Protein AF-A0A9P1ABX5-F1 (afdb_monomer_lite)

Radius of gyration: 36.05 Å; chains: 1; bounding box: 77×139×86 Å

pLDDT: mean 70.43, std 24.5, range [24.91, 98.06]

Sequence (533 aa):
MEWKNDILSFSGFDYGVSKRKESTADALNENKRTDDNKESDSHEEVEPNQLCETVLDEDEIMKDFEFNPMSERKIENLYFRNIEQAEKKMKKMVMLKKKCGMKNLPNALLAADVVVNLHECTDFSLLPDVVLLQKHNVEVVRSVLFHSNSPLIHLSTPFLQCSNRWPNVYEPERDPMVFSSQWPFPEYCASKFEAEKLVKASSNDCYVVRCVPTYGEGDNCSILTDLIYFSNDKMITSLGDNDGHMQMAYAGNVSVAIWSAVCRLLSQSTSLDLNESFDDELSDLLASAENSFRIQQELEQTAPKRKSALYVIKEEDENQEGYRARHNTVRTSCDEENEPKKDVEEEIPVEEGEEVFEQDATFERGPVVEAKKGSMNLSLIEDAVLAHEKQRIFEIFLINDETPKNTVYNTYSQLLYNNKRLRSANQLSFIPLYYIYLLFSMLVQFAIKLFGPLQFAAMLPNPSFLYFYFHHWTFFNSTKSLLMLGYKPGFDFNECVTNSMMHYRLMRKKDVRVFSWQNSMFDTSTDQMTITH

Secondary structure (DSSP, 8-state):
---------------PPPP-PPPP---------------------------------GGGTTSS----HHHHHHHHHHHHHHHHHHHHHHHHH-------SGGGHHHHHTT-SSEEE-------BSS--HHHHIIIIIIHHHHHHHH--S-EEEEE-GGGG--SSSPEEEE-S--GGGGGGG-SSHHHHHHHHHHHHHHHHSSS-EEEEEEPPEESTT--SSHHHHHHHHSBTTEEEEES-S--EE--EEHHHHHHHHHHHHHHHHHHHTT---HHHHHHHHHHHHHHHHHHHHHHHHHHHH-------S----THHHHHHHHHHHHSSS--------PPPP-----------------------------------------TT--------EEEEEE-----SS-HHHHTHHHH-BTTBEEEEEEEPHHHHHHHHHHHHHHHHHHHHHH---GGGGGSBPHHHHHHHHT-EEEE--HHHHHHH----SS-HHHHHHHHHHHHHH--GGG--S-TTS-TT--GGGGGS----

Structure (mmCIF, N/CA/C/O backbone):
data_AF-A0A9P1ABX5-F1
#
_entry.id   AF-A0A9P1ABX5-F1
#
loop_
_atom_site.group_PDB
_atom_site.id
_atom_site.type_symbol
_atom_site.label_atom_id
_atom_site.label_alt_id
_atom_site.label_comp_id
_atom_site.label_asym_id
_atom_site.label_entity_id
_atom_site.label_seq_id
_atom_site.pdbx_PDB_ins_code
_atom_site.Cartn_x
_atom_site.Cartn_y
_atom_site.Cartn_z
_atom_site.occupancy
_atom_site.B_iso_or_equiv
_atom_site.auth_seq_id
_atom_site.auth_comp_id
_atom_site.auth_asym_id
_atom_site.auth_atom_id
_atom_site.pdbx_PDB_model_num
ATOM 1 N N . MET A 1 1 ? 1.925 20.517 -47.323 1.00 32.69 1 MET A N 1
ATOM 2 C CA . MET A 1 1 ? 0.483 20.377 -47.043 1.00 32.69 1 MET A CA 1
ATOM 3 C C . MET A 1 1 ? 0.257 20.960 -45.667 1.00 32.69 1 MET A C 1
ATOM 5 O O . MET A 1 1 ? 0.562 20.311 -44.680 1.00 32.69 1 MET A O 1
ATOM 9 N N . GLU A 1 2 ? -0.135 22.228 -45.633 1.00 30.56 2 GLU A N 1
ATOM 10 C CA . GLU A 1 2 ? -0.511 22.953 -44.420 1.00 30.56 2 GLU A CA 1
ATOM 11 C C . GLU A 1 2 ? -1.980 22.658 -44.129 1.00 30.56 2 GLU A C 1
ATOM 13 O O . GLU A 1 2 ? -2.802 22.725 -45.044 1.00 30.56 2 GLU A O 1
ATOM 18 N N . TRP A 1 3 ? -2.312 22.333 -42.882 1.00 29.17 3 TRP A N 1
ATOM 19 C CA . TRP A 1 3 ? -3.699 22.308 -42.430 1.00 29.17 3 TRP A CA 1
ATOM 20 C C . TRP A 1 3 ? -3.929 23.466 -41.468 1.00 29.17 3 TRP A C 1
ATOM 22 O O . TRP A 1 3 ? -3.231 23.630 -40.469 1.00 29.17 3 TRP A O 1
ATOM 32 N N . LYS A 1 4 ? -4.877 24.303 -41.886 1.00 32.47 4 LYS A N 1
ATOM 33 C CA . LYS A 1 4 ? -5.357 25.516 -41.242 1.00 32.47 4 LYS A CA 1
ATOM 34 C C . LYS A 1 4 ? -6.200 25.184 -40.014 1.00 32.47 4 LYS A C 1
ATOM 36 O O . LYS A 1 4 ? -6.940 24.206 -40.002 1.00 32.47 4 LYS A O 1
ATOM 41 N N . ASN A 1 5 ? -6.111 26.087 -39.044 1.00 35.72 5 ASN A N 1
ATOM 42 C CA . ASN A 1 5 ? -7.095 26.300 -37.994 1.00 35.72 5 ASN A CA 1
ATOM 43 C C . ASN A 1 5 ? -8.459 26.621 -38.608 1.00 35.72 5 ASN A C 1
ATOM 45 O O . ASN A 1 5 ? -8.538 27.565 -39.392 1.00 35.72 5 ASN A O 1
ATOM 49 N N . ASP A 1 6 ? -9.504 25.929 -38.159 1.00 29.98 6 ASP A N 1
ATOM 50 C CA . ASP A 1 6 ? -10.866 26.445 -38.221 1.00 29.98 6 ASP A CA 1
ATOM 51 C C . ASP A 1 6 ? -11.507 26.409 -36.833 1.00 29.98 6 ASP A C 1
ATOM 53 O O . ASP A 1 6 ? -11.559 25.399 -36.131 1.00 29.98 6 ASP A O 1
ATOM 57 N N . ILE A 1 7 ? -11.951 27.604 -36.465 1.00 29.20 7 ILE A N 1
ATOM 58 C CA . ILE A 1 7 ? -12.797 27.975 -35.344 1.00 29.20 7 ILE A CA 1
ATOM 59 C C . ILE A 1 7 ? -14.215 27.497 -35.663 1.00 29.20 7 ILE A C 1
ATOM 61 O O . ILE A 1 7 ? -14.760 27.860 -36.703 1.00 29.20 7 ILE A O 1
ATOM 65 N N . LEU A 1 8 ? -14.853 26.778 -34.739 1.00 28.50 8 LEU A N 1
ATOM 66 C CA . LEU A 1 8 ? -16.312 26.710 -34.674 1.00 28.50 8 LEU A CA 1
ATOM 67 C C . LEU A 1 8 ? -16.779 27.123 -33.282 1.00 28.50 8 LEU A C 1
ATOM 69 O O . LEU A 1 8 ? -16.666 26.399 -32.296 1.00 28.50 8 LEU A O 1
ATOM 73 N N . SER A 1 9 ? -17.296 28.345 -33.251 1.00 27.70 9 SER A N 1
ATOM 74 C CA . SER A 1 9 ? -18.178 28.895 -32.238 1.00 27.70 9 SER A CA 1
ATOM 75 C C . SER A 1 9 ? -19.471 28.083 -32.147 1.00 27.70 9 SER A C 1
ATOM 77 O O . SER A 1 9 ? -20.148 27.904 -33.158 1.00 27.70 9 SER A O 1
ATOM 79 N N . PHE A 1 10 ? -19.870 27.707 -30.934 1.00 26.55 10 PHE A N 1
ATOM 80 C CA . PHE A 1 10 ? -21.269 27.437 -30.612 1.00 26.55 10 PHE A CA 1
ATOM 81 C C . PHE A 1 10 ? -21.688 28.339 -29.452 1.00 26.55 10 PHE A C 1
ATOM 83 O O . PHE A 1 10 ? -21.337 28.122 -28.295 1.00 26.55 10 PHE A O 1
ATOM 90 N N . SER A 1 11 ? -22.409 29.398 -29.810 1.00 30.59 11 SER A N 1
ATOM 91 C CA . SER A 1 11 ? -23.210 30.224 -28.917 1.00 30.59 11 SER A CA 1
ATOM 92 C C . SER A 1 11 ? -24.582 29.585 -28.738 1.00 30.59 11 SER A C 1
ATOM 94 O O . SER A 1 11 ? -25.222 29.235 -29.731 1.00 30.59 11 SER A O 1
ATOM 96 N N . GLY A 1 12 ? -25.072 29.531 -27.506 1.00 27.19 12 GLY A N 1
ATOM 97 C CA . GLY A 1 12 ? -26.492 29.324 -27.258 1.00 27.19 12 GLY A CA 1
ATOM 98 C C . GLY A 1 12 ? -26.763 28.767 -25.878 1.00 27.19 12 GLY A C 1
ATOM 99 O O . GLY A 1 12 ? -26.927 27.567 -25.766 1.00 27.19 12 GLY A O 1
ATOM 100 N N . PHE A 1 13 ? -26.814 29.634 -24.866 1.00 24.91 13 PHE A N 1
ATOM 101 C CA . PHE A 1 13 ? -27.776 29.537 -23.765 1.00 24.91 13 PHE A CA 1
ATOM 102 C C . PHE A 1 13 ? -27.919 30.923 -23.120 1.00 24.91 13 PHE A C 1
ATOM 104 O O . PHE A 1 13 ? -27.019 31.408 -22.436 1.00 24.91 13 PHE A O 1
ATOM 111 N N . ASP A 1 14 ? -29.055 31.557 -23.413 1.00 29.97 14 ASP A N 1
ATOM 112 C CA . ASP A 1 14 ? -29.585 32.746 -22.747 1.00 29.97 14 ASP A CA 1
ATOM 113 C C . ASP A 1 14 ? -30.045 32.375 -21.333 1.00 29.97 14 ASP A C 1
ATOM 115 O O . ASP A 1 14 ? -30.852 31.460 -21.167 1.00 29.97 14 ASP A O 1
ATOM 119 N N . TYR A 1 15 ? -29.620 33.144 -20.331 1.00 29.67 15 TYR A N 1
ATOM 120 C CA . TYR A 1 15 ? -30.370 33.272 -19.085 1.00 29.67 15 TYR A CA 1
ATOM 121 C C . TYR A 1 15 ? -30.733 34.737 -18.868 1.00 29.67 15 TYR A C 1
ATOM 123 O O . TYR A 1 15 ? -29.880 35.619 -18.767 1.00 29.67 15 TYR A O 1
ATOM 131 N N . GLY A 1 16 ? -32.046 34.970 -18.851 1.00 28.06 16 GLY A N 1
ATOM 132 C CA . GLY A 1 16 ? -32.678 36.273 -18.751 1.00 28.06 16 GLY A CA 1
ATOM 133 C C . GLY A 1 16 ? -32.314 37.014 -17.470 1.00 28.06 16 GLY A C 1
ATOM 134 O O . GLY A 1 16 ? -32.529 36.536 -16.358 1.00 28.06 16 GLY A O 1
ATOM 135 N N . VAL A 1 17 ? -31.826 38.238 -17.651 1.00 28.34 17 VAL A N 1
ATOM 136 C CA . VAL A 1 17 ? -31.648 39.217 -16.582 1.00 28.34 17 VAL A CA 1
ATOM 137 C C . VAL A 1 17 ? -32.977 39.937 -16.353 1.00 28.34 17 VAL A C 1
ATOM 139 O O . VAL A 1 17 ? -33.502 40.629 -17.228 1.00 28.34 17 VAL A O 1
ATOM 142 N N . SER A 1 18 ? -33.523 39.759 -15.151 1.00 31.17 18 SER A N 1
ATOM 143 C CA . SER A 1 18 ? -34.679 40.495 -14.644 1.00 31.17 18 SER A CA 1
ATOM 144 C C . SER A 1 18 ? -34.312 41.963 -14.404 1.00 31.17 18 SER A C 1
ATOM 146 O O . SER A 1 18 ? -33.359 42.283 -13.696 1.00 31.17 18 SER A O 1
ATOM 148 N N . LYS A 1 19 ? -35.088 42.860 -15.018 1.00 31.72 19 LYS A N 1
ATOM 149 C CA . LYS A 1 19 ? -35.004 44.317 -14.877 1.00 31.72 19 LYS A CA 1
ATOM 150 C C . LYS A 1 19 ? -35.501 44.750 -13.495 1.00 31.72 19 LYS A C 1
ATOM 152 O O . LYS A 1 19 ? -36.645 44.461 -13.144 1.00 31.72 19 LYS A O 1
ATOM 157 N N . ARG A 1 20 ? -34.739 45.593 -12.794 1.00 29.91 20 ARG A N 1
ATOM 158 C CA . ARG A 1 20 ? -35.301 46.530 -11.808 1.00 29.91 20 ARG A CA 1
ATOM 159 C C . ARG A 1 20 ? -34.833 47.951 -12.122 1.00 29.91 20 ARG A C 1
ATOM 161 O O . ARG A 1 20 ? -33.677 48.175 -12.450 1.00 29.91 20 ARG A O 1
ATOM 168 N N . LYS A 1 21 ? -35.815 48.853 -12.135 1.00 30.70 21 LYS A N 1
ATOM 169 C CA . LYS A 1 21 ? -35.781 50.240 -12.610 1.00 30.70 21 LYS A CA 1
ATOM 170 C C . LYS A 1 21 ? -34.923 51.136 -11.713 1.00 30.70 21 LYS A C 1
ATOM 172 O O . LYS A 1 21 ? -35.171 51.179 -10.513 1.00 30.70 21 LYS A O 1
ATOM 177 N N . GLU A 1 22 ? -34.051 51.925 -12.329 1.00 31.67 22 GLU A N 1
ATOM 178 C CA . GLU A 1 22 ? -33.593 53.212 -11.800 1.00 31.67 22 GLU A CA 1
ATOM 179 C C . GLU A 1 22 ? -34.524 54.323 -12.297 1.00 31.67 22 GLU A C 1
ATOM 181 O O . GLU A 1 22 ? -34.906 54.365 -13.470 1.00 31.67 22 GLU A O 1
ATOM 186 N N . SER A 1 23 ? -34.906 55.209 -11.381 1.00 34.38 23 SER A N 1
ATOM 187 C CA . SER A 1 23 ? -35.553 56.486 -11.663 1.00 34.38 23 SER A CA 1
ATOM 188 C C . SER A 1 23 ? -34.517 57.605 -11.596 1.00 34.38 23 SER A C 1
ATOM 190 O O . SER A 1 23 ? -33.816 57.760 -10.600 1.00 34.38 23 SER A O 1
ATOM 192 N N . THR A 1 24 ? -34.479 58.372 -12.675 1.00 33.34 24 THR A N 1
ATOM 193 C CA . THR A 1 24 ? -33.755 59.617 -12.937 1.00 33.34 24 THR A CA 1
ATOM 194 C C . THR A 1 24 ? -34.105 60.760 -11.982 1.00 33.34 24 THR A C 1
ATOM 196 O O . THR A 1 24 ? -35.278 60.947 -11.659 1.00 33.34 24 THR A O 1
ATOM 199 N N . ALA A 1 25 ? -33.116 61.597 -11.658 1.00 33.66 25 ALA A N 1
ATOM 200 C CA . ALA A 1 25 ? -33.314 63.018 -11.376 1.00 33.66 25 ALA A CA 1
ATOM 201 C C . ALA A 1 25 ? -32.061 63.808 -11.788 1.00 33.66 25 ALA A C 1
ATOM 203 O O . ALA A 1 25 ? -30.930 63.379 -11.560 1.00 33.66 25 ALA A O 1
ATOM 204 N N . ASP A 1 26 ? -32.320 64.925 -12.454 1.00 34.31 26 ASP A N 1
ATOM 205 C CA . ASP A 1 26 ? -31.428 65.668 -13.331 1.00 34.31 26 ASP A CA 1
ATOM 206 C C . ASP A 1 26 ? -30.495 66.654 -12.617 1.00 34.31 26 ASP A C 1
ATOM 208 O O . ASP A 1 26 ? -30.766 67.155 -11.526 1.00 34.31 26 ASP A O 1
ATOM 212 N N . ALA A 1 27 ? -29.414 66.996 -13.315 1.00 37.09 27 ALA A N 1
ATOM 213 C CA . ALA A 1 27 ? -28.560 68.143 -13.045 1.00 37.09 27 ALA A CA 1
ATOM 214 C C . ALA A 1 27 ? -29.164 69.432 -13.628 1.00 37.09 27 ALA A C 1
ATOM 216 O O . ALA A 1 27 ? -29.674 69.390 -14.745 1.00 37.09 27 ALA A O 1
ATOM 217 N N . LEU A 1 28 ? -29.002 70.579 -12.945 1.00 35.72 28 LEU A N 1
ATOM 218 C CA . LEU A 1 28 ? -28.593 71.856 -13.562 1.00 35.72 28 LEU A CA 1
ATOM 219 C C . LEU A 1 28 ? -28.454 73.022 -12.559 1.00 35.72 28 LEU A C 1
ATOM 221 O O . LEU A 1 28 ? -29.385 73.380 -11.848 1.00 35.72 28 LEU A O 1
ATOM 225 N N . ASN A 1 29 ? -27.313 73.697 -12.718 1.00 30.69 29 ASN A N 1
ATOM 226 C CA . ASN A 1 29 ? -27.103 75.146 -12.807 1.00 30.69 29 ASN A CA 1
ATOM 227 C C . ASN A 1 29 ? -26.647 76.016 -11.621 1.00 30.69 29 ASN A C 1
ATOM 229 O O . ASN A 1 29 ? -27.210 76.057 -10.533 1.00 30.69 29 ASN A O 1
ATOM 233 N N . GLU A 1 30 ? -25.635 76.808 -11.984 1.00 35.47 30 GLU A N 1
ATOM 234 C CA . GLU A 1 30 ? -24.958 77.912 -11.311 1.00 35.47 30 GLU A CA 1
ATOM 235 C C . GLU A 1 30 ? -25.862 79.140 -11.083 1.00 35.47 30 GLU A C 1
ATOM 237 O O . GLU A 1 30 ? -26.636 79.506 -11.972 1.00 35.47 30 GLU A O 1
ATOM 242 N N . ASN A 1 31 ? -25.655 79.875 -9.977 1.00 32.56 31 ASN A N 1
ATOM 243 C CA . ASN A 1 31 ? -25.276 81.305 -9.995 1.00 32.56 31 ASN A CA 1
ATOM 244 C C . ASN A 1 31 ? -25.213 81.972 -8.602 1.00 32.56 31 ASN A C 1
ATOM 246 O O . ASN A 1 31 ? -26.089 81.761 -7.775 1.00 32.56 31 ASN A O 1
ATOM 250 N N . LYS A 1 32 ? -24.264 82.925 -8.494 1.00 33.91 32 LYS A N 1
ATOM 251 C CA . LYS A 1 32 ? -24.259 84.193 -7.710 1.00 33.91 32 LYS A CA 1
ATOM 252 C C . LYS A 1 32 ? -24.322 84.117 -6.171 1.00 33.91 32 LYS A C 1
ATOM 254 O O . LYS A 1 32 ? -25.280 83.629 -5.605 1.00 33.91 32 LYS A O 1
ATOM 259 N N . ARG A 1 33 ? -23.270 84.537 -5.453 1.00 33.03 33 ARG A N 1
ATOM 260 C CA . ARG A 1 33 ? -22.752 85.906 -5.156 1.00 33.03 33 ARG A CA 1
ATOM 261 C C . ARG A 1 33 ? -23.324 86.503 -3.856 1.00 33.03 33 ARG A C 1
ATOM 263 O O . ARG A 1 33 ? -24.532 86.628 -3.719 1.00 33.03 33 ARG A O 1
ATOM 270 N N . THR A 1 34 ? -22.364 86.997 -3.065 1.00 32.09 34 THR A N 1
ATOM 271 C CA . THR A 1 34 ? -22.351 88.184 -2.182 1.00 32.09 34 THR A CA 1
ATOM 272 C C . THR A 1 34 ? -23.067 88.151 -0.830 1.00 32.09 34 THR A C 1
ATOM 274 O O . THR A 1 34 ? -24.287 88.191 -0.760 1.00 32.09 34 THR A O 1
ATOM 277 N N . ASP A 1 35 ? -22.200 88.204 0.187 1.00 33.50 35 ASP A N 1
ATOM 278 C CA . ASP A 1 35 ? -22.061 89.269 1.190 1.00 33.50 35 ASP A CA 1
ATOM 279 C C . ASP A 1 35 ? -23.003 89.368 2.401 1.00 33.50 35 ASP A C 1
ATOM 281 O O . ASP A 1 35 ? -24.223 89.435 2.305 1.00 33.50 35 ASP A O 1
ATOM 285 N N . ASP A 1 36 ? -22.291 89.550 3.519 1.00 33.81 36 ASP A N 1
ATOM 286 C CA . ASP A 1 36 ? -22.530 90.483 4.617 1.00 33.81 36 ASP A CA 1
ATOM 287 C C . ASP A 1 36 ? -23.345 90.083 5.855 1.00 33.81 36 ASP A C 1
ATOM 289 O O . ASP A 1 36 ? -24.550 89.863 5.819 1.00 33.81 36 ASP A O 1
ATOM 293 N N . ASN A 1 37 ? -22.631 90.276 6.977 1.00 35.72 37 ASN A N 1
ATOM 294 C CA . ASN A 1 37 ? -23.081 90.834 8.255 1.00 35.72 37 ASN A CA 1
ATOM 295 C C . ASN A 1 37 ? -23.967 89.947 9.147 1.00 35.72 37 ASN A C 1
ATOM 297 O O . ASN A 1 37 ? -24.755 89.147 8.678 1.00 35.72 37 ASN A O 1
ATOM 301 N N . LYS A 1 38 ? -24.004 90.078 10.473 1.00 34.66 38 LYS A N 1
ATOM 302 C CA . LYS A 1 38 ? -23.185 90.667 11.548 1.00 34.66 38 LYS A CA 1
ATOM 303 C C . LYS A 1 38 ? -24.094 90.523 12.783 1.00 34.66 38 LYS A C 1
ATOM 305 O O . LYS A 1 38 ? -25.264 90.853 12.670 1.00 34.66 38 LYS A O 1
ATOM 310 N N . GLU A 1 39 ? -23.529 90.096 13.910 1.00 36.28 39 GLU A N 1
ATOM 311 C CA . GLU A 1 39 ? -23.971 90.352 15.299 1.00 36.28 39 GLU A CA 1
ATOM 312 C C . GLU A 1 39 ? -25.384 89.988 15.807 1.00 36.28 39 GLU A C 1
ATOM 314 O O . GLU A 1 39 ? -26.405 90.225 15.173 1.00 36.28 39 GLU A O 1
ATOM 319 N N . SER A 1 40 ? -25.367 89.635 17.104 1.00 33.88 40 SER A N 1
ATOM 320 C CA . SER A 1 40 ? -26.421 89.760 18.129 1.00 33.88 40 SER A CA 1
ATOM 321 C C . SER A 1 40 ? -27.554 88.728 18.099 1.00 33.88 40 SER A C 1
ATOM 323 O O . SER A 1 40 ? -27.976 88.300 17.038 1.00 33.88 40 SER A O 1
ATOM 325 N N . ASP A 1 41 ? -28.169 88.303 19.200 1.00 34.19 41 ASP A N 1
ATOM 326 C CA . ASP A 1 41 ? -27.888 88.229 20.642 1.00 34.19 41 ASP A CA 1
ATOM 327 C C . ASP A 1 41 ? -29.123 87.502 21.235 1.00 34.19 41 ASP A C 1
ATOM 329 O O . ASP A 1 41 ? -30.196 87.539 20.630 1.00 34.19 41 ASP A O 1
ATOM 333 N N . SER A 1 42 ? -29.000 86.951 22.444 1.00 35.31 42 SER A N 1
ATOM 334 C CA . SER A 1 42 ? -30.090 86.701 23.416 1.00 35.31 42 SER A CA 1
ATOM 335 C C . SER A 1 42 ? -31.153 85.588 23.205 1.00 35.31 42 SER A C 1
ATOM 337 O O . SER A 1 42 ? -31.825 85.539 22.184 1.00 35.31 42 SER A O 1
ATOM 339 N N . HIS A 1 43 ? -31.320 84.790 24.286 1.00 34.03 43 HIS A N 1
ATOM 340 C CA . HIS A 1 43 ? -32.574 84.394 24.983 1.00 34.03 43 HIS A CA 1
ATOM 341 C C . HIS A 1 43 ? -33.698 83.688 24.183 1.00 34.03 43 HIS A C 1
ATOM 343 O O . HIS A 1 43 ? -34.002 84.058 23.064 1.00 34.03 43 HIS A O 1
ATOM 349 N N . GLU A 1 44 ? -34.482 82.727 24.672 1.00 34.75 44 GLU A N 1
ATOM 350 C CA . GLU A 1 44 ? -34.649 81.946 25.907 1.00 34.75 44 GLU A CA 1
ATOM 351 C C . GLU A 1 44 ? -35.822 80.977 25.598 1.00 34.75 44 GLU A C 1
ATOM 353 O O . GLU A 1 44 ? -36.624 81.276 24.715 1.00 34.75 44 GLU A O 1
ATOM 358 N N . GLU A 1 45 ? -35.950 79.891 26.370 1.00 35.19 45 GLU A N 1
ATOM 359 C CA . GLU A 1 45 ? -37.184 79.099 26.583 1.00 35.19 45 GLU A CA 1
ATOM 360 C C . GLU A 1 45 ? -37.804 78.306 25.406 1.00 35.19 45 GLU A C 1
ATOM 362 O O . GLU A 1 45 ? -37.743 78.700 24.252 1.00 35.19 45 GLU A O 1
ATOM 367 N N . VAL A 1 46 ? -38.508 77.179 25.555 1.00 33.59 46 VAL A N 1
ATOM 368 C CA . VAL A 1 46 ? -38.810 76.156 26.580 1.00 33.59 46 VAL A CA 1
ATOM 369 C C . VAL A 1 46 ? -39.595 75.089 25.771 1.00 33.59 46 VAL A C 1
ATOM 371 O O . VAL A 1 46 ? -40.463 75.473 24.997 1.00 33.59 46 VAL A O 1
ATOM 374 N N . GLU A 1 47 ? -39.251 73.801 25.943 1.00 39.97 47 GLU A N 1
ATOM 375 C CA . GLU A 1 47 ? -40.050 72.541 25.840 1.00 39.97 47 GLU A CA 1
ATOM 376 C C . GLU A 1 47 ? -41.136 72.330 24.740 1.00 39.97 47 GLU A C 1
ATOM 378 O O . GLU A 1 47 ? -41.899 73.244 24.438 1.00 39.97 47 GLU A O 1
ATOM 383 N N . PRO A 1 48 ? -41.331 71.095 24.187 1.00 46.03 48 PRO A N 1
ATOM 384 C CA . PRO A 1 48 ? -41.748 69.949 25.017 1.00 46.03 48 PRO A CA 1
ATOM 385 C C . PRO A 1 48 ? -41.396 68.505 24.582 1.00 46.03 48 PRO A C 1
ATOM 387 O O . PRO A 1 48 ? -41.208 68.175 23.417 1.00 46.03 48 PRO A O 1
ATOM 390 N N . ASN A 1 49 ? -41.465 67.642 25.602 1.00 37.00 49 ASN A N 1
ATOM 391 C CA . ASN A 1 49 ? -42.019 66.280 25.636 1.00 37.00 49 ASN A CA 1
ATOM 392 C C . ASN A 1 49 ? -41.393 65.127 24.825 1.00 37.00 49 ASN A C 1
ATOM 394 O O . ASN A 1 49 ? -41.713 64.860 23.671 1.00 37.00 49 ASN A O 1
ATOM 398 N N . GLN A 1 50 ? -40.617 64.357 25.594 1.00 40.44 50 GLN A N 1
ATOM 399 C CA . GLN A 1 50 ? -40.536 62.893 25.724 1.00 40.44 50 GLN A CA 1
ATOM 400 C C . GLN A 1 50 ? -41.567 62.002 24.994 1.00 40.44 50 GLN A C 1
ATOM 402 O O . GLN A 1 50 ? -42.766 62.077 25.253 1.00 40.44 50 GLN A O 1
ATOM 407 N N . LEU A 1 51 ? -41.033 61.008 24.271 1.00 37.31 51 LEU A N 1
ATOM 408 C CA . LEU A 1 51 ? -41.427 59.584 24.286 1.00 37.31 51 LEU A CA 1
ATOM 409 C C . LEU A 1 51 ? -40.264 58.796 23.631 1.00 37.31 51 LEU A C 1
ATOM 411 O O . LEU A 1 51 ? -40.035 58.933 22.439 1.00 37.31 51 LEU A O 1
ATOM 415 N N . CYS A 1 52 ? -39.292 58.288 24.394 1.00 35.66 52 CYS A N 1
ATOM 416 C CA . CYS A 1 52 ? -39.236 56.953 25.013 1.00 35.66 52 CYS A CA 1
ATOM 417 C C . CYS A 1 52 ? -39.169 55.795 23.993 1.00 35.66 52 CYS A C 1
ATOM 419 O O . CYS A 1 52 ? -40.170 55.141 23.722 1.00 35.66 52 CYS A O 1
ATOM 421 N N . GLU A 1 53 ? -37.961 55.528 23.487 1.00 37.97 53 GLU A N 1
ATOM 422 C CA . GLU A 1 53 ? -37.542 54.222 22.965 1.00 37.97 53 GLU A CA 1
ATOM 423 C C . GLU A 1 53 ? -36.305 53.781 23.758 1.00 37.97 53 GLU A C 1
ATOM 425 O O . GLU A 1 53 ? -35.265 54.439 23.761 1.00 37.97 53 GLU A O 1
ATOM 430 N N . THR A 1 54 ? -36.462 52.695 24.511 1.00 39.34 54 THR A N 1
ATOM 431 C CA . THR A 1 54 ? -35.407 51.997 25.246 1.00 39.34 54 THR A CA 1
ATOM 432 C C . THR A 1 54 ? -34.495 51.272 24.263 1.00 39.34 54 THR A C 1
ATOM 434 O O . THR A 1 54 ? -34.852 50.209 23.758 1.00 39.34 54 THR A O 1
ATOM 437 N N . VAL A 1 55 ? -33.319 51.842 24.015 1.00 41.69 55 VAL A N 1
ATOM 438 C CA . VAL A 1 55 ? -32.167 51.130 23.458 1.00 41.69 55 VAL A CA 1
ATOM 439 C C . VAL A 1 55 ? -31.525 50.375 24.621 1.00 41.69 55 VAL A C 1
ATOM 441 O O . VAL A 1 55 ? -31.101 50.989 25.596 1.00 41.69 55 VAL A O 1
ATOM 444 N N . LEU A 1 56 ? -31.553 49.043 24.569 1.00 43.56 56 LEU A N 1
ATOM 445 C CA . LEU A 1 56 ? -30.743 48.203 25.447 1.00 43.56 56 LEU A CA 1
ATOM 446 C C . LEU A 1 56 ? -29.309 48.263 24.918 1.00 43.56 56 LEU A C 1
ATOM 448 O O . LEU A 1 56 ? -29.063 47.864 23.782 1.00 43.56 56 LEU A O 1
ATOM 452 N N . ASP A 1 57 ? -28.401 48.801 25.728 1.00 43.47 57 ASP A N 1
ATOM 453 C CA . ASP A 1 57 ? -26.969 48.861 25.444 1.00 43.47 57 ASP A CA 1
ATOM 454 C C . ASP A 1 57 ? -26.398 47.435 25.333 1.00 43.47 57 ASP A C 1
ATOM 456 O O . ASP A 1 57 ? -26.295 46.705 26.320 1.00 43.47 57 ASP A O 1
ATOM 460 N N . GLU A 1 58 ? -25.998 47.036 24.123 1.00 50.00 58 GLU A N 1
ATOM 461 C CA . GLU A 1 58 ? -25.284 45.774 23.852 1.00 50.00 58 GLU A CA 1
ATOM 462 C C . GLU A 1 58 ? -23.850 45.763 24.433 1.00 50.00 58 GLU A C 1
ATOM 464 O O . GLU A 1 58 ? -23.181 44.729 24.435 1.00 50.00 58 GLU A O 1
ATOM 469 N N . ASP A 1 59 ? -23.392 46.878 25.010 1.00 49.94 59 ASP A N 1
ATOM 470 C CA . ASP A 1 59 ? -22.037 47.048 25.547 1.00 49.94 59 ASP A CA 1
ATOM 471 C C . ASP A 1 59 ? -21.839 46.504 26.981 1.00 49.94 59 ASP A C 1
ATOM 473 O O . ASP A 1 59 ? -20.709 46.488 27.482 1.00 49.94 59 ASP A O 1
ATOM 477 N N . GLU A 1 60 ? -22.890 46.014 27.654 1.00 46.38 60 GLU A N 1
ATOM 478 C CA . GLU A 1 60 ? -22.773 45.421 29.002 1.00 46.38 60 GLU A CA 1
ATOM 479 C C . GLU A 1 60 ? -22.652 43.886 29.035 1.00 46.38 60 GLU A C 1
ATOM 481 O O . GLU A 1 60 ? -22.266 43.340 30.066 1.00 46.38 60 GLU A O 1
ATOM 486 N N . ILE A 1 61 ? -22.876 43.168 27.926 1.00 48.25 61 ILE A N 1
ATOM 487 C CA . ILE A 1 61 ? -22.833 41.685 27.918 1.00 48.25 61 ILE A CA 1
ATOM 488 C C . ILE A 1 61 ? -21.423 41.127 27.611 1.00 48.25 61 ILE A C 1
ATOM 490 O O . ILE A 1 61 ? -21.140 39.957 27.858 1.00 48.25 61 ILE A O 1
ATOM 494 N N . MET A 1 62 ? -20.482 41.960 27.158 1.00 42.28 62 MET A N 1
ATOM 495 C CA . MET A 1 62 ? -19.118 41.539 26.785 1.00 42.28 62 MET A CA 1
ATOM 496 C C . MET A 1 62 ? -18.061 41.654 27.901 1.00 42.28 62 MET A C 1
ATOM 498 O O . MET A 1 62 ? -16.882 41.418 27.642 1.00 42.28 62 MET A O 1
ATOM 502 N N . LYS A 1 63 ? -18.429 42.016 29.139 1.00 44.09 63 LYS A N 1
ATOM 503 C CA . LYS A 1 63 ? -17.441 42.298 30.204 1.00 44.09 63 LYS A CA 1
ATOM 504 C C . LYS A 1 63 ? -17.074 41.144 31.141 1.00 44.09 63 LYS A C 1
ATOM 506 O O . LYS A 1 63 ? -16.110 41.304 31.880 1.00 44.09 63 LYS A O 1
ATOM 511 N N . ASP A 1 64 ? -17.723 39.982 31.053 1.00 46.16 64 ASP A N 1
ATOM 512 C CA . ASP A 1 64 ? -17.528 38.908 32.049 1.00 46.16 64 ASP A CA 1
ATOM 513 C C . ASP A 1 64 ? -16.831 37.632 31.541 1.00 46.16 64 ASP A C 1
ATOM 515 O O . ASP A 1 64 ? -16.674 36.674 32.297 1.00 46.16 64 ASP A O 1
ATOM 519 N N . PHE A 1 65 ? -16.306 37.617 30.313 1.00 45.00 65 PHE A N 1
ATOM 520 C CA . PHE A 1 65 ? -15.382 36.562 29.868 1.00 45.00 65 PHE A CA 1
ATOM 521 C C . PHE A 1 65 ? -13.928 37.044 29.936 1.00 45.00 65 PHE A C 1
ATOM 523 O O . PHE A 1 65 ? -13.194 37.034 28.949 1.00 45.00 65 PHE A O 1
ATOM 530 N N . GLU A 1 66 ? -13.490 37.472 31.125 1.00 48.31 66 GLU A N 1
ATOM 531 C CA . GLU A 1 66 ? -12.059 37.599 31.415 1.00 48.31 66 GLU A CA 1
ATOM 532 C C . GLU A 1 66 ? -11.436 36.199 31.400 1.00 48.31 66 GLU A C 1
ATOM 534 O O . GLU A 1 66 ? -11.459 35.429 32.365 1.00 48.31 66 GLU A O 1
ATOM 539 N N . PHE A 1 67 ? -10.913 35.864 30.227 1.00 45.56 67 PHE A N 1
ATOM 540 C CA . PHE A 1 67 ? -10.185 34.650 29.931 1.00 45.56 67 PHE A CA 1
ATOM 541 C C . PHE A 1 67 ? -9.016 34.514 30.913 1.00 45.56 67 PHE A C 1
ATOM 543 O O . PHE A 1 67 ? -8.089 35.324 30.917 1.00 45.56 67 PHE A O 1
ATOM 550 N N . ASN A 1 68 ? -9.091 33.535 31.815 1.00 50.06 68 ASN A N 1
ATOM 551 C CA . ASN A 1 68 ? -8.162 33.429 32.932 1.00 50.06 68 ASN A CA 1
ATOM 552 C C . ASN A 1 68 ? -6.924 32.613 32.511 1.00 50.06 68 ASN A C 1
ATOM 554 O O . ASN A 1 68 ? -6.997 31.388 32.477 1.00 50.06 68 ASN A O 1
ATOM 558 N N . PRO A 1 69 ? -5.747 33.218 32.270 1.00 53.84 69 PRO A N 1
ATOM 559 C CA . PRO A 1 69 ? -4.553 32.503 31.788 1.00 53.84 69 PRO A CA 1
ATOM 560 C C . PRO A 1 69 ? -4.037 31.421 32.762 1.00 53.84 69 PRO A C 1
ATOM 562 O O . PRO A 1 69 ? -3.151 30.626 32.441 1.00 53.84 69 PRO A O 1
ATOM 565 N N . MET A 1 70 ? -4.571 31.372 33.987 1.00 49.19 70 MET A N 1
ATOM 566 C CA . MET A 1 70 ? -4.297 30.310 34.956 1.00 49.19 70 MET A CA 1
ATOM 567 C C . MET A 1 70 ? -5.097 29.021 34.713 1.00 49.19 70 MET A C 1
ATOM 569 O O . MET A 1 70 ? -4.658 27.974 35.196 1.00 49.19 70 MET A O 1
ATOM 573 N N . SER A 1 71 ? -6.243 29.053 34.018 1.00 58.19 71 SER A N 1
ATOM 574 C CA . SER A 1 71 ? -6.990 27.835 33.662 1.00 58.19 71 SER A CA 1
ATOM 575 C C . SER A 1 71 ? -6.326 27.098 32.499 1.00 58.19 71 SER A C 1
ATOM 577 O O . SER A 1 71 ? -6.124 25.892 32.619 1.00 58.19 71 SER A O 1
ATOM 579 N N . GLU A 1 72 ? -5.854 27.807 31.468 1.00 59.94 72 GLU A N 1
ATOM 580 C CA . GLU A 1 72 ? -5.081 27.218 30.358 1.00 59.94 72 GLU A CA 1
ATOM 581 C C . GLU A 1 72 ? -3.835 26.490 30.860 1.00 59.94 72 GLU A C 1
ATOM 583 O O . GLU A 1 72 ? -3.648 25.304 30.598 1.00 59.94 72 GLU A O 1
ATOM 588 N N . ARG A 1 73 ? -3.035 27.146 31.711 1.00 62.66 73 ARG A N 1
ATOM 589 C CA . ARG A 1 73 ? -1.848 26.510 32.302 1.00 62.66 73 ARG A CA 1
ATOM 590 C C . ARG A 1 73 ? -2.186 25.279 33.133 1.00 62.66 73 ARG A C 1
ATOM 592 O O . ARG A 1 73 ? -1.346 24.392 33.268 1.00 62.66 73 ARG A O 1
ATOM 599 N N . LYS A 1 74 ? -3.367 25.211 33.752 1.00 69.31 74 LYS A N 1
ATOM 600 C CA . LYS A 1 74 ? -3.789 24.017 34.501 1.00 69.31 74 LYS A CA 1
ATOM 601 C C . LYS A 1 74 ? -4.191 22.884 33.563 1.00 69.31 74 LYS A C 1
ATOM 603 O O . LYS A 1 74 ? -3.833 21.747 33.859 1.00 69.31 74 LYS A O 1
ATOM 608 N N . ILE A 1 75 ? -4.876 23.191 32.463 1.00 61.84 75 ILE A N 1
ATOM 609 C CA . ILE A 1 75 ? -5.297 22.218 31.448 1.00 61.84 75 ILE A CA 1
ATOM 610 C C . ILE A 1 75 ? -4.075 21.660 30.711 1.00 61.84 75 ILE A C 1
ATOM 612 O O . ILE A 1 75 ? -3.893 20.443 30.685 1.00 61.84 75 ILE A O 1
ATOM 616 N N . GLU A 1 76 ? -3.164 22.521 30.247 1.00 59.56 76 GLU A N 1
ATOM 617 C CA . GLU A 1 76 ? -1.897 22.106 29.629 1.00 59.56 76 GLU A CA 1
ATOM 618 C C . GLU A 1 76 ? -1.084 21.210 30.570 1.00 59.56 76 GLU A C 1
ATOM 620 O O . GLU A 1 76 ? -0.643 20.125 30.191 1.00 59.56 76 GLU A O 1
ATOM 625 N N . ASN A 1 77 ? -0.934 21.607 31.840 1.00 72.88 77 ASN A N 1
ATOM 626 C CA . ASN A 1 77 ? -0.216 20.793 32.821 1.00 72.88 77 ASN A CA 1
ATOM 627 C C . ASN A 1 77 ? -0.899 19.443 33.085 1.00 72.88 77 ASN A C 1
ATOM 629 O O . ASN A 1 77 ? -0.206 18.462 33.357 1.00 72.88 77 ASN A O 1
ATOM 633 N N . LEU A 1 78 ? -2.233 19.364 33.019 1.00 64.50 78 LEU A N 1
ATOM 634 C CA . LEU A 1 78 ? -2.956 18.100 33.160 1.00 64.50 78 LEU A CA 1
ATOM 635 C C . LEU A 1 78 ? -2.701 17.188 31.954 1.00 64.50 78 LEU A C 1
ATOM 637 O O . LEU A 1 78 ? -2.409 16.005 32.131 1.00 64.50 78 LEU A O 1
ATOM 641 N N . TYR A 1 79 ? -2.746 17.753 30.747 1.00 56.62 79 TYR A N 1
ATOM 642 C CA . TYR A 1 79 ? -2.482 17.055 29.494 1.00 56.62 79 TYR A CA 1
ATOM 643 C C . TYR A 1 79 ? -1.053 16.495 29.447 1.00 56.62 79 TYR A C 1
ATOM 645 O O . TYR A 1 79 ? -0.866 15.287 29.284 1.00 56.62 79 TYR A O 1
ATOM 653 N N . PHE A 1 80 ? -0.039 17.326 29.718 1.00 63.75 80 PHE A N 1
ATOM 654 C CA . PHE A 1 80 ? 1.360 16.884 29.758 1.00 63.75 80 PHE A CA 1
ATOM 655 C C . PHE A 1 80 ? 1.609 15.825 30.833 1.00 63.75 80 PHE A C 1
ATOM 657 O O . PHE A 1 80 ? 2.340 14.862 30.600 1.00 63.75 80 PHE A O 1
ATOM 664 N N . ARG A 1 81 ? 0.965 15.948 31.998 1.00 67.69 81 ARG A N 1
ATOM 665 C CA . ARG A 1 81 ? 1.088 14.963 33.077 1.00 67.69 81 ARG A CA 1
ATOM 666 C C . ARG A 1 81 ? 0.437 13.627 32.712 1.00 67.69 81 ARG A C 1
ATOM 668 O O . ARG A 1 81 ? 0.997 12.584 33.046 1.00 67.69 81 ARG A O 1
ATOM 675 N N . ASN A 1 82 ? -0.690 13.644 32.000 1.00 62.62 82 ASN A N 1
ATOM 676 C CA . ASN A 1 82 ? -1.346 12.437 31.494 1.00 62.62 82 ASN A CA 1
ATOM 677 C C . ASN A 1 82 ? -0.500 11.745 30.416 1.00 62.62 82 ASN A C 1
ATOM 679 O O . ASN A 1 82 ? -0.336 10.524 30.474 1.00 62.62 82 ASN A O 1
ATOM 683 N N . ILE A 1 83 ? 0.111 12.510 29.504 1.00 60.38 83 ILE A N 1
ATOM 684 C CA . ILE A 1 83 ? 1.062 11.988 28.510 1.00 60.38 83 ILE A CA 1
ATOM 685 C C . ILE A 1 83 ? 2.277 11.367 29.201 1.00 60.38 83 ILE A C 1
ATOM 687 O O . ILE A 1 83 ? 2.606 10.212 28.940 1.00 60.38 83 ILE A O 1
ATOM 691 N N . GLU A 1 84 ? 2.914 12.070 30.139 1.00 68.00 84 GLU A N 1
ATOM 692 C CA . GLU A 1 84 ? 4.106 11.567 30.832 1.00 68.00 84 GLU A CA 1
ATOM 693 C C . GLU A 1 84 ? 3.795 10.300 31.654 1.00 68.00 84 GLU A C 1
ATOM 695 O O . GLU A 1 84 ? 4.604 9.370 31.754 1.00 68.00 84 GLU A O 1
ATOM 700 N N . GLN A 1 85 ? 2.598 10.227 32.242 1.00 61.50 85 GLN A N 1
ATOM 701 C CA . GLN A 1 85 ? 2.145 9.059 32.990 1.00 61.50 85 GLN A CA 1
ATOM 702 C C . GLN A 1 85 ? 1.810 7.880 32.063 1.00 61.50 85 GLN A C 1
ATOM 704 O O . GLN A 1 85 ? 2.115 6.735 32.418 1.00 61.50 85 GLN A O 1
ATOM 709 N N . ALA A 1 86 ? 1.253 8.142 30.876 1.00 59.84 86 ALA A N 1
ATOM 710 C CA . ALA A 1 86 ? 1.065 7.149 29.823 1.00 59.84 86 ALA A CA 1
ATOM 711 C C . ALA A 1 86 ? 2.417 6.625 29.316 1.00 59.84 86 ALA A C 1
ATOM 713 O O . ALA A 1 86 ? 2.626 5.414 29.314 1.00 59.84 86 ALA A O 1
ATOM 714 N N . GLU A 1 87 ? 3.386 7.501 29.032 1.00 63.88 87 GLU A N 1
ATOM 715 C CA . GLU A 1 87 ? 4.748 7.123 28.637 1.00 63.88 87 GLU A CA 1
ATOM 716 C C . GLU A 1 87 ? 5.470 6.300 29.712 1.00 63.88 87 GLU A C 1
ATOM 718 O O . GLU A 1 87 ? 6.132 5.306 29.406 1.00 63.88 87 GLU A O 1
ATOM 723 N N . LYS A 1 88 ? 5.346 6.669 30.995 1.00 62.81 88 LYS A N 1
ATOM 724 C CA . LYS A 1 88 ? 5.923 5.905 32.117 1.00 62.81 88 LYS A CA 1
ATOM 725 C C . LYS A 1 88 ? 5.273 4.532 32.268 1.00 62.81 88 LYS A C 1
ATOM 727 O O . LYS A 1 88 ? 5.986 3.551 32.495 1.00 62.81 88 LYS A O 1
ATOM 732 N N . LYS A 1 89 ? 3.945 4.433 32.130 1.00 57.06 89 LYS A N 1
ATOM 733 C CA . LYS A 1 89 ? 3.241 3.139 32.095 1.00 57.06 89 LYS A CA 1
ATOM 734 C C . LYS A 1 89 ? 3.684 2.314 30.887 1.00 57.06 89 LYS A C 1
ATOM 736 O O . LYS A 1 89 ? 3.926 1.123 31.042 1.00 57.06 89 LYS A O 1
ATOM 741 N N . MET A 1 90 ? 3.896 2.948 29.738 1.00 51.72 90 MET A N 1
ATOM 742 C CA . MET A 1 90 ? 4.365 2.314 28.508 1.00 51.72 90 MET A CA 1
ATOM 743 C C . MET A 1 90 ? 5.786 1.763 28.670 1.00 51.72 90 MET A C 1
ATOM 745 O O . MET A 1 90 ? 5.992 0.567 28.500 1.00 51.72 90 MET A O 1
ATOM 749 N N . LYS A 1 91 ? 6.746 2.569 29.148 1.00 54.09 91 LYS A N 1
ATOM 750 C CA . LYS A 1 91 ? 8.118 2.119 29.466 1.00 54.09 91 LYS A CA 1
ATOM 751 C C . LYS A 1 91 ? 8.142 0.959 30.465 1.00 54.09 91 LYS A C 1
ATOM 753 O O . LYS A 1 91 ? 9.030 0.115 30.401 1.00 54.09 91 LYS A O 1
ATOM 758 N N . LYS A 1 92 ? 7.156 0.892 31.365 1.00 47.56 92 LYS A N 1
ATOM 759 C CA . LYS A 1 92 ? 6.992 -0.204 32.330 1.00 47.56 92 LYS A CA 1
ATOM 760 C C . LYS A 1 92 ? 6.269 -1.435 31.747 1.00 47.56 92 LYS A C 1
ATOM 762 O O . LYS A 1 92 ? 6.449 -2.526 32.279 1.00 47.56 92 LYS A O 1
ATOM 767 N N . MET A 1 93 ? 5.489 -1.283 30.671 1.00 44.94 93 MET A N 1
ATOM 768 C CA . MET A 1 93 ? 4.722 -2.351 30.004 1.00 44.94 93 MET A CA 1
ATOM 769 C C . MET A 1 93 ? 5.437 -3.017 28.822 1.00 44.94 93 MET A C 1
ATOM 771 O O . MET A 1 93 ? 5.007 -4.090 28.402 1.00 44.94 93 MET A O 1
ATOM 775 N N . VAL A 1 94 ? 6.539 -2.465 28.304 1.00 46.09 94 VAL A N 1
ATOM 776 C CA . VAL A 1 94 ? 7.312 -3.086 27.207 1.00 46.09 94 VAL A CA 1
ATOM 777 C C . VAL A 1 94 ? 8.169 -4.253 27.739 1.00 46.09 94 VAL A C 1
ATOM 779 O O . VAL A 1 94 ? 9.390 -4.274 27.648 1.00 46.09 94 VAL A O 1
ATOM 782 N N . MET A 1 95 ? 7.525 -5.284 28.291 1.00 47.66 95 MET A N 1
ATOM 783 C CA . MET A 1 95 ? 7.975 -6.655 28.064 1.00 47.66 95 MET A CA 1
ATOM 784 C C . MET A 1 95 ? 7.221 -7.153 26.836 1.00 47.66 95 MET A C 1
ATOM 786 O O . MET A 1 95 ? 6.109 -7.670 26.945 1.00 47.66 95 MET A O 1
ATOM 790 N N . LEU A 1 96 ? 7.827 -6.995 25.659 1.00 53.78 96 LEU A N 1
ATOM 791 C CA . LEU A 1 96 ? 7.316 -7.572 24.417 1.00 53.78 96 LEU A CA 1
ATOM 792 C C . LEU A 1 96 ? 7.354 -9.101 24.527 1.00 53.78 96 LEU A C 1
ATOM 794 O O . LEU A 1 96 ? 8.340 -9.753 24.184 1.00 53.78 96 LEU A O 1
ATOM 798 N N . LYS A 1 97 ? 6.272 -9.699 25.030 1.00 60.12 97 LYS A N 1
ATOM 799 C CA . LYS A 1 97 ? 6.084 -11.148 24.983 1.00 60.12 97 LYS A CA 1
ATOM 800 C C . LYS A 1 97 ? 5.703 -11.527 23.559 1.00 60.12 97 LYS A C 1
ATOM 802 O O . LYS A 1 97 ? 4.528 -11.559 23.206 1.00 60.12 97 LYS A O 1
ATOM 807 N N . LYS A 1 98 ? 6.708 -11.832 22.737 1.00 65.56 98 LYS A N 1
ATOM 808 C CA . LYS A 1 98 ? 6.493 -12.375 21.395 1.00 65.56 98 LYS A CA 1
ATOM 809 C C . LYS A 1 98 ? 5.852 -13.760 21.510 1.00 65.56 98 LYS A C 1
ATOM 811 O O . LYS A 1 98 ? 6.509 -14.725 21.896 1.00 65.56 98 LYS A O 1
ATOM 816 N N . LYS A 1 99 ? 4.569 -13.862 21.169 1.00 66.62 99 LYS A N 1
ATOM 817 C CA . LYS A 1 99 ? 3.878 -15.138 20.947 1.00 66.62 99 LYS A CA 1
ATOM 818 C C . LYS A 1 99 ? 3.834 -15.392 19.441 1.00 66.62 99 LYS A C 1
ATOM 820 O O . LYS A 1 99 ? 3.528 -14.483 18.680 1.00 66.62 99 LYS A O 1
ATOM 825 N N . CYS A 1 100 ? 4.174 -16.603 19.010 1.00 70.06 100 CYS A N 1
ATOM 826 C CA . CYS A 1 100 ? 4.193 -16.972 17.593 1.00 70.06 100 CYS A CA 1
ATOM 827 C C . CYS A 1 100 ? 3.085 -17.987 17.280 1.00 70.06 100 CYS A C 1
ATOM 829 O O . CYS A 1 100 ? 2.827 -18.885 18.087 1.00 70.06 100 CYS A O 1
ATOM 831 N N . GLY A 1 101 ? 2.472 -17.859 16.102 1.00 77.88 101 GLY A N 1
ATOM 832 C CA . GLY A 1 101 ? 1.521 -18.818 15.542 1.00 77.88 101 GLY A CA 1
ATOM 833 C C . GLY A 1 101 ? 0.064 -18.635 15.983 1.00 77.88 101 GLY A C 1
ATOM 834 O O . GLY A 1 101 ? -0.230 -18.218 17.103 1.00 77.88 101 GLY A O 1
ATOM 835 N N . MET A 1 102 ? -0.856 -19.037 15.098 1.00 82.75 102 MET A N 1
ATOM 836 C CA . MET A 1 102 ? -2.312 -18.880 15.267 1.00 82.75 102 MET A CA 1
ATOM 837 C C . MET A 1 102 ? -2.871 -19.538 16.534 1.00 82.75 102 MET A C 1
ATOM 839 O O . MET A 1 102 ? -3.811 -19.026 17.129 1.00 82.75 102 MET A O 1
ATOM 843 N N . LYS A 1 103 ? -2.267 -20.636 17.008 1.00 86.25 103 LYS A N 1
ATOM 844 C CA . LYS A 1 103 ? -2.708 -21.337 18.231 1.00 86.25 103 LYS A CA 1
ATOM 845 C C . LYS A 1 103 ? -2.631 -20.464 19.487 1.00 86.25 103 LYS A C 1
ATOM 847 O O . LYS A 1 103 ? -3.364 -20.691 20.441 1.00 86.25 103 LYS A O 1
ATOM 852 N N . ASN A 1 104 ? -1.737 -19.476 19.493 1.00 86.12 104 ASN A N 1
ATOM 853 C CA . ASN A 1 104 ? -1.545 -18.571 20.621 1.00 86.12 104 ASN A CA 1
ATOM 854 C C . ASN A 1 104 ? -2.379 -17.289 20.512 1.00 86.12 104 ASN A C 1
ATOM 856 O O . ASN A 1 104 ? -2.363 -16.497 21.456 1.00 86.12 104 ASN A O 1
ATOM 860 N N . LEU A 1 105 ? -3.088 -17.090 19.394 1.00 87.75 105 LEU A N 1
ATOM 861 C CA . LEU A 1 105 ? -3.878 -15.893 19.125 1.00 87.75 105 LEU A CA 1
ATOM 862 C C . LEU A 1 105 ? -4.940 -15.637 20.209 1.00 87.75 105 LEU A C 1
ATOM 864 O O . LEU A 1 105 ? -4.928 -14.536 20.754 1.00 87.75 105 LEU A O 1
ATOM 868 N N . PRO A 1 106 ? -5.761 -16.617 20.647 1.00 89.44 106 PRO A N 1
ATOM 869 C CA . PRO A 1 106 ? -6.786 -16.357 21.664 1.00 89.44 106 PRO A CA 1
ATOM 870 C C . PRO A 1 106 ? -6.172 -15.849 22.975 1.00 89.44 106 PRO A C 1
ATOM 872 O O . PRO A 1 106 ? -6.587 -14.840 23.533 1.00 89.44 106 PRO A O 1
ATOM 875 N N . ASN A 1 107 ? -5.079 -16.479 23.412 1.00 86.44 107 ASN A N 1
ATOM 876 C CA . ASN A 1 107 ? -4.351 -16.092 24.622 1.00 86.44 107 ASN A CA 1
ATOM 877 C C . ASN A 1 107 ? -3.635 -14.737 24.505 1.00 86.44 107 ASN A C 1
ATOM 879 O O . ASN A 1 107 ? -3.162 -14.215 25.515 1.00 86.44 107 ASN A O 1
ATOM 883 N N . ALA A 1 108 ? -3.403 -14.234 23.293 1.00 86.00 108 ALA A N 1
ATOM 884 C CA . ALA A 1 108 ? -2.848 -12.902 23.076 1.00 86.00 108 ALA A CA 1
ATOM 885 C C . ALA A 1 108 ? -3.954 -11.838 23.117 1.00 86.00 108 ALA A C 1
ATOM 887 O O . ALA A 1 108 ? -3.745 -10.788 23.714 1.00 86.00 108 ALA A O 1
ATOM 888 N N . LEU A 1 109 ? -5.121 -12.145 22.545 1.00 90.25 109 LEU A N 1
ATOM 889 C CA . LEU A 1 109 ? -6.246 -11.217 22.430 1.00 90.25 109 LEU A CA 1
ATOM 890 C C . LEU A 1 109 ? -7.032 -11.060 23.739 1.00 90.25 109 LEU A C 1
ATOM 892 O O . LEU A 1 109 ? -7.468 -9.958 24.041 1.00 90.25 109 LEU A O 1
ATOM 896 N N . LEU A 1 110 ? -7.125 -12.107 24.570 1.00 85.75 110 LEU A N 1
ATOM 897 C CA . LEU A 1 110 ? -7.836 -12.061 25.861 1.00 85.75 110 LEU A CA 1
ATOM 898 C C . LEU A 1 110 ? -7.352 -10.966 26.828 1.00 85.75 110 LEU A C 1
ATOM 900 O O . LEU A 1 110 ? -8.089 -10.588 27.730 1.00 85.75 110 LEU A O 1
ATOM 904 N N . ALA A 1 111 ? -6.109 -10.504 26.685 1.00 80.44 111 ALA A N 1
ATOM 905 C CA . ALA A 1 111 ? -5.504 -9.503 27.564 1.00 80.44 111 ALA A CA 1
ATOM 906 C C . ALA A 1 111 ? -5.275 -8.149 26.871 1.00 80.44 111 ALA A C 1
ATOM 908 O O . ALA A 1 111 ? -4.567 -7.309 27.422 1.00 80.44 111 ALA A O 1
ATOM 909 N N . ALA A 1 112 ? -5.780 -7.964 25.650 1.00 89.62 112 ALA A N 1
ATOM 910 C CA . ALA A 1 112 ? -5.530 -6.764 24.865 1.00 89.62 112 ALA A CA 1
ATOM 911 C C . ALA A 1 112 ? -6.618 -5.712 25.108 1.00 89.62 112 ALA A C 1
ATOM 913 O O . ALA A 1 112 ? -7.798 -6.005 24.941 1.00 89.62 112 ALA A O 1
ATOM 914 N N . ASP A 1 113 ? -6.223 -4.478 25.425 1.00 90.56 113 ASP A N 1
ATOM 915 C CA . ASP A 1 113 ? -7.155 -3.342 25.493 1.00 90.56 113 ASP A CA 1
ATOM 916 C C . ASP A 1 113 ? -7.554 -2.854 24.093 1.00 90.56 113 ASP A C 1
ATOM 918 O O . ASP A 1 113 ? -8.684 -2.441 23.871 1.00 90.56 113 ASP A O 1
ATOM 922 N N . VAL A 1 114 ? -6.627 -2.934 23.133 1.00 93.62 114 VAL A N 1
ATOM 923 C CA . VAL A 1 114 ? -6.842 -2.658 21.705 1.00 93.62 114 VAL A CA 1
ATOM 924 C C . VAL A 1 114 ? -6.060 -3.669 20.893 1.00 93.62 114 VAL A C 1
ATOM 926 O O . VAL A 1 114 ? -4.945 -4.054 21.255 1.00 93.62 114 VAL A O 1
ATOM 929 N N . VAL A 1 115 ? -6.623 -4.062 19.759 1.00 95.50 115 VAL A N 1
ATOM 930 C CA . VAL A 1 115 ? -5.955 -4.908 18.777 1.00 95.50 115 VAL A CA 1
ATOM 931 C C . VAL A 1 115 ? -5.623 -4.070 17.554 1.00 95.50 115 VAL A C 1
ATOM 933 O O . VAL A 1 115 ? -6.506 -3.478 16.946 1.00 95.50 115 VAL A O 1
ATOM 936 N N . VAL A 1 116 ? -4.352 -4.046 17.157 1.00 96.88 116 VAL A N 1
ATOM 937 C CA . VAL A 1 116 ? -3.929 -3.476 15.872 1.00 96.88 116 VAL A CA 1
ATOM 938 C C . VAL A 1 116 ? -3.557 -4.631 14.952 1.00 96.88 116 VAL A C 1
ATOM 940 O O . VAL A 1 116 ? -2.542 -5.299 15.153 1.00 96.88 116 VAL A O 1
ATOM 943 N N . ASN A 1 117 ? -4.402 -4.901 13.962 1.00 96.06 117 ASN A N 1
ATOM 944 C CA . ASN A 1 117 ? -4.168 -5.960 12.995 1.00 96.06 117 ASN A CA 1
ATOM 945 C C . ASN A 1 117 ? -3.339 -5.439 11.813 1.00 96.06 117 ASN A C 1
ATOM 947 O O . ASN A 1 117 ? -3.882 -4.835 10.886 1.00 96.06 117 ASN A O 1
ATOM 951 N N . LEU A 1 118 ? -2.035 -5.722 11.863 1.00 94.06 118 LEU A N 1
ATOM 952 C CA . LEU A 1 118 ? -1.058 -5.414 10.813 1.00 94.06 118 LEU A CA 1
ATOM 953 C C . LEU A 1 118 ? -0.788 -6.602 9.871 1.00 94.06 118 LEU A C 1
ATOM 955 O O . LEU A 1 118 ? 0.120 -6.538 9.047 1.00 94.06 118 LEU A O 1
ATOM 959 N N . HIS A 1 119 ? -1.499 -7.723 10.036 1.00 92.94 119 HIS A N 1
ATOM 960 C CA . HIS A 1 119 ? -1.251 -8.920 9.237 1.00 92.94 119 HIS A CA 1
ATOM 961 C C . HIS A 1 119 ? -1.789 -8.740 7.819 1.00 92.94 119 HIS A C 1
ATOM 963 O O . HIS A 1 119 ? -2.970 -8.452 7.622 1.00 92.94 119 HIS A O 1
ATOM 969 N N . GLU A 1 120 ? -0.921 -8.938 6.832 1.00 91.81 120 GLU A N 1
ATOM 970 C CA . GLU A 1 120 ? -1.228 -8.686 5.431 1.00 91.81 120 GLU A CA 1
ATOM 971 C C . GLU A 1 120 ? -0.452 -9.623 4.505 1.00 91.81 120 GLU A C 1
ATOM 973 O O . GLU A 1 120 ? 0.743 -9.848 4.682 1.00 91.81 120 GLU A O 1
ATOM 978 N N . CYS A 1 121 ? -1.141 -10.129 3.485 1.00 94.44 121 CYS A N 1
ATOM 979 C CA . CYS A 1 121 ? -0.550 -10.759 2.315 1.00 94.44 121 CYS A CA 1
ATOM 980 C C . CYS A 1 121 ? -0.810 -9.878 1.088 1.00 94.44 121 CYS A C 1
ATOM 982 O O . CYS A 1 121 ? -1.965 -9.582 0.771 1.00 94.44 121 CYS A O 1
ATOM 984 N N . THR A 1 122 ? 0.252 -9.484 0.392 1.00 94.25 122 THR A N 1
ATOM 985 C CA . THR A 1 122 ? 0.188 -8.794 -0.904 1.00 94.25 122 THR A CA 1
ATOM 986 C C . THR A 1 122 ? 0.616 -9.757 -1.997 1.00 94.25 122 THR A C 1
ATOM 988 O O . THR A 1 122 ? 1.550 -10.523 -1.788 1.00 94.25 122 THR A O 1
ATOM 991 N N . ASP A 1 123 ? -0.054 -9.722 -3.145 1.00 95.19 123 ASP A N 1
ATOM 992 C CA . ASP A 1 123 ? 0.350 -10.443 -4.354 1.00 95.19 123 ASP A CA 1
ATOM 993 C C . ASP A 1 123 ? -0.207 -9.684 -5.567 1.00 95.19 123 ASP A C 1
ATOM 995 O O . ASP A 1 123 ? -1.414 -9.674 -5.814 1.00 95.19 123 ASP A O 1
ATOM 999 N N . PHE A 1 124 ? 0.677 -8.981 -6.274 1.00 95.31 124 PHE A N 1
ATOM 1000 C CA . PHE A 1 124 ? 0.379 -8.206 -7.484 1.00 95.31 124 PHE A CA 1
ATOM 1001 C C . PHE A 1 124 ? 1.018 -8.849 -8.722 1.00 95.31 124 PHE A C 1
ATOM 1003 O O . PHE A 1 124 ? 1.292 -8.172 -9.721 1.00 95.31 124 PHE A O 1
ATOM 1010 N N . SER A 1 125 ? 1.310 -10.149 -8.651 1.00 94.88 125 SER A N 1
ATOM 1011 C CA . SER A 1 125 ? 1.899 -10.893 -9.754 1.00 94.88 125 SER A CA 1
ATOM 1012 C C . SER A 1 125 ? 0.897 -11.099 -10.894 1.00 94.88 125 SER A C 1
ATOM 1014 O O . SER A 1 125 ? -0.295 -10.796 -10.799 1.00 94.88 125 SER A O 1
ATOM 1016 N N . LEU A 1 126 ? 1.386 -11.608 -12.023 1.00 93.75 126 LEU A N 1
ATOM 1017 C CA . LEU A 1 126 ? 0.553 -11.942 -13.177 1.00 93.75 126 LEU A CA 1
ATOM 1018 C C . LEU A 1 126 ? -0.466 -13.053 -12.865 1.00 93.75 126 LEU A C 1
ATOM 1020 O O . LEU A 1 126 ? -1.504 -13.120 -13.521 1.00 93.75 126 LEU A O 1
ATOM 1024 N N . LEU A 1 127 ? -0.153 -13.920 -11.897 1.00 93.00 127 LEU A N 1
ATOM 1025 C CA . LEU A 1 127 ? -0.986 -15.024 -11.423 1.00 93.00 127 LEU A CA 1
ATOM 1026 C C . LEU A 1 127 ? -1.015 -15.017 -9.884 1.00 93.00 127 LEU A C 1
ATOM 1028 O O . LEU A 1 127 ? -0.296 -15.809 -9.269 1.00 93.00 127 LEU A O 1
ATOM 1032 N N . PRO A 1 128 ? -1.809 -14.131 -9.261 1.00 93.75 128 PRO A N 1
ATOM 1033 C CA . PRO A 1 128 ? -1.831 -14.011 -7.810 1.00 93.75 128 PRO A CA 1
ATOM 1034 C C . PRO A 1 128 ? -2.372 -15.282 -7.142 1.00 93.75 128 PRO A C 1
ATOM 1036 O O . PRO A 1 128 ? -3.329 -15.899 -7.622 1.00 93.75 128 PRO A O 1
ATOM 1039 N N . ASP A 1 129 ? -1.798 -15.658 -5.997 1.00 94.38 129 ASP A N 1
ATOM 1040 C CA . ASP A 1 129 ? -2.294 -16.777 -5.192 1.00 94.38 129 ASP A CA 1
ATOM 1041 C C . ASP A 1 129 ? -3.535 -16.359 -4.388 1.00 94.38 129 ASP A C 1
ATOM 1043 O O . ASP A 1 129 ? -3.465 -15.924 -3.235 1.00 94.38 129 ASP A O 1
ATOM 1047 N N . VAL A 1 130 ? -4.705 -16.507 -5.014 1.00 95.69 130 VAL A N 1
ATOM 1048 C CA . VAL A 1 130 ? -6.009 -16.170 -4.420 1.00 95.69 130 VAL A CA 1
ATOM 1049 C C . VAL A 1 130 ? -6.266 -16.938 -3.123 1.00 95.69 130 VAL A C 1
ATOM 1051 O O . VAL A 1 130 ? -6.861 -16.391 -2.195 1.00 95.69 130 VAL A O 1
ATOM 1054 N N . VAL A 1 131 ? -5.813 -18.192 -3.030 1.00 95.62 131 VAL A N 1
ATOM 1055 C CA . VAL A 1 131 ? -6.022 -19.023 -1.837 1.00 95.62 131 VAL A CA 1
ATOM 1056 C C . VAL A 1 131 ? -5.213 -18.465 -0.674 1.00 95.62 131 VAL A C 1
ATOM 1058 O O . VAL A 1 131 ? -5.726 -18.365 0.444 1.00 95.62 131 VAL A O 1
ATOM 1061 N N . LEU A 1 132 ? -3.966 -18.062 -0.925 1.00 94.44 132 LEU A N 1
ATOM 1062 C CA . LEU A 1 132 ? -3.132 -17.460 0.105 1.00 94.44 132 LEU A CA 1
ATOM 1063 C C . LEU A 1 132 ? -3.628 -16.067 0.504 1.00 94.44 132 LEU A C 1
ATOM 1065 O O . LEU A 1 132 ? -3.700 -15.781 1.701 1.00 94.44 132 LEU A O 1
ATOM 1069 N N . LEU A 1 133 ? -4.043 -15.244 -0.465 1.00 96.62 133 LEU A N 1
ATOM 1070 C CA . LEU A 1 133 ? -4.672 -13.947 -0.206 1.00 96.62 133 LEU A CA 1
ATOM 1071 C C . LEU A 1 133 ? -5.900 -14.103 0.696 1.00 96.62 133 LEU A C 1
ATOM 1073 O O . LEU A 1 133 ? -5.995 -13.430 1.718 1.00 96.62 133 LEU A O 1
ATOM 1077 N N . GLN A 1 134 ? -6.796 -15.041 0.384 1.00 97.25 134 GLN A N 1
ATOM 1078 C CA . GLN A 1 134 ? -7.979 -15.329 1.198 1.00 97.25 134 GLN A CA 1
ATOM 1079 C C . GLN A 1 134 ? -7.612 -15.821 2.603 1.00 97.25 134 GLN A C 1
ATOM 1081 O O . GLN A 1 134 ? -8.065 -15.281 3.615 1.00 97.25 134 GLN A O 1
ATOM 1086 N N . LYS A 1 135 ? -6.703 -16.793 2.695 1.00 95.38 135 LYS A N 1
ATOM 1087 C CA . LYS A 1 135 ? -6.241 -17.330 3.979 1.00 95.38 135 LYS A CA 1
ATOM 1088 C C . LYS A 1 135 ? -5.638 -16.250 4.881 1.00 95.38 135 LYS A C 1
ATOM 1090 O O . LYS A 1 135 ? -5.885 -16.250 6.083 1.00 95.38 135 LYS A O 1
ATOM 1095 N N . HIS A 1 136 ? -4.816 -15.357 4.341 1.00 95.19 136 HIS A N 1
ATOM 1096 C CA . HIS A 1 136 ? -4.091 -14.384 5.156 1.00 95.19 136 HIS A CA 1
ATOM 1097 C C . HIS A 1 136 ? -4.879 -13.091 5.376 1.00 95.19 136 HIS A C 1
ATOM 1099 O O . HIS A 1 136 ? -4.885 -12.596 6.497 1.00 95.19 136 HIS A O 1
ATOM 1105 N N . ASN A 1 137 ? -5.573 -12.564 4.368 1.00 97.12 137 ASN A N 1
ATOM 1106 C CA . ASN A 1 137 ? -6.294 -11.297 4.503 1.00 97.12 137 ASN A CA 1
ATOM 1107 C C . ASN A 1 137 ? -7.697 -11.476 5.097 1.00 97.12 137 ASN A C 1
ATOM 1109 O O . ASN A 1 137 ? -8.163 -10.570 5.779 1.00 97.12 137 ASN A O 1
ATOM 1113 N N . VAL A 1 138 ? -8.350 -12.629 4.904 1.00 97.56 138 VAL A N 1
ATOM 1114 C CA . VAL A 1 138 ? -9.738 -12.852 5.346 1.00 97.56 138 VAL A CA 1
ATOM 1115 C C . VAL A 1 138 ? -9.812 -13.797 6.544 1.00 97.56 138 VAL A C 1
ATOM 1117 O O . VAL A 1 138 ? -10.332 -13.409 7.591 1.00 97.56 138 VAL A O 1
ATOM 1120 N N . GLU A 1 139 ? -9.253 -15.010 6.462 1.00 96.56 139 GLU A N 1
ATOM 1121 C CA . GLU A 1 139 ? -9.394 -15.994 7.557 1.00 96.56 139 GLU A CA 1
ATOM 1122 C C . GLU A 1 139 ? -8.706 -15.556 8.856 1.00 96.56 139 GLU A C 1
ATOM 1124 O O . GLU A 1 139 ? -9.207 -15.813 9.957 1.00 96.56 139 GLU A O 1
ATOM 1129 N N . VAL A 1 140 ? -7.571 -14.855 8.759 1.00 95.06 140 VAL A N 1
ATOM 1130 C CA . VAL A 1 140 ? -6.907 -14.285 9.941 1.00 95.06 140 VAL A CA 1
ATOM 1131 C C . VAL A 1 140 ? -7.773 -13.201 10.574 1.00 95.06 140 VAL A C 1
ATOM 1133 O O . VAL A 1 140 ? -7.928 -13.200 11.791 1.00 95.06 140 VAL A O 1
ATOM 1136 N N . VAL A 1 141 ? -8.399 -12.327 9.779 1.00 96.50 141 VAL A N 1
ATOM 1137 C CA . VAL A 1 141 ? -9.313 -11.290 10.287 1.00 96.50 141 VAL A CA 1
ATOM 1138 C C . VAL A 1 141 ? -10.522 -11.926 10.960 1.00 96.50 141 VAL A C 1
ATOM 1140 O O . VAL A 1 141 ? -10.844 -11.570 12.091 1.00 96.50 141 VAL A O 1
ATOM 1143 N N . ARG A 1 142 ? -11.135 -12.933 10.328 1.00 96.38 142 ARG A N 1
ATOM 1144 C CA . ARG A 1 142 ? -12.229 -13.712 10.923 1.00 96.38 142 ARG A CA 1
ATOM 1145 C C . ARG A 1 142 ? -11.810 -14.327 12.259 1.00 96.38 142 ARG A C 1
ATOM 1147 O O . ARG A 1 142 ? -12.555 -14.252 13.232 1.00 96.38 142 ARG A O 1
ATOM 1154 N N . SER A 1 143 ? -10.595 -14.867 12.332 1.00 95.25 143 SER A N 1
ATOM 1155 C CA . SER A 1 143 ? -10.035 -15.423 13.566 1.00 95.25 143 SER A CA 1
ATOM 1156 C C . SER A 1 143 ? -9.798 -14.355 14.636 1.00 95.25 143 SER A C 1
ATOM 1158 O O . SER A 1 143 ? -10.066 -14.611 15.805 1.00 95.25 143 SER A O 1
ATOM 1160 N N . VAL A 1 144 ? -9.305 -13.169 14.272 1.00 95.25 144 VAL A N 1
ATOM 1161 C CA . VAL A 1 144 ? -9.112 -12.053 15.213 1.00 95.25 144 VAL A CA 1
ATOM 1162 C C . VAL A 1 144 ? -10.456 -11.589 15.767 1.00 95.25 144 VAL A C 1
ATOM 1164 O O . VAL A 1 144 ? -10.597 -11.497 16.982 1.00 95.25 144 VAL A O 1
ATOM 1167 N N . LEU A 1 145 ? -11.448 -11.371 14.902 1.00 94.88 145 LEU A N 1
ATOM 1168 C CA . LEU A 1 145 ? -12.793 -10.939 15.293 1.00 94.88 145 LEU A CA 1
ATOM 1169 C C . LEU A 1 145 ? -13.515 -11.977 16.157 1.00 94.88 145 LEU A C 1
ATOM 1171 O O . LEU A 1 145 ? -14.230 -11.612 17.078 1.00 94.88 145 LEU A O 1
ATOM 1175 N N . PHE A 1 146 ? -13.307 -13.268 15.897 1.00 94.31 146 PHE A N 1
ATOM 1176 C CA . PHE A 1 146 ? -13.910 -14.334 16.697 1.00 94.31 146 PHE A CA 1
ATOM 1177 C C . PHE A 1 146 ? -13.341 -14.409 18.124 1.00 94.31 146 PHE A C 1
ATOM 1179 O O . PHE A 1 146 ? -14.054 -14.759 19.059 1.00 94.31 146 PHE A O 1
ATOM 1186 N N . HIS A 1 147 ? -12.051 -14.111 18.298 1.00 92.50 147 HIS A N 1
ATOM 1187 C CA . HIS A 1 147 ? -11.357 -14.269 19.582 1.00 92.50 147 HIS A CA 1
ATOM 1188 C C . HIS A 1 147 ? -11.142 -12.953 20.347 1.00 92.50 147 HIS A C 1
ATOM 1190 O O . HIS A 1 147 ? -10.643 -12.994 21.472 1.00 92.50 147 HIS A O 1
ATOM 1196 N N . SER A 1 148 ? -11.464 -11.802 19.754 1.00 90.06 148 SER A N 1
ATOM 1197 C CA . SER A 1 148 ? -11.301 -10.482 20.362 1.00 90.06 148 SER A CA 1
ATOM 1198 C C . SER A 1 148 ? -12.644 -9.786 20.492 1.00 90.06 148 SER A C 1
ATOM 1200 O O . SER A 1 148 ? -13.315 -9.565 19.491 1.00 90.06 148 SER A O 1
ATOM 1202 N N . ASN A 1 149 ? -12.962 -9.337 21.704 1.00 88.12 149 ASN A N 1
ATOM 1203 C CA . ASN A 1 149 ? -14.034 -8.366 21.951 1.00 88.12 149 ASN A CA 1
ATOM 1204 C C . ASN A 1 149 ? -13.487 -6.938 22.110 1.00 88.12 149 ASN A C 1
ATOM 1206 O O . ASN A 1 149 ? -14.247 -6.003 22.345 1.00 88.12 149 ASN A O 1
ATOM 1210 N N . SER A 1 150 ? -12.167 -6.770 22.027 1.00 91.50 150 SER A N 1
ATOM 1211 C CA . SER A 1 150 ? -11.505 -5.481 22.191 1.00 91.50 150 SER A CA 1
ATOM 1212 C C . SER A 1 150 ? -11.660 -4.615 20.937 1.00 91.50 150 SER A C 1
ATOM 1214 O O . SER A 1 150 ? -11.758 -5.170 19.830 1.00 91.50 150 SER A O 1
ATOM 1216 N N . PRO A 1 151 ? -11.625 -3.276 21.084 1.00 94.50 151 PRO A N 1
ATOM 1217 C CA . PRO A 1 151 ? -11.560 -2.362 19.957 1.00 94.50 151 PRO A CA 1
ATOM 1218 C C . PRO A 1 151 ? -10.443 -2.729 18.975 1.00 94.50 151 PRO A C 1
ATOM 1220 O O . PRO A 1 151 ? -9.348 -3.143 19.374 1.00 94.50 151 PRO A O 1
ATOM 1223 N N . LEU A 1 152 ? -10.729 -2.594 17.682 1.00 96.38 152 LEU A N 1
ATOM 1224 C CA . LEU A 1 152 ? -9.868 -3.073 16.603 1.00 96.38 152 LEU A CA 1
ATOM 1225 C C . LEU A 1 152 ? -9.443 -1.932 15.677 1.00 96.38 152 LEU A C 1
ATOM 1227 O O . LEU A 1 152 ? -10.268 -1.163 15.197 1.00 96.38 152 LEU A O 1
ATOM 1231 N N . ILE A 1 153 ? -8.165 -1.895 15.322 1.00 97.25 153 ILE A N 1
ATOM 1232 C CA . ILE A 1 153 ? -7.671 -1.143 14.169 1.00 97.25 153 ILE A CA 1
ATOM 1233 C C . ILE A 1 153 ? -7.240 -2.145 13.114 1.00 97.25 153 ILE A C 1
ATOM 1235 O O . ILE A 1 153 ? -6.352 -2.965 13.352 1.00 97.25 153 ILE A O 1
ATOM 1239 N N . HIS A 1 154 ? -7.881 -2.097 11.952 1.00 97.50 154 HIS A N 1
ATOM 1240 C CA . HIS A 1 154 ? -7.593 -2.995 10.844 1.00 97.50 154 HIS A CA 1
ATOM 1241 C C . HIS A 1 154 ? -6.923 -2.247 9.693 1.00 97.50 154 HIS A C 1
ATOM 1243 O O . HIS A 1 154 ? -7.483 -1.284 9.171 1.00 97.50 154 HIS A O 1
ATOM 1249 N N . LEU A 1 155 ? -5.743 -2.717 9.274 1.00 96.12 155 LEU A N 1
ATOM 1250 C CA . LEU A 1 155 ? -5.088 -2.210 8.073 1.00 96.12 155 LEU A CA 1
ATOM 1251 C C . LEU A 1 155 ? -5.731 -2.754 6.794 1.00 96.12 155 LEU A C 1
ATOM 1253 O O . LEU A 1 155 ? -5.678 -3.948 6.483 1.00 96.12 155 LEU A O 1
ATOM 1257 N N . SER A 1 156 ? -6.264 -1.823 6.016 1.00 96.25 156 SER A N 1
ATOM 1258 C CA . SER A 1 156 ? -6.754 -2.019 4.661 1.00 96.25 156 SER A CA 1
ATOM 1259 C C . SER A 1 156 ? -5.889 -1.232 3.667 1.00 96.25 156 SER A C 1
ATOM 1261 O O . SER A 1 156 ? -4.830 -0.708 4.007 1.00 96.25 156 SER A O 1
ATOM 1263 N N . THR A 1 157 ? -6.326 -1.167 2.415 1.00 94.88 157 THR A N 1
ATOM 1264 C CA . THR A 1 157 ? -5.594 -0.569 1.301 1.00 94.88 157 THR A CA 1
ATOM 1265 C C . THR A 1 157 ? -6.411 0.535 0.632 1.00 94.88 157 THR A C 1
ATOM 1267 O O . THR A 1 157 ? -7.626 0.388 0.460 1.00 94.88 157 THR A O 1
ATOM 1270 N N . PRO A 1 158 ? -5.782 1.638 0.200 1.00 93.56 158 PRO A N 1
ATOM 1271 C CA . PRO A 1 158 ? -6.461 2.665 -0.572 1.00 93.56 158 PRO A CA 1
ATOM 1272 C C . PRO A 1 158 ? -6.765 2.209 -2.006 1.00 93.56 158 PRO A C 1
ATOM 1274 O O . PRO A 1 158 ? -7.588 2.830 -2.671 1.00 93.56 158 PRO A O 1
ATOM 1277 N N . PHE A 1 159 ? -6.202 1.083 -2.471 1.00 93.50 159 PHE A N 1
ATOM 1278 C CA . PHE A 1 159 ? -6.510 0.517 -3.792 1.00 93.50 159 PHE A CA 1
ATOM 1279 C C . PHE A 1 159 ? -7.983 0.133 -3.966 1.00 93.50 159 PHE A C 1
ATOM 1281 O O . PHE A 1 159 ? -8.469 0.076 -5.092 1.00 93.50 159 PHE A O 1
ATOM 1288 N N . LEU A 1 160 ? -8.718 -0.039 -2.862 1.00 94.25 160 LEU A N 1
ATOM 1289 C CA . LEU A 1 160 ? -10.170 -0.221 -2.865 1.00 94.25 160 LEU A CA 1
ATOM 1290 C C . LEU A 1 160 ? -10.944 0.970 -3.446 1.00 94.25 160 LEU A C 1
ATOM 1292 O O . LEU A 1 160 ? -12.104 0.811 -3.823 1.00 94.25 160 LEU A O 1
ATOM 1296 N N . GLN A 1 161 ? -10.312 2.142 -3.507 1.00 90.12 161 GLN A N 1
ATOM 1297 C CA . GLN A 1 161 ? -10.855 3.389 -4.054 1.00 90.12 161 GLN A CA 1
ATOM 1298 C C . GLN A 1 161 ? -10.122 3.843 -5.312 1.00 90.12 161 GLN A C 1
ATOM 1300 O O . GLN A 1 161 ? -10.370 4.930 -5.820 1.00 90.12 161 GLN A O 1
ATOM 1305 N N . CYS A 1 162 ? -9.193 3.031 -5.809 1.00 89.88 162 CYS A N 1
ATOM 1306 C CA . CYS A 1 162 ? -8.496 3.333 -7.040 1.00 89.88 162 CYS A CA 1
ATOM 1307 C C . CYS A 1 162 ? -9.253 2.733 -8.218 1.00 89.88 162 CYS A C 1
ATOM 1309 O O . CYS A 1 162 ? -9.593 1.548 -8.222 1.00 89.88 162 CYS A O 1
ATOM 1311 N N . SER A 1 163 ? -9.429 3.542 -9.256 1.00 84.44 163 SER A N 1
ATOM 1312 C CA . SER A 1 163 ? -9.692 3.045 -10.595 1.00 84.44 163 SER A CA 1
ATOM 1313 C C . SER A 1 163 ? -8.376 2.723 -11.308 1.00 84.44 163 SER A C 1
ATOM 1315 O O . SER A 1 163 ? -7.365 3.410 -11.151 1.00 84.44 163 SER A O 1
ATOM 1317 N N . ASN A 1 164 ? -8.386 1.692 -12.145 1.00 79.19 164 ASN A N 1
ATOM 1318 C CA . ASN A 1 164 ? -7.357 1.434 -13.144 1.00 79.19 164 ASN A CA 1
ATOM 1319 C C . ASN A 1 164 ? -7.388 2.468 -14.283 1.00 79.19 164 ASN A C 1
ATOM 1321 O O . ASN A 1 164 ? -6.442 2.549 -15.066 1.00 79.19 164 ASN A O 1
ATOM 1325 N N . ARG A 1 165 ? -8.453 3.276 -14.364 1.00 77.69 165 ARG A N 1
ATOM 1326 C CA . ARG A 1 165 ? -8.570 4.444 -15.234 1.00 77.69 165 ARG A CA 1
ATOM 1327 C C . ARG A 1 165 ? -8.009 5.671 -14.530 1.00 77.69 165 ARG A C 1
ATOM 1329 O O . ARG A 1 165 ? -8.043 5.791 -13.310 1.00 77.69 165 ARG A O 1
ATOM 1336 N N . TRP A 1 166 ? -7.441 6.560 -15.326 1.00 72.81 166 TRP A N 1
ATOM 1337 C CA . TRP A 1 166 ? -6.739 7.747 -14.862 1.00 72.81 166 TRP A CA 1
ATOM 1338 C C . TRP A 1 166 ? -7.638 8.991 -14.968 1.00 72.81 166 TRP A C 1
ATOM 1340 O O . TRP A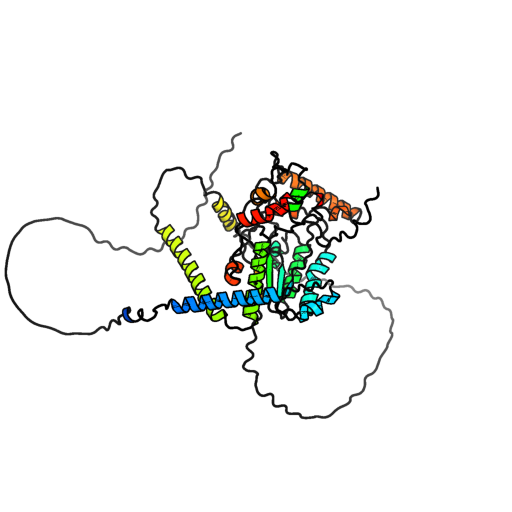 1 166 ? -8.360 9.087 -15.967 1.00 72.81 166 TRP A O 1
ATOM 1350 N N . PRO A 1 167 ? -7.586 9.956 -14.023 1.00 80.19 167 PRO A N 1
ATOM 1351 C CA . PRO A 1 167 ? -6.757 10.012 -12.807 1.00 80.19 167 PRO A CA 1
ATOM 1352 C C . PRO A 1 167 ? -7.526 9.671 -11.503 1.00 80.19 167 PRO A C 1
ATOM 1354 O O . PRO A 1 167 ? -8.736 9.859 -11.436 1.00 80.19 167 PRO A O 1
ATOM 1357 N N . ASN A 1 168 ? -6.825 9.240 -10.440 1.00 81.69 168 ASN A N 1
ATOM 1358 C CA . ASN A 1 168 ? -7.386 9.048 -9.086 1.00 81.69 168 ASN A CA 1
ATOM 1359 C C . ASN A 1 168 ? -6.879 10.174 -8.169 1.00 81.69 168 ASN A C 1
ATOM 1361 O O . ASN A 1 168 ? -5.795 10.067 -7.594 1.00 81.69 168 ASN A O 1
ATOM 1365 N N . VAL A 1 169 ? -7.604 11.290 -8.068 1.00 81.88 169 VAL A N 1
ATOM 1366 C CA . VAL A 1 169 ? -7.063 12.522 -7.464 1.00 81.88 169 VAL A CA 1
ATOM 1367 C C . VAL A 1 169 ? -7.992 13.064 -6.384 1.00 81.88 169 VAL A C 1
ATOM 1369 O O . VAL A 1 169 ? -9.068 13.575 -6.683 1.00 81.88 169 VAL A O 1
ATOM 1372 N N . TYR A 1 170 ? -7.533 13.001 -5.130 1.00 79.56 170 TYR A N 1
ATOM 1373 C CA . TYR A 1 170 ? -8.210 13.535 -3.937 1.00 79.56 170 TYR A CA 1
ATOM 1374 C C . TYR A 1 170 ? -9.649 13.055 -3.762 1.00 79.56 170 TYR A C 1
ATOM 1376 O O . TYR A 1 170 ? -10.487 13.779 -3.213 1.00 79.56 170 TYR A O 1
ATOM 1384 N N . GLU A 1 171 ? -9.950 11.844 -4.221 1.00 76.88 171 GLU A N 1
ATOM 1385 C CA . GLU A 1 171 ? -11.263 11.287 -3.957 1.00 76.88 171 GLU A CA 1
ATOM 1386 C C . GLU A 1 171 ? -11.429 11.096 -2.439 1.00 76.88 171 GLU A C 1
ATOM 1388 O O . GLU A 1 171 ? -10.526 10.560 -1.786 1.00 76.88 171 GLU A O 1
ATOM 1393 N N . PRO A 1 172 ? -12.536 11.589 -1.852 1.00 78.19 172 PRO A N 1
ATOM 1394 C CA . PRO A 1 172 ? -12.840 11.347 -0.449 1.00 78.19 172 PRO A CA 1
ATOM 1395 C C . PRO A 1 172 ? -13.182 9.873 -0.239 1.00 78.19 172 PRO A C 1
ATOM 1397 O O . PRO A 1 172 ? -13.435 9.136 -1.199 1.00 78.19 172 PRO A O 1
ATOM 1400 N N . GLU A 1 173 ? -13.254 9.436 1.018 1.00 84.81 173 GLU A N 1
ATOM 1401 C CA . GLU A 1 173 ? -13.552 8.044 1.285 1.00 84.81 173 GLU A CA 1
ATOM 1402 C C . GLU A 1 173 ? -14.955 7.637 0.777 1.00 84.81 173 GLU A C 1
ATOM 1404 O O . GLU A 1 173 ? -15.983 8.017 1.329 1.00 84.81 173 GLU A O 1
ATOM 1409 N N . ARG A 1 174 ? -14.995 6.828 -0.286 1.00 83.94 174 ARG A N 1
ATOM 1410 C CA . ARG A 1 174 ? -16.187 6.204 -0.880 1.00 83.94 174 ARG A CA 1
ATOM 1411 C C . ARG A 1 174 ? -16.281 4.701 -0.619 1.00 83.94 174 ARG A C 1
ATOM 1413 O O . ARG A 1 174 ? -15.289 4.055 -0.257 1.00 83.94 174 ARG A O 1
ATOM 1420 N N . ASP A 1 175 ? -17.477 4.160 -0.854 1.00 87.50 175 ASP A N 1
ATOM 1421 C CA . ASP A 1 175 ? -17.740 2.720 -0.865 1.00 87.50 175 ASP A CA 1
ATOM 1422 C C . ASP A 1 175 ? -16.877 2.025 -1.941 1.00 87.50 175 ASP A C 1
ATOM 1424 O O . ASP A 1 175 ? -16.974 2.382 -3.121 1.00 87.50 175 ASP A O 1
ATOM 1428 N N . PRO A 1 176 ? -16.051 1.027 -1.568 1.00 90.69 176 PRO A N 1
ATOM 1429 C CA . PRO A 1 176 ? -15.237 0.263 -2.511 1.00 90.69 176 PRO A CA 1
ATOM 1430 C C . PRO A 1 176 ? -16.009 -0.390 -3.657 1.00 90.69 176 PRO A C 1
ATOM 1432 O O . PRO A 1 176 ? -15.436 -0.609 -4.724 1.00 90.69 176 PRO A O 1
ATOM 1435 N N . MET A 1 177 ? -17.295 -0.711 -3.467 1.00 90.81 177 MET A N 1
ATOM 1436 C CA . MET A 1 177 ? -18.099 -1.389 -4.491 1.00 90.81 177 MET A CA 1
ATOM 1437 C C . MET A 1 177 ? -18.148 -0.627 -5.812 1.00 90.81 177 MET A C 1
ATOM 1439 O O . MET A 1 177 ? -18.165 -1.255 -6.872 1.00 90.81 177 MET A O 1
ATOM 1443 N N . VAL A 1 178 ? -18.118 0.707 -5.752 1.00 90.81 178 VAL A N 1
ATOM 1444 C CA . VAL A 1 178 ? -18.148 1.588 -6.929 1.00 90.81 178 VAL A CA 1
ATOM 1445 C C . VAL A 1 178 ? -16.953 1.325 -7.855 1.00 90.81 178 VAL A C 1
ATOM 1447 O O . VAL A 1 178 ? -17.082 1.410 -9.074 1.00 90.81 178 VAL A O 1
ATOM 1450 N N . PHE A 1 179 ? -15.810 0.931 -7.290 1.00 90.94 179 PHE A N 1
ATOM 1451 C CA . PHE A 1 179 ? -14.555 0.720 -8.016 1.00 90.94 179 PHE A CA 1
ATOM 1452 C C . PHE A 1 179 ? -14.260 -0.752 -8.304 1.00 90.94 179 PHE A C 1
ATOM 1454 O O . PHE A 1 179 ? -13.276 -1.044 -8.972 1.00 90.94 179 PHE A O 1
ATOM 1461 N N . SER A 1 180 ? -15.106 -1.682 -7.853 1.00 93.19 180 SER A N 1
ATOM 1462 C CA . SER A 1 180 ? -14.854 -3.131 -7.932 1.00 93.19 180 SER A CA 1
ATOM 1463 C C . SER A 1 180 ? -14.513 -3.646 -9.335 1.00 93.19 180 SER A C 1
ATOM 1465 O O . SER A 1 180 ? -13.632 -4.488 -9.492 1.00 93.19 180 SER A O 1
ATOM 1467 N N 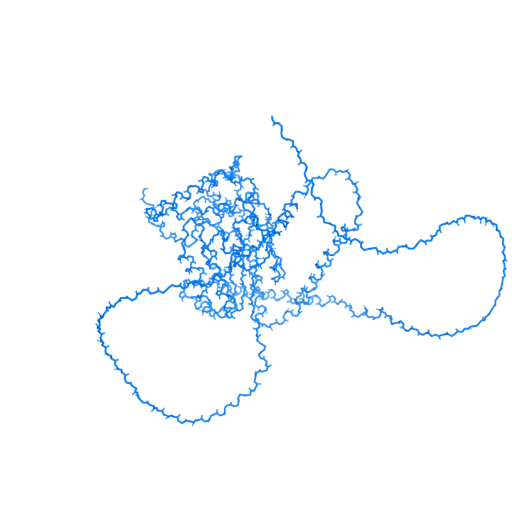. SER A 1 181 ? -15.154 -3.097 -10.370 1.00 92.69 181 SER A N 1
ATOM 1468 C CA . SER A 1 181 ? -14.885 -3.433 -11.779 1.00 92.69 181 SER A CA 1
ATOM 1469 C C . SER A 1 181 ? -13.581 -2.842 -12.328 1.00 92.69 181 SER A C 1
ATOM 1471 O O . SER A 1 181 ? -13.120 -3.233 -13.399 1.00 92.69 181 SER A O 1
ATOM 1473 N N . GLN A 1 182 ? -13.005 -1.879 -11.615 1.00 92.31 182 GLN A N 1
ATOM 1474 C CA . GLN A 1 182 ? -11.864 -1.073 -12.033 1.00 92.31 182 GLN A CA 1
ATOM 1475 C C . GLN A 1 182 ? -10.683 -1.208 -11.071 1.00 92.31 182 GLN A C 1
ATOM 1477 O O . GLN A 1 182 ? -9.704 -0.492 -11.240 1.00 92.31 182 GLN A O 1
ATOM 1482 N N . TRP A 1 183 ? -10.731 -2.100 -10.080 1.00 93.56 183 TRP A N 1
ATOM 1483 C CA . TRP A 1 183 ? -9.617 -2.248 -9.151 1.00 93.56 183 TRP A CA 1
ATOM 1484 C C . TRP A 1 183 ? -8.320 -2.596 -9.893 1.00 93.56 183 TRP A C 1
ATOM 1486 O O . TRP A 1 183 ? -8.321 -3.485 -10.750 1.00 93.56 183 TRP A O 1
ATOM 1496 N N . PRO A 1 184 ? -7.194 -1.934 -9.564 1.00 92.25 184 PRO A N 1
ATOM 1497 C CA . PRO A 1 184 ? -5.920 -2.186 -10.236 1.00 92.25 184 PRO A CA 1
ATOM 1498 C C . PRO A 1 184 ? -5.414 -3.617 -9.998 1.00 92.25 184 PRO A C 1
ATOM 1500 O O . PRO A 1 184 ? -4.763 -4.190 -10.871 1.00 92.25 184 PRO A O 1
ATOM 1503 N N . PHE A 1 185 ? -5.764 -4.201 -8.845 1.00 94.50 185 PHE A N 1
ATOM 1504 C CA . PHE A 1 185 ? -5.396 -5.558 -8.430 1.00 94.50 185 PHE A CA 1
ATOM 1505 C C . PHE A 1 185 ? -6.643 -6.296 -7.915 1.00 94.50 185 PHE A C 1
ATOM 1507 O O . PHE A 1 185 ? -6.872 -6.312 -6.701 1.00 94.50 185 PHE A O 1
ATOM 1514 N N . PRO A 1 186 ? -7.489 -6.849 -8.803 1.00 95.19 186 PRO A N 1
ATOM 1515 C CA . PRO A 1 186 ? -8.821 -7.336 -8.447 1.00 95.19 186 PRO A CA 1
ATOM 1516 C C . PRO A 1 186 ? -8.833 -8.363 -7.312 1.00 95.19 186 PRO A C 1
ATOM 1518 O O . PRO A 1 186 ? -9.623 -8.227 -6.383 1.00 95.19 186 PRO A O 1
ATOM 1521 N N . GLU A 1 187 ? -7.938 -9.350 -7.335 1.00 96.69 187 GLU A N 1
ATOM 1522 C CA . GLU A 1 187 ? -7.898 -10.450 -6.367 1.00 96.69 187 GLU A CA 1
ATOM 1523 C C . GLU A 1 187 ? -7.462 -9.973 -4.975 1.00 96.69 187 GLU A C 1
ATOM 1525 O O . GLU A 1 187 ? -8.101 -10.289 -3.966 1.00 96.69 187 GLU A O 1
ATOM 1530 N N . TYR A 1 188 ? -6.406 -9.157 -4.909 1.00 97.19 188 TYR A N 1
ATOM 1531 C CA . TYR A 1 188 ? -5.956 -8.552 -3.655 1.00 97.19 188 TYR A CA 1
ATOM 1532 C C . TYR A 1 188 ? -7.013 -7.592 -3.094 1.00 97.19 188 TYR A C 1
ATOM 1534 O O . TYR A 1 188 ? -7.369 -7.694 -1.916 1.00 97.19 188 TYR A O 1
ATOM 1542 N N . CYS A 1 189 ? -7.571 -6.716 -3.934 1.00 97.12 189 CYS A N 1
ATOM 1543 C CA . CYS A 1 189 ? -8.612 -5.773 -3.530 1.00 97.12 189 CYS A CA 1
ATOM 1544 C C . CYS A 1 189 ? -9.869 -6.505 -3.046 1.00 97.12 189 CYS A C 1
ATOM 1546 O O . CYS A 1 189 ? -10.396 -6.165 -1.992 1.00 97.12 189 CYS A O 1
ATOM 1548 N N . ALA A 1 190 ? -10.299 -7.571 -3.724 1.00 97.62 190 ALA A N 1
ATOM 1549 C CA . ALA A 1 190 ? -11.418 -8.393 -3.275 1.00 97.62 190 ALA A CA 1
ATOM 1550 C C . ALA A 1 190 ? -11.181 -8.966 -1.868 1.00 97.62 190 ALA A C 1
ATOM 1552 O O . ALA A 1 190 ? -12.067 -8.870 -1.020 1.00 97.62 190 ALA A O 1
ATOM 1553 N N . SER A 1 191 ? -9.975 -9.477 -1.586 1.00 98.06 191 SER A N 1
ATOM 1554 C CA . SER A 1 191 ? -9.634 -10.006 -0.256 1.00 98.06 191 SER A CA 1
ATOM 1555 C C . SER A 1 191 ? -9.670 -8.930 0.841 1.00 98.06 191 SER A C 1
ATOM 1557 O O . SER A 1 191 ? -10.182 -9.169 1.934 1.00 98.06 191 SER A O 1
ATOM 1559 N N . LYS A 1 192 ? -9.189 -7.713 0.553 1.00 97.75 192 LYS A N 1
ATOM 1560 C CA . LYS A 1 192 ? -9.230 -6.585 1.498 1.00 97.75 192 LYS A CA 1
ATOM 1561 C C . LYS A 1 192 ? -10.645 -6.057 1.696 1.00 97.75 192 LYS A C 1
ATOM 1563 O O . LYS A 1 192 ? -11.036 -5.757 2.818 1.00 97.75 192 LYS A O 1
ATOM 1568 N N . PHE A 1 193 ? -11.435 -5.996 0.633 1.00 97.44 193 PHE A N 1
ATOM 1569 C CA . PHE A 1 193 ? -12.831 -5.591 0.708 1.00 97.44 193 PHE A CA 1
ATOM 1570 C C . PHE A 1 193 ? -13.675 -6.572 1.529 1.00 97.44 193 PHE A C 1
ATOM 1572 O O . PHE A 1 193 ? -14.509 -6.161 2.336 1.00 97.44 193 PHE A O 1
ATOM 1579 N N . GLU A 1 194 ? -13.449 -7.875 1.362 1.00 98.00 194 GLU A N 1
ATOM 1580 C CA . GLU A 1 194 ? -14.099 -8.897 2.180 1.00 98.00 194 GLU A CA 1
ATOM 1581 C C . GLU A 1 194 ? -13.708 -8.767 3.659 1.00 98.00 194 GLU A C 1
ATOM 1583 O O . GLU A 1 194 ? -14.579 -8.805 4.531 1.00 98.00 194 GLU A O 1
ATOM 1588 N N . ALA A 1 195 ? -12.428 -8.518 3.950 1.00 97.69 195 ALA A N 1
ATOM 1589 C CA . ALA A 1 195 ? -11.969 -8.234 5.306 1.00 97.69 195 ALA A CA 1
ATOM 1590 C C . ALA A 1 195 ? -12.658 -6.994 5.908 1.00 97.69 195 ALA A C 1
ATOM 1592 O O . ALA A 1 195 ? -13.160 -7.058 7.032 1.00 97.69 195 ALA A O 1
ATOM 1593 N N . GLU A 1 196 ? -12.776 -5.895 5.153 1.00 97.31 196 GLU A N 1
ATOM 1594 C CA . GLU A 1 196 ? -13.516 -4.706 5.592 1.00 97.31 196 GLU A CA 1
ATOM 1595 C C . GLU A 1 196 ? -14.994 -5.001 5.864 1.00 97.31 196 GLU A C 1
ATOM 1597 O O . GLU A 1 196 ? -15.543 -4.485 6.837 1.00 97.31 196 GLU A O 1
ATOM 1602 N N . LYS A 1 197 ? -15.645 -5.855 5.062 1.00 97.25 197 LYS A N 1
ATOM 1603 C CA . LYS A 1 197 ? -17.026 -6.291 5.324 1.00 97.25 197 LYS A CA 1
ATOM 1604 C C . LYS A 1 197 ? -17.147 -7.058 6.632 1.00 97.25 197 LYS A C 1
ATOM 1606 O O . LYS A 1 197 ? -18.075 -6.792 7.391 1.00 97.25 197 LYS A O 1
ATOM 1611 N N . LEU A 1 198 ? -16.231 -7.990 6.903 1.00 97.25 198 LEU A N 1
ATOM 1612 C CA . LEU A 1 198 ? -16.226 -8.749 8.157 1.00 97.25 198 LEU A CA 1
ATOM 1613 C C . LEU A 1 198 ? -16.065 -7.817 9.357 1.00 97.25 198 LEU A C 1
ATOM 1615 O O . LEU A 1 198 ? -16.812 -7.910 10.328 1.00 97.25 198 LEU A O 1
ATOM 1619 N N . VAL A 1 199 ? -15.128 -6.876 9.259 1.00 96.00 199 VAL A N 1
ATOM 1620 C CA . VAL A 1 199 ? -14.898 -5.868 10.291 1.00 96.00 199 VAL A CA 1
ATOM 1621 C C . VAL A 1 199 ? -16.129 -4.978 10.464 1.00 96.00 199 VAL A C 1
ATOM 1623 O O . VAL A 1 199 ? -16.600 -4.794 11.586 1.00 96.00 199 VAL A O 1
ATOM 1626 N N . LYS A 1 200 ? -16.725 -4.491 9.372 1.00 95.00 200 LYS A N 1
ATOM 1627 C CA . LYS A 1 200 ? -17.955 -3.689 9.391 1.00 95.00 200 LYS A CA 1
ATOM 1628 C C . LYS A 1 200 ? -19.153 -4.457 9.953 1.00 95.00 200 LYS A C 1
ATOM 1630 O O . LYS A 1 200 ? -20.007 -3.835 10.567 1.00 95.00 200 LYS A O 1
ATOM 1635 N N . ALA A 1 201 ? -19.220 -5.775 9.800 1.00 94.69 201 ALA A N 1
ATOM 1636 C CA . ALA A 1 201 ? -20.294 -6.600 10.357 1.00 94.69 201 ALA A CA 1
ATOM 1637 C C . ALA A 1 201 ? -20.078 -6.997 11.830 1.00 94.69 201 ALA A C 1
ATOM 1639 O O . ALA A 1 201 ? -21.004 -7.491 12.468 1.00 94.69 201 ALA A O 1
ATOM 1640 N N . SER A 1 202 ? -18.871 -6.810 12.373 1.00 93.25 202 SER A N 1
ATOM 1641 C CA . SER A 1 202 ? -18.557 -7.169 13.762 1.00 93.25 202 SER A CA 1
ATOM 1642 C C . SER A 1 202 ? -19.243 -6.253 14.783 1.00 93.25 202 SER A C 1
ATOM 1644 O O . SER A 1 202 ? -19.647 -5.142 14.462 1.00 93.25 202 SER A O 1
ATOM 1646 N N . SER A 1 203 ? -19.359 -6.695 16.035 1.00 91.44 203 SER A N 1
ATOM 1647 C CA . SER A 1 203 ? -19.889 -5.876 17.137 1.00 91.44 203 SER A CA 1
ATOM 1648 C C . SER A 1 203 ? -18.859 -4.919 17.745 1.00 91.44 203 SER A C 1
ATOM 1650 O O . SER A 1 203 ? -19.220 -4.095 18.578 1.00 91.44 203 SER A O 1
ATOM 1652 N N . ASN A 1 204 ? -17.584 -5.029 17.369 1.00 90.94 204 ASN A N 1
ATOM 1653 C CA . ASN A 1 204 ? -16.498 -4.314 18.034 1.00 90.94 204 ASN A CA 1
ATOM 1654 C C . ASN A 1 204 ? -16.368 -2.884 17.503 1.00 90.94 204 ASN A C 1
ATOM 1656 O O . ASN A 1 204 ? -16.460 -2.660 16.289 1.00 90.94 204 ASN A O 1
ATOM 1660 N N . ASP A 1 205 ? -16.067 -1.944 18.399 1.00 94.31 205 ASP A N 1
ATOM 1661 C CA . ASP A 1 205 ? -15.617 -0.600 18.029 1.00 94.31 205 ASP A CA 1
ATOM 1662 C C . ASP A 1 205 ? -14.363 -0.720 17.153 1.00 94.31 205 ASP A C 1
ATOM 1664 O O . ASP A 1 205 ? -13.410 -1.429 17.496 1.00 94.31 205 ASP A O 1
ATOM 1668 N N . CYS A 1 206 ? -14.378 -0.105 15.972 1.00 95.44 206 CYS A N 1
ATOM 1669 C CA . CYS A 1 206 ? -13.340 -0.353 14.988 1.00 95.44 206 CYS A CA 1
ATOM 1670 C C . CYS A 1 206 ? -13.033 0.830 14.078 1.00 95.44 206 CYS A C 1
ATOM 1672 O O . CYS A 1 206 ? -13.930 1.482 13.548 1.00 95.44 206 CYS A O 1
ATOM 1674 N N . TYR A 1 207 ? -11.743 1.011 13.803 1.00 96.75 207 TYR A N 1
ATOM 1675 C CA . TYR A 1 207 ? -11.272 1.817 12.688 1.00 96.75 207 TYR A CA 1
ATOM 1676 C C . TYR A 1 207 ? -10.630 0.954 11.606 1.00 96.75 207 TYR A C 1
ATOM 1678 O O . TYR A 1 207 ? -9.770 0.111 11.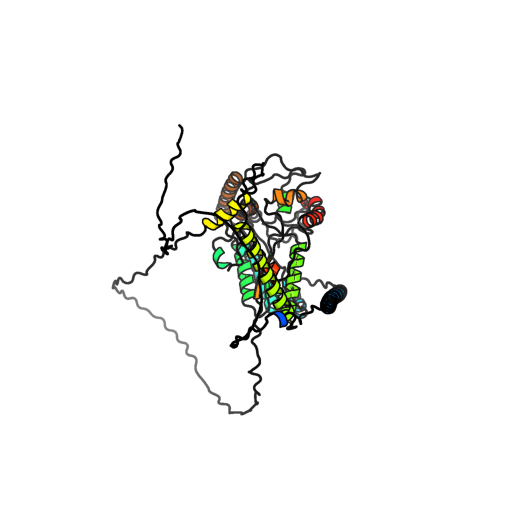874 1.00 96.75 207 TYR A O 1
ATOM 1686 N N . VAL A 1 208 ? -11.013 1.208 10.360 1.00 96.88 208 VAL A N 1
ATOM 1687 C CA . VAL A 1 208 ? -10.314 0.698 9.182 1.00 96.88 208 VAL A CA 1
ATOM 1688 C C . VAL A 1 208 ? -9.376 1.784 8.686 1.00 96.88 208 VAL A C 1
ATOM 1690 O O . VAL A 1 208 ? -9.789 2.908 8.417 1.00 96.88 208 VAL A O 1
ATOM 1693 N N . VAL A 1 209 ? -8.108 1.439 8.540 1.00 96.06 209 VAL A N 1
ATOM 1694 C CA . VAL A 1 209 ? -7.058 2.366 8.142 1.00 96.06 209 VAL A CA 1
ATOM 1695 C C . VAL A 1 209 ? -6.525 1.949 6.776 1.00 96.06 209 VAL A C 1
ATOM 1697 O O . VAL A 1 209 ? -5.925 0.887 6.641 1.00 96.06 209 VAL A O 1
ATOM 1700 N N . ARG A 1 210 ? -6.750 2.777 5.756 1.00 95.50 210 ARG A N 1
ATOM 1701 C CA . ARG A 1 210 ? -6.241 2.590 4.393 1.00 95.50 210 ARG A CA 1
ATOM 1702 C C . ARG A 1 210 ? -4.937 3.358 4.236 1.00 95.50 210 ARG A C 1
ATOM 1704 O O . ARG A 1 210 ? -4.944 4.565 3.998 1.00 95.50 210 ARG A O 1
ATOM 1711 N N . CYS A 1 211 ? -3.821 2.655 4.393 1.00 93.12 211 CYS A N 1
ATOM 1712 C CA . CYS A 1 211 ? -2.491 3.242 4.255 1.00 93.12 211 CYS A CA 1
ATOM 1713 C C . CYS A 1 211 ? -2.033 3.216 2.802 1.00 93.12 211 CYS A C 1
ATOM 1715 O O . CYS A 1 211 ? -2.042 2.162 2.164 1.00 93.12 211 CYS A O 1
ATOM 1717 N N . VAL A 1 212 ? -1.571 4.359 2.299 1.00 93.00 212 VAL A N 1
ATOM 1718 C CA . VAL A 1 212 ? -0.815 4.403 1.039 1.00 93.00 212 VAL A CA 1
ATOM 1719 C C . VAL A 1 212 ? 0.428 3.509 1.116 1.00 93.00 212 VAL A C 1
ATOM 1721 O O . VAL A 1 212 ? 0.874 3.197 2.226 1.00 93.00 212 VAL A O 1
ATOM 1724 N N . PRO A 1 213 ? 1.001 3.087 -0.031 1.00 92.88 213 PRO A N 1
ATOM 1725 C CA . PRO A 1 213 ? 2.251 2.338 -0.030 1.00 92.88 213 PRO A CA 1
ATOM 1726 C C . PRO A 1 213 ? 3.286 3.008 0.872 1.00 92.88 213 PRO A C 1
ATOM 1728 O O . PRO A 1 213 ? 3.417 4.233 0.869 1.00 92.88 213 PRO A O 1
ATOM 1731 N N . THR A 1 214 ? 3.992 2.217 1.671 1.00 94.00 214 THR A N 1
ATOM 1732 C CA . THR A 1 214 ? 4.899 2.743 2.689 1.00 94.00 214 THR A CA 1
ATOM 1733 C C . THR A 1 214 ? 6.355 2.610 2.268 1.00 94.00 214 THR A C 1
ATOM 1735 O O . THR A 1 214 ? 6.731 1.697 1.534 1.00 94.00 214 THR A O 1
ATOM 1738 N N . TYR A 1 215 ? 7.183 3.547 2.721 1.00 94.75 215 TYR A N 1
ATOM 1739 C CA . TYR A 1 215 ? 8.636 3.498 2.573 1.00 94.75 215 TYR A CA 1
ATOM 1740 C C . TYR A 1 215 ? 9.301 3.862 3.903 1.00 94.75 215 TYR A C 1
ATOM 1742 O O . TYR A 1 215 ? 8.743 4.621 4.693 1.00 94.75 215 TYR A O 1
ATOM 1750 N N . GLY A 1 216 ? 10.502 3.352 4.168 1.00 93.94 216 GLY A N 1
ATOM 1751 C CA . GLY A 1 216 ? 11.262 3.755 5.351 1.00 93.94 216 GLY A CA 1
ATOM 1752 C C . GLY A 1 216 ? 12.240 2.696 5.825 1.00 93.94 216 GLY A C 1
ATOM 1753 O O . GLY A 1 216 ? 12.632 1.800 5.078 1.00 93.94 216 GLY A O 1
ATOM 1754 N N . GLU A 1 217 ? 12.642 2.801 7.083 1.00 89.25 217 GLU A N 1
ATOM 1755 C CA . GLU A 1 217 ? 13.501 1.826 7.739 1.00 89.25 217 GLU A CA 1
ATOM 1756 C C . GLU A 1 217 ? 12.816 0.462 7.796 1.00 89.25 217 GLU A C 1
ATOM 1758 O O . GLU A 1 217 ? 11.645 0.337 8.153 1.00 89.25 217 GLU A O 1
ATOM 1763 N N . GLY A 1 218 ? 13.571 -0.588 7.476 1.00 85.94 218 GLY A N 1
ATOM 1764 C CA . GLY A 1 218 ? 13.050 -1.953 7.489 1.00 85.94 218 GLY A CA 1
ATOM 1765 C C . GLY A 1 218 ? 12.255 -2.338 6.242 1.00 85.94 218 GLY A C 1
ATOM 1766 O O . GLY A 1 218 ? 11.907 -3.510 6.122 1.00 85.94 218 GLY A O 1
ATOM 1767 N N . ASP A 1 219 ? 12.044 -1.418 5.295 1.00 91.19 219 ASP A N 1
ATOM 1768 C CA . ASP A 1 219 ? 11.459 -1.748 3.997 1.00 91.19 219 ASP A CA 1
ATOM 1769 C C . ASP A 1 219 ? 12.338 -2.754 3.240 1.00 91.19 219 ASP A C 1
ATOM 1771 O O . ASP A 1 219 ? 13.519 -2.523 2.982 1.00 91.19 219 ASP A O 1
ATOM 1775 N N . ASN A 1 220 ? 11.771 -3.890 2.876 1.00 87.56 220 ASN A N 1
ATOM 1776 C CA . ASN A 1 220 ? 12.448 -4.943 2.134 1.00 87.56 220 ASN A CA 1
ATOM 1777 C C . ASN A 1 220 ? 11.662 -5.399 0.899 1.00 87.56 220 ASN A C 1
ATOM 1779 O O . ASN A 1 220 ? 12.078 -6.375 0.272 1.00 87.56 220 ASN A O 1
ATOM 1783 N N . CYS A 1 221 ? 10.548 -4.731 0.588 1.00 89.25 221 CYS A N 1
ATOM 1784 C CA . CYS A 1 221 ? 9.599 -5.173 -0.428 1.00 89.25 221 CYS A CA 1
ATOM 1785 C C . CYS A 1 221 ? 8.775 -4.030 -1.051 1.00 89.25 221 CYS A C 1
ATOM 1787 O O . CYS A 1 221 ? 7.671 -4.276 -1.526 1.00 89.25 221 CYS A O 1
ATOM 1789 N N . SER A 1 222 ? 9.262 -2.785 -1.076 1.00 92.06 222 SER A N 1
ATOM 1790 C CA . SER A 1 222 ? 8.616 -1.697 -1.830 1.00 92.06 222 SER A CA 1
ATOM 1791 C C . SER A 1 222 ? 9.167 -1.534 -3.249 1.00 92.06 222 SER A C 1
ATOM 1793 O O . SER A 1 222 ? 10.240 -2.040 -3.595 1.00 92.06 222 SER A O 1
ATOM 1795 N N . ILE A 1 223 ? 8.482 -0.716 -4.054 1.00 91.69 223 ILE A N 1
ATOM 1796 C CA . ILE A 1 223 ? 8.949 -0.297 -5.381 1.00 91.69 223 ILE A CA 1
ATOM 1797 C C . ILE A 1 223 ? 10.364 0.308 -5.348 1.00 91.69 223 ILE A C 1
ATOM 1799 O O . ILE A 1 223 ? 11.126 0.151 -6.299 1.00 91.69 223 ILE A O 1
ATOM 1803 N N . LEU A 1 224 ? 10.769 0.959 -4.250 1.00 92.25 224 LEU A N 1
ATOM 1804 C CA . LEU A 1 224 ? 12.124 1.504 -4.119 1.00 92.25 224 LEU A CA 1
ATOM 1805 C C . LEU A 1 224 ? 13.166 0.386 -4.050 1.00 92.25 224 LEU A C 1
ATOM 1807 O O . LEU A 1 224 ? 14.241 0.505 -4.644 1.00 92.25 224 LEU A O 1
ATOM 1811 N N . THR A 1 225 ? 12.841 -0.716 -3.373 1.00 92.25 225 THR A N 1
ATOM 1812 C CA . THR A 1 225 ? 13.711 -1.896 -3.301 1.00 92.25 225 THR A CA 1
ATOM 1813 C C . THR A 1 225 ? 13.831 -2.584 -4.660 1.00 92.25 225 THR A C 1
ATOM 1815 O O . THR A 1 225 ? 14.942 -2.930 -5.069 1.00 92.25 225 THR A O 1
ATOM 1818 N N . ASP A 1 226 ? 12.740 -2.651 -5.428 1.00 92.25 226 ASP A N 1
ATOM 1819 C CA . ASP A 1 226 ? 12.746 -3.182 -6.795 1.00 92.25 226 ASP A CA 1
ATOM 1820 C C . ASP A 1 226 ? 13.634 -2.336 -7.716 1.00 92.25 226 ASP A C 1
ATOM 1822 O O . ASP A 1 226 ? 14.478 -2.859 -8.447 1.00 92.25 226 ASP A O 1
ATOM 1826 N N . LEU A 1 227 ? 13.509 -1.007 -7.647 1.00 90.00 227 LEU A N 1
ATOM 1827 C CA . LEU A 1 227 ? 14.344 -0.081 -8.418 1.00 90.00 227 LEU A CA 1
ATOM 1828 C C . LEU A 1 227 ? 15.830 -0.220 -8.067 1.00 90.00 227 LEU A C 1
ATOM 1830 O O . LEU A 1 227 ? 16.694 -0.160 -8.947 1.00 90.00 227 LEU A O 1
ATOM 1834 N N . ILE A 1 228 ? 16.143 -0.446 -6.790 1.00 88.31 228 ILE A N 1
ATOM 1835 C CA . ILE A 1 228 ? 17.504 -0.738 -6.334 1.00 88.31 228 ILE A CA 1
ATOM 1836 C C . ILE A 1 228 ? 17.990 -2.083 -6.887 1.00 88.31 228 ILE A C 1
ATOM 1838 O O . ILE A 1 228 ? 19.142 -2.174 -7.320 1.00 88.31 228 ILE A O 1
ATOM 1842 N N . TYR A 1 229 ? 17.145 -3.112 -6.922 1.00 89.06 229 TYR A N 1
ATOM 1843 C CA . TYR A 1 229 ? 17.494 -4.411 -7.497 1.00 89.06 229 TYR A CA 1
ATOM 1844 C C . TYR A 1 229 ? 17.812 -4.309 -8.996 1.00 89.06 229 TYR A C 1
ATOM 1846 O O . TYR A 1 229 ? 18.838 -4.822 -9.466 1.00 89.06 229 TYR A O 1
ATOM 1854 N N . PHE A 1 230 ? 16.956 -3.608 -9.744 1.00 86.12 230 PHE A N 1
ATOM 1855 C CA . PHE A 1 230 ? 17.103 -3.413 -11.186 1.00 86.12 230 PHE A CA 1
ATOM 1856 C C . PHE A 1 230 ? 18.216 -2.443 -11.565 1.00 86.12 230 PHE A C 1
ATOM 1858 O O . PHE A 1 230 ? 18.672 -2.450 -12.709 1.00 86.12 230 PHE A O 1
ATOM 1865 N N . SER A 1 231 ? 18.713 -1.649 -10.618 1.00 80.94 231 SER A N 1
ATOM 1866 C CA . SER A 1 231 ? 19.911 -0.858 -10.851 1.00 80.94 231 SER A CA 1
ATOM 1867 C C . SER A 1 231 ? 21.086 -1.773 -11.180 1.00 80.94 231 SER A C 1
ATOM 1869 O O . SER A 1 231 ? 21.378 -2.712 -10.446 1.00 80.94 231 SER A O 1
ATOM 1871 N N . ASN A 1 232 ? 21.797 -1.544 -12.282 1.00 65.50 232 ASN A N 1
ATOM 1872 C CA . ASN A 1 232 ? 23.140 -2.113 -12.410 1.00 65.50 232 ASN A CA 1
ATOM 1873 C C . ASN A 1 232 ? 23.982 -1.563 -11.252 1.00 65.50 232 ASN A C 1
ATOM 1875 O O . ASN A 1 232 ? 23.668 -0.477 -10.774 1.00 65.50 232 ASN A O 1
ATOM 1879 N N . ASP A 1 233 ? 25.045 -2.251 -10.810 1.00 67.12 233 ASP A N 1
ATOM 1880 C CA . ASP A 1 233 ? 25.814 -1.917 -9.584 1.00 67.12 233 ASP A CA 1
ATOM 1881 C C . ASP A 1 233 ? 26.269 -0.444 -9.457 1.00 67.12 233 ASP A C 1
ATOM 1883 O O . ASP A 1 233 ? 26.754 -0.031 -8.404 1.00 67.12 233 ASP A O 1
ATOM 1887 N N . LYS A 1 234 ? 26.114 0.354 -10.521 1.00 76.12 234 LYS A N 1
ATOM 1888 C CA . LYS A 1 234 ? 26.369 1.792 -10.565 1.00 76.12 234 LYS A CA 1
ATOM 1889 C C . LYS A 1 234 ? 25.242 2.662 -11.135 1.00 76.12 234 LYS A C 1
ATOM 1891 O O . LYS A 1 234 ? 25.338 3.874 -10.995 1.00 76.12 234 LYS A O 1
ATOM 1896 N N . MET A 1 235 ? 24.221 2.111 -11.799 1.00 80.06 235 MET A N 1
ATOM 1897 C CA . MET A 1 235 ? 23.269 2.895 -12.603 1.00 80.06 235 MET A CA 1
ATOM 1898 C C . MET A 1 235 ? 21.826 2.451 -12.383 1.00 80.06 235 MET A C 1
ATOM 1900 O O . MET A 1 235 ? 21.486 1.300 -12.650 1.00 80.06 235 MET A O 1
ATOM 1904 N N . ILE A 1 236 ? 20.971 3.384 -11.968 1.00 81.56 236 ILE A N 1
ATOM 1905 C CA . ILE A 1 236 ? 19.516 3.196 -11.930 1.00 81.56 236 ILE A CA 1
ATOM 1906 C C . ILE A 1 236 ? 18.931 3.741 -13.232 1.00 81.56 236 ILE A C 1
ATOM 1908 O O . ILE A 1 236 ? 19.031 4.940 -13.516 1.00 81.56 236 ILE A O 1
ATOM 1912 N N . THR A 1 237 ? 18.317 2.859 -14.019 1.00 80.62 237 THR A N 1
ATOM 1913 C CA . THR A 1 237 ? 17.567 3.249 -15.214 1.00 80.62 237 THR A CA 1
ATOM 1914 C C . THR A 1 237 ? 16.248 3.882 -14.792 1.00 80.62 237 THR A C 1
ATOM 1916 O O . THR A 1 237 ? 15.502 3.300 -14.005 1.00 80.62 237 THR A O 1
ATOM 1919 N N . SER A 1 238 ? 15.977 5.086 -15.294 1.00 82.19 238 SER A N 1
ATOM 1920 C CA . SER A 1 238 ? 14.686 5.741 -15.109 1.00 82.19 238 SER A CA 1
ATOM 1921 C C . SER A 1 238 ? 13.712 5.202 -16.154 1.00 82.19 238 SER A C 1
ATOM 1923 O O . SER A 1 238 ? 13.968 5.322 -17.354 1.00 82.19 238 SER A O 1
ATOM 1925 N N . LEU A 1 239 ? 12.646 4.561 -15.684 1.00 82.69 239 LEU A N 1
ATOM 1926 C CA . LEU A 1 239 ? 11.497 4.150 -16.482 1.00 82.69 239 LEU A CA 1
ATOM 1927 C C . LEU A 1 239 ? 10.398 5.201 -16.319 1.00 82.69 239 LEU A C 1
ATOM 1929 O O . LEU A 1 239 ? 10.076 5.571 -15.194 1.00 82.69 239 LEU A O 1
ATOM 1933 N N . GLY A 1 240 ? 9.808 5.675 -17.408 1.00 77.94 240 GLY A N 1
ATOM 1934 C CA . GLY A 1 240 ? 8.741 6.668 -17.302 1.00 77.94 240 GLY A CA 1
ATOM 1935 C C . GLY A 1 240 ? 8.851 7.733 -18.367 1.00 77.94 240 GLY A C 1
ATOM 1936 O O . GLY A 1 240 ? 9.944 8.012 -18.846 1.00 77.94 240 GLY A O 1
ATOM 1937 N N . ASP A 1 241 ? 7.736 8.392 -18.644 1.00 82.12 241 ASP A N 1
ATOM 1938 C CA . ASP A 1 241 ? 7.675 9.611 -19.460 1.00 82.12 241 ASP A CA 1
ATOM 1939 C C . ASP A 1 241 ? 7.530 10.871 -18.573 1.00 82.12 241 ASP A C 1
ATOM 1941 O O . ASP A 1 241 ? 7.220 11.952 -19.044 1.00 82.12 241 ASP A O 1
ATOM 1945 N N . ASN A 1 242 ? 7.836 10.730 -17.274 1.00 81.81 242 ASN A N 1
ATOM 1946 C CA . ASN A 1 242 ? 7.563 11.676 -16.183 1.00 81.81 242 ASN A CA 1
ATOM 1947 C C . ASN A 1 242 ? 6.076 11.869 -15.819 1.00 81.81 242 ASN A C 1
ATOM 1949 O O . ASN A 1 242 ? 5.777 12.718 -14.991 1.00 81.81 242 ASN A O 1
ATOM 1953 N N . ASP A 1 243 ? 5.186 11.024 -16.341 1.00 82.44 243 ASP A N 1
ATOM 1954 C CA . ASP A 1 243 ? 3.738 11.150 -16.126 1.00 82.44 243 ASP A CA 1
ATOM 1955 C C . ASP A 1 243 ? 3.189 10.339 -14.941 1.00 82.44 243 ASP A C 1
ATOM 1957 O O . ASP A 1 243 ? 2.031 10.489 -14.595 1.00 82.44 243 ASP A O 1
ATOM 1961 N N . GLY A 1 244 ? 3.942 9.434 -14.315 1.00 84.06 244 GLY A N 1
ATOM 1962 C CA . GLY A 1 244 ? 3.424 8.630 -13.197 1.00 84.06 244 GLY A CA 1
ATOM 1963 C C . GLY A 1 244 ? 3.616 9.313 -11.854 1.00 84.06 244 GLY A C 1
ATOM 1964 O O . GLY A 1 244 ? 4.762 9.480 -11.449 1.00 84.06 244 GLY A O 1
ATOM 1965 N N . HIS A 1 245 ? 2.539 9.636 -11.136 1.00 89.38 245 HIS A N 1
ATOM 1966 C CA . HIS A 1 245 ? 2.587 10.220 -9.795 1.00 89.38 245 HIS A CA 1
ATOM 1967 C C . HIS A 1 245 ? 1.925 9.288 -8.777 1.00 89.38 245 HIS A C 1
ATOM 1969 O O . HIS A 1 245 ? 0.721 9.038 -8.823 1.00 89.38 245 HIS A O 1
ATOM 1975 N N . MET A 1 246 ? 2.712 8.808 -7.818 1.00 87.81 246 MET A N 1
ATOM 1976 C CA . MET A 1 246 ? 2.242 7.908 -6.767 1.00 87.81 246 MET A CA 1
ATOM 1977 C C . MET A 1 246 ? 2.510 8.528 -5.405 1.00 87.81 246 MET A C 1
ATOM 1979 O O . MET A 1 246 ? 3.665 8.784 -5.061 1.00 87.81 246 MET A O 1
ATOM 1983 N N . GLN A 1 247 ? 1.459 8.729 -4.614 1.00 89.62 247 GLN A N 1
ATOM 1984 C CA . GLN A 1 247 ? 1.626 9.092 -3.213 1.00 89.62 247 GLN A CA 1
ATOM 1985 C C . GLN A 1 247 ? 2.024 7.853 -2.401 1.00 89.62 247 GLN A C 1
ATOM 1987 O O . GLN A 1 247 ? 1.303 6.856 -2.379 1.00 89.62 247 GLN A O 1
ATOM 1992 N N . MET A 1 248 ? 3.160 7.928 -1.715 1.00 93.31 248 MET A N 1
ATOM 1993 C CA . MET A 1 248 ? 3.564 6.972 -0.680 1.00 93.31 248 MET A CA 1
ATOM 1994 C C . MET A 1 248 ? 3.706 7.723 0.648 1.00 93.31 248 MET A C 1
ATOM 1996 O O . MET A 1 248 ? 3.708 8.952 0.647 1.00 93.31 248 MET A O 1
ATOM 2000 N N . ALA A 1 249 ? 3.825 7.003 1.762 1.00 94.50 249 ALA A N 1
ATOM 2001 C CA . ALA A 1 249 ? 4.017 7.603 3.080 1.00 94.50 249 ALA A CA 1
ATOM 2002 C C . ALA A 1 249 ? 5.185 6.971 3.834 1.00 94.50 249 ALA A C 1
ATOM 2004 O O . ALA A 1 249 ? 5.445 5.768 3.740 1.00 94.50 249 ALA A O 1
ATOM 2005 N N . TYR A 1 250 ? 5.877 7.786 4.620 1.00 95.69 250 TYR A N 1
ATOM 2006 C CA . TYR A 1 250 ? 6.947 7.323 5.482 1.00 95.69 250 TYR A CA 1
ATOM 2007 C C . TYR A 1 250 ? 6.397 6.445 6.615 1.00 95.69 250 TYR A C 1
ATOM 2009 O O . TYR A 1 250 ? 5.432 6.800 7.296 1.00 95.69 250 TYR A O 1
ATOM 2017 N N . ALA A 1 251 ? 7.038 5.300 6.859 1.00 94.62 251 ALA A N 1
ATOM 2018 C CA . ALA A 1 251 ? 6.605 4.318 7.852 1.00 94.62 251 ALA A CA 1
ATOM 2019 C C . ALA A 1 251 ? 6.481 4.909 9.270 1.00 94.62 251 ALA A C 1
ATOM 2021 O O . ALA A 1 251 ? 5.568 4.546 10.016 1.00 94.62 251 ALA A O 1
ATOM 2022 N N . GLY A 1 252 ? 7.353 5.857 9.634 1.00 94.25 252 GLY A N 1
ATOM 2023 C CA . GLY A 1 252 ? 7.264 6.572 10.909 1.00 94.25 252 GLY A CA 1
ATOM 2024 C C . GLY A 1 252 ? 6.001 7.431 11.017 1.00 94.25 252 GLY A C 1
ATOM 2025 O O . GLY A 1 252 ? 5.309 7.367 12.029 1.00 94.25 252 GLY A O 1
ATOM 2026 N N . ASN A 1 253 ? 5.645 8.158 9.955 1.00 94.75 253 ASN A N 1
ATOM 2027 C CA . ASN A 1 253 ? 4.426 8.972 9.905 1.00 94.75 253 ASN A CA 1
ATOM 2028 C C . ASN A 1 253 ? 3.165 8.102 9.973 1.00 94.75 253 ASN A C 1
ATOM 2030 O O . ASN A 1 253 ? 2.268 8.368 10.772 1.00 94.75 253 ASN A O 1
ATOM 2034 N N . VAL A 1 254 ? 3.138 6.994 9.227 1.00 94.75 254 VAL A N 1
ATOM 2035 C CA . VAL A 1 254 ? 2.048 6.008 9.304 1.00 94.75 254 VAL A CA 1
ATOM 2036 C C . VAL A 1 254 ? 1.916 5.428 10.715 1.00 94.75 254 VAL A C 1
ATOM 2038 O O . VAL A 1 254 ? 0.806 5.276 11.220 1.00 94.75 254 VAL A O 1
ATOM 2041 N N . SER A 1 255 ? 3.036 5.151 11.387 1.00 93.50 255 SER A N 1
ATOM 2042 C CA . SER A 1 255 ? 3.031 4.642 12.764 1.00 93.50 255 SER A CA 1
ATOM 2043 C C . SER A 1 255 ? 2.434 5.648 13.752 1.00 93.50 255 SER A C 1
ATOM 2045 O O . SER A 1 255 ? 1.645 5.256 14.611 1.00 93.50 255 SER A O 1
ATOM 2047 N N . VAL A 1 256 ? 2.761 6.939 13.610 1.00 93.19 256 VAL A N 1
ATOM 2048 C CA . VAL A 1 256 ? 2.156 8.021 14.407 1.00 93.19 256 VAL A CA 1
ATOM 2049 C C . VAL A 1 256 ? 0.648 8.076 14.169 1.00 93.19 256 VAL A C 1
ATOM 2051 O O . VAL A 1 256 ? -0.118 8.124 15.125 1.00 93.19 256 VAL A O 1
ATOM 2054 N N . ALA A 1 257 ? 0.212 7.986 12.914 1.00 94.06 257 ALA A N 1
ATOM 2055 C CA . ALA A 1 257 ? -1.201 8.031 12.558 1.00 94.06 257 ALA A CA 1
ATOM 2056 C C . ALA A 1 257 ? -2.001 6.849 13.140 1.00 94.06 257 ALA A C 1
ATOM 2058 O O . ALA A 1 257 ? -3.076 7.037 13.713 1.00 94.06 257 ALA A O 1
ATOM 2059 N N . ILE A 1 258 ? -1.452 5.631 13.060 1.00 95.31 258 ILE A N 1
ATOM 2060 C CA . ILE A 1 258 ? -2.041 4.434 13.680 1.00 95.31 258 ILE A CA 1
ATOM 2061 C C . ILE A 1 258 ? -2.101 4.596 15.202 1.00 95.31 258 ILE A C 1
ATOM 2063 O O . ILE A 1 258 ? -3.093 4.221 15.822 1.00 95.31 258 ILE A O 1
ATOM 2067 N N . TRP A 1 259 ? -1.068 5.172 15.818 1.00 94.12 259 TRP A N 1
ATOM 2068 C CA . TRP A 1 259 ? -1.066 5.422 17.256 1.00 94.12 259 TRP A CA 1
ATOM 2069 C C . TRP A 1 259 ? -2.128 6.447 17.675 1.00 94.12 259 TRP A C 1
ATOM 2071 O O . TRP A 1 259 ? -2.860 6.207 18.633 1.00 94.12 259 TRP A O 1
ATOM 2081 N N . SER A 1 260 ? -2.290 7.541 16.927 1.00 93.12 260 SER A N 1
ATOM 2082 C CA . SER A 1 260 ? -3.385 8.496 17.141 1.00 93.12 260 SER A CA 1
ATOM 2083 C C . SER A 1 260 ? -4.754 7.818 17.038 1.00 93.12 260 SER A C 1
ATOM 2085 O O . SER A 1 260 ? -5.620 8.045 17.884 1.00 93.12 260 SER A O 1
ATOM 2087 N N . ALA A 1 261 ? -4.928 6.907 16.074 1.00 94.56 261 ALA A N 1
ATOM 2088 C CA . ALA A 1 261 ? -6.134 6.093 15.952 1.00 94.56 261 ALA A CA 1
ATOM 2089 C C . ALA A 1 261 ? -6.373 5.195 17.180 1.00 94.56 261 ALA A C 1
ATOM 2091 O O . ALA A 1 261 ? -7.506 5.111 17.649 1.00 94.56 261 ALA A O 1
ATOM 2092 N N . VAL A 1 262 ? -5.327 4.578 17.748 1.00 94.06 262 VAL A N 1
ATOM 2093 C CA . VAL A 1 262 ? -5.423 3.797 19.003 1.00 94.06 262 VAL A CA 1
ATOM 2094 C C . VAL A 1 262 ? -5.915 4.681 20.144 1.00 94.06 262 VAL A C 1
ATOM 2096 O O . VAL A 1 262 ? -6.872 4.324 20.831 1.00 94.06 262 VAL A O 1
ATOM 2099 N N . CYS A 1 263 ? -5.278 5.836 20.338 1.00 91.50 263 CYS A N 1
ATOM 2100 C CA . CYS A 1 263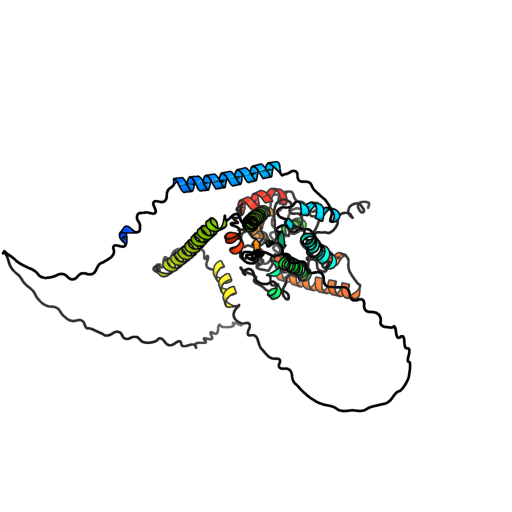 ? -5.622 6.771 21.405 1.00 91.50 263 CYS A CA 1
ATOM 2101 C C . CYS A 1 263 ? -7.072 7.258 21.287 1.00 91.50 263 CYS A C 1
ATOM 2103 O O . CYS A 1 263 ? -7.793 7.265 22.286 1.00 91.50 263 CYS A O 1
ATOM 2105 N N . ARG A 1 264 ? -7.514 7.612 20.072 1.00 90.25 264 ARG A N 1
ATOM 2106 C CA . ARG A 1 264 ? -8.881 8.086 19.817 1.00 90.25 264 ARG A CA 1
ATOM 2107 C C . ARG A 1 264 ? -9.918 6.986 20.028 1.00 90.25 264 ARG A C 1
ATOM 2109 O O . ARG A 1 264 ? -10.939 7.223 20.666 1.00 90.25 264 ARG A O 1
ATOM 2116 N N . LEU A 1 265 ? -9.639 5.774 19.552 1.00 90.62 265 LEU A N 1
ATOM 2117 C CA . LEU A 1 265 ? -10.550 4.646 19.721 1.00 90.62 265 LEU A CA 1
ATOM 2118 C C . LEU A 1 265 ? -10.711 4.284 21.204 1.00 90.62 265 LEU A C 1
ATOM 2120 O O . LEU A 1 265 ? -11.827 4.043 21.660 1.00 90.62 265 LEU A O 1
ATOM 2124 N N . LEU A 1 266 ? -9.620 4.303 21.979 1.00 89.62 266 LEU A N 1
ATOM 2125 C CA . LEU A 1 266 ? -9.656 4.069 23.426 1.00 89.62 266 LEU A CA 1
ATOM 2126 C C . LEU A 1 266 ? -10.440 5.137 24.185 1.00 89.62 266 LEU A C 1
ATOM 2128 O O . LEU A 1 266 ? -11.219 4.785 25.074 1.00 89.62 266 LEU A O 1
ATOM 2132 N N . SER A 1 267 ? -10.251 6.419 23.857 1.00 84.44 267 SER A N 1
ATOM 2133 C CA . SER A 1 267 ? -10.960 7.504 24.545 1.00 84.44 267 SER A CA 1
ATOM 2134 C C . SER A 1 267 ? -12.466 7.424 24.312 1.00 84.44 267 SER A C 1
ATOM 2136 O O . SER A 1 267 ? -13.233 7.487 25.268 1.00 84.44 267 SER A O 1
ATOM 2138 N N . GLN A 1 268 ? -12.893 7.156 23.077 1.00 80.62 268 GLN A N 1
ATOM 2139 C CA . GLN A 1 268 ? -14.311 6.989 22.751 1.00 80.62 268 GLN A CA 1
ATOM 2140 C C . GLN A 1 268 ? -14.906 5.696 23.338 1.00 80.62 268 GLN A C 1
ATOM 2142 O O . GLN A 1 268 ? -16.054 5.673 23.780 1.00 80.62 268 GLN A O 1
ATOM 2147 N N . SER A 1 269 ? -14.126 4.611 23.394 1.00 71.00 269 SER A N 1
ATOM 2148 C CA . SER A 1 269 ? -14.609 3.320 23.904 1.00 71.00 269 SER A CA 1
ATOM 2149 C C . SER A 1 269 ? -14.837 3.318 25.419 1.00 71.00 269 SER A C 1
ATOM 2151 O O . SER A 1 269 ? -15.703 2.579 25.892 1.00 71.00 269 SER A O 1
ATOM 2153 N N . THR A 1 270 ? -14.077 4.116 26.179 1.00 63.69 270 THR A N 1
ATOM 2154 C CA . THR A 1 270 ? -14.038 4.074 27.654 1.00 63.69 270 THR A CA 1
ATOM 2155 C C . THR A 1 270 ? -15.006 5.029 28.356 1.00 63.69 270 THR A C 1
ATOM 2157 O O . THR A 1 270 ? -14.997 5.063 29.583 1.00 63.69 270 THR A O 1
ATOM 2160 N N . SER A 1 271 ? -15.840 5.773 27.612 1.00 52.25 271 SER A N 1
ATOM 2161 C CA . SER A 1 271 ? -16.811 6.753 28.145 1.00 52.25 271 SER A CA 1
ATOM 2162 C C . SER A 1 271 ? -16.234 7.697 29.211 1.00 52.25 271 SER A C 1
ATOM 2164 O O . SER A 1 271 ? -16.943 8.148 30.108 1.00 52.25 271 SER A O 1
ATOM 2166 N N . LEU A 1 272 ? -14.930 7.970 29.160 1.00 46.66 272 LEU A N 1
ATOM 2167 C CA . LEU A 1 272 ? -14.397 9.172 29.774 1.00 46.66 272 LEU A CA 1
ATOM 2168 C C . LEU A 1 272 ? -14.822 10.284 28.824 1.00 46.66 272 LEU A C 1
ATOM 2170 O O . LEU A 1 272 ? -14.284 10.343 27.720 1.00 46.66 272 LEU A O 1
ATOM 2174 N N . ASP A 1 273 ? -15.807 11.090 29.228 1.00 43.09 273 ASP A N 1
ATOM 2175 C CA . ASP A 1 273 ? -16.237 12.329 28.562 1.00 43.09 27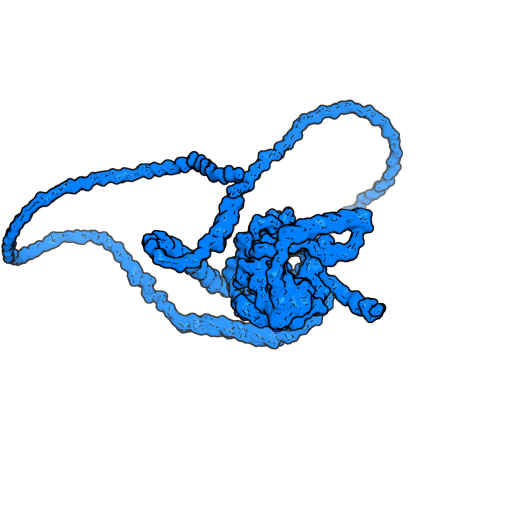3 ASP A CA 1
ATOM 2176 C C . ASP A 1 273 ? -15.068 13.325 28.480 1.00 43.09 273 ASP A C 1
ATOM 2178 O O . ASP A 1 273 ? -14.991 14.339 29.161 1.00 43.09 273 ASP A O 1
ATOM 2182 N N . LEU A 1 274 ? -14.088 12.986 27.652 1.00 49.69 274 LEU A N 1
ATOM 2183 C CA . LEU A 1 274 ? -13.093 13.886 27.092 1.00 49.69 274 LEU A CA 1
ATOM 2184 C C . LEU A 1 274 ? -13.613 14.485 25.778 1.00 49.69 274 LEU A C 1
ATOM 2186 O O . LEU A 1 274 ? -12.977 15.378 25.232 1.00 49.69 274 LEU A O 1
ATOM 2190 N N . ASN A 1 275 ? -14.747 13.986 25.268 1.00 46.94 275 ASN A N 1
ATOM 2191 C CA . ASN A 1 275 ? -15.364 14.466 24.039 1.00 46.94 275 ASN A CA 1
ATOM 2192 C C . ASN A 1 275 ? -16.073 15.812 24.223 1.00 46.94 275 ASN A C 1
ATOM 2194 O O . ASN A 1 275 ? -16.018 16.588 23.287 1.00 46.94 275 ASN A O 1
ATOM 2198 N N . GLU A 1 276 ? -16.622 16.157 25.399 1.00 52.03 276 GLU A N 1
ATOM 2199 C CA . GLU A 1 276 ? -17.194 17.507 25.595 1.00 52.03 276 GLU A CA 1
ATOM 2200 C C . GLU A 1 276 ? -16.145 18.605 25.353 1.00 52.03 276 GLU A C 1
ATOM 2202 O O . GLU A 1 276 ? -16.418 19.584 24.676 1.00 52.03 276 GLU A O 1
ATOM 2207 N N . SER A 1 277 ? -14.900 18.401 25.799 1.00 52.28 277 SER A N 1
ATOM 2208 C CA . SER A 1 277 ? -13.813 19.360 25.544 1.00 52.28 277 SER A CA 1
ATOM 2209 C C . SER A 1 277 ? -13.300 19.327 24.100 1.00 52.28 277 SER A C 1
ATOM 2211 O O . SER A 1 277 ? -12.842 20.351 23.605 1.00 52.28 277 SER A O 1
ATOM 2213 N N . PHE A 1 278 ? -13.348 18.176 23.424 1.00 53.88 278 PHE A N 1
ATOM 2214 C CA . PHE A 1 278 ? -12.825 18.037 22.061 1.00 53.88 278 PHE A CA 1
ATOM 2215 C C . PHE A 1 278 ? -13.834 18.415 20.980 1.00 53.88 278 PHE A C 1
ATOM 2217 O O . PHE A 1 278 ? -13.417 18.846 19.911 1.00 53.88 278 PHE A O 1
ATOM 2224 N N . ASP A 1 279 ? -15.129 18.225 21.217 1.00 59.75 279 ASP A N 1
ATOM 2225 C CA . ASP A 1 279 ? -16.176 18.578 20.260 1.00 59.75 279 ASP A CA 1
ATOM 2226 C C . ASP A 1 279 ? -16.344 20.103 20.197 1.00 59.75 279 ASP A C 1
ATOM 2228 O O . ASP A 1 279 ? -16.484 20.645 19.100 1.00 59.75 279 ASP A O 1
ATOM 2232 N N . ASP A 1 280 ? -16.193 20.796 21.332 1.00 64.31 280 ASP A N 1
ATOM 2233 C CA . ASP A 1 280 ? -16.115 22.260 21.387 1.00 64.31 280 ASP A CA 1
ATOM 2234 C C . ASP A 1 280 ? -14.856 22.775 20.661 1.00 64.31 280 ASP A C 1
ATOM 2236 O O . ASP A 1 280 ? -14.955 23.611 19.763 1.00 64.31 280 ASP A O 1
ATOM 2240 N N . GLU A 1 281 ? -13.675 22.201 20.940 1.00 65.81 281 GLU A N 1
ATOM 2241 C CA . GLU A 1 281 ? -12.427 22.579 20.255 1.00 65.81 281 GLU A CA 1
ATOM 2242 C C . GLU A 1 281 ? -12.454 22.265 18.749 1.00 65.81 281 GLU A C 1
ATOM 2244 O O . GLU A 1 281 ? -11.967 23.055 17.940 1.00 65.81 281 GLU A O 1
ATOM 2249 N N . LEU A 1 282 ? -13.023 21.128 18.339 1.00 62.25 282 LEU A N 1
ATOM 2250 C CA . LEU A 1 282 ? -13.145 20.752 16.931 1.00 62.25 282 LEU A CA 1
ATOM 2251 C C . LEU A 1 282 ? -14.149 21.652 16.207 1.00 62.25 282 LEU A C 1
ATOM 2253 O O . LEU A 1 282 ? -13.895 22.035 15.065 1.00 62.25 282 LEU A O 1
ATOM 2257 N N . SER A 1 283 ? -15.259 22.010 16.855 1.00 69.44 283 SER A N 1
ATOM 2258 C CA . SER A 1 283 ? -16.230 22.967 16.321 1.00 69.44 283 SER A CA 1
ATOM 2259 C C . SER A 1 283 ? -15.594 24.346 16.128 1.00 69.44 283 SER A C 1
ATOM 2261 O O . SER A 1 283 ? -15.729 24.936 15.055 1.00 69.44 283 SER A O 1
ATOM 2263 N N . ASP A 1 284 ? -14.808 24.815 17.099 1.00 71.69 284 ASP A N 1
ATOM 2264 C CA . ASP A 1 284 ? -14.064 26.075 17.003 1.00 71.69 284 ASP A CA 1
ATOM 2265 C C . ASP A 1 284 ? -13.011 26.042 15.887 1.00 71.69 284 ASP A C 1
ATOM 2267 O O . ASP A 1 284 ? -12.841 27.010 15.137 1.00 71.69 284 ASP A O 1
ATOM 2271 N N . LEU A 1 285 ? -12.325 24.910 15.713 1.00 66.44 285 LEU A N 1
ATOM 2272 C CA . LEU A 1 285 ? -11.308 24.734 14.677 1.00 66.44 285 LEU A CA 1
ATOM 2273 C C . LEU A 1 285 ? -11.935 24.663 13.276 1.00 66.44 285 LEU A C 1
ATOM 2275 O O . LEU A 1 285 ? -11.407 25.259 12.334 1.00 66.44 285 LEU A O 1
ATOM 2279 N N . LEU A 1 286 ? -13.090 24.004 13.138 1.00 67.25 286 LEU A N 1
ATOM 2280 C CA . LEU A 1 286 ? -13.872 23.977 11.900 1.00 67.25 286 LEU A CA 1
ATOM 2281 C C . LEU A 1 286 ? -14.426 25.365 11.553 1.00 67.25 286 LEU A C 1
ATOM 2283 O O . LEU A 1 286 ? -14.277 25.801 10.411 1.00 67.25 286 LEU A O 1
ATOM 2287 N N . ALA A 1 287 ? -14.970 26.096 12.529 1.00 74.69 287 ALA A N 1
ATOM 2288 C CA . ALA A 1 287 ? -15.450 27.465 12.341 1.00 74.69 287 ALA A CA 1
ATOM 2289 C C . ALA A 1 287 ? -14.309 28.432 11.971 1.00 74.69 287 ALA A C 1
ATOM 2291 O O . ALA A 1 287 ? -14.463 29.300 11.108 1.00 74.69 287 ALA A O 1
ATOM 2292 N N . SER A 1 288 ? -13.130 28.262 12.574 1.00 76.06 288 SER A N 1
ATOM 2293 C CA . SER A 1 288 ? -11.924 29.030 12.248 1.00 76.06 288 SER A CA 1
ATOM 2294 C C . SER A 1 288 ? -11.411 28.740 10.831 1.00 76.06 288 SER A C 1
ATOM 2296 O O . SER A 1 288 ? -11.047 29.662 10.089 1.00 76.06 288 SER A O 1
ATOM 2298 N N . ALA A 1 289 ? -11.433 27.472 10.412 1.00 62.31 289 ALA A N 1
ATOM 2299 C CA . ALA A 1 289 ? -11.065 27.069 9.058 1.00 62.31 289 ALA A CA 1
ATOM 2300 C C . ALA A 1 289 ? -12.051 27.617 8.010 1.00 62.31 289 ALA A C 1
ATOM 2302 O O . ALA A 1 289 ? -11.622 28.141 6.980 1.00 62.31 289 ALA A O 1
ATOM 2303 N N . GLU A 1 290 ? -13.355 27.561 8.288 1.00 71.62 290 GLU A N 1
ATOM 2304 C CA . GLU A 1 290 ? -14.398 28.114 7.419 1.00 71.62 290 GLU A CA 1
ATOM 2305 C C . GLU A 1 290 ? -14.269 29.641 7.277 1.00 71.62 290 GLU A C 1
ATOM 2307 O O . GLU A 1 290 ? -14.294 30.171 6.162 1.00 71.62 290 GLU A O 1
ATOM 2312 N N . ASN A 1 291 ? -14.012 30.349 8.382 1.00 74.12 291 ASN A N 1
ATOM 2313 C CA . ASN A 1 291 ? -13.754 31.790 8.368 1.00 74.12 291 ASN A CA 1
ATOM 2314 C C . ASN A 1 291 ? -12.474 32.152 7.604 1.00 74.12 291 ASN A C 1
ATOM 2316 O O . ASN A 1 291 ? -12.471 33.116 6.838 1.00 74.12 291 ASN A O 1
ATOM 2320 N N . SER A 1 292 ? -11.402 31.370 7.748 1.00 68.75 292 SER A N 1
ATOM 2321 C CA . SER A 1 292 ? -10.156 31.581 6.999 1.00 68.75 292 SER A CA 1
ATOM 2322 C C . SER A 1 292 ? -10.366 31.425 5.487 1.00 68.75 292 SER A C 1
ATOM 2324 O O . SER A 1 292 ? -9.860 32.237 4.709 1.00 68.75 292 SER A O 1
ATOM 2326 N N . PHE A 1 293 ? -11.174 30.443 5.066 1.00 63.91 293 PHE A N 1
ATOM 2327 C CA . PHE A 1 293 ? -11.572 30.278 3.665 1.00 63.91 293 PHE A CA 1
ATOM 2328 C C . PHE A 1 293 ? -12.402 31.459 3.155 1.00 63.91 293 PHE A C 1
ATOM 2330 O O . PHE A 1 293 ? -12.135 31.970 2.065 1.00 63.91 293 PHE A O 1
ATOM 2337 N N . ARG A 1 294 ? -13.369 31.941 3.947 1.00 74.88 294 ARG A N 1
ATOM 2338 C CA . ARG A 1 294 ? -14.170 33.124 3.595 1.00 74.88 294 ARG A CA 1
ATOM 2339 C C . ARG A 1 294 ? -13.311 34.371 3.425 1.00 74.88 294 ARG A C 1
ATOM 2341 O O . ARG A 1 294 ? -13.471 35.083 2.439 1.00 74.88 294 ARG A O 1
ATOM 2348 N N . ILE A 1 295 ? -12.367 34.603 4.336 1.00 77.50 295 ILE A N 1
ATOM 2349 C CA . ILE A 1 295 ? -11.462 35.757 4.283 1.00 77.50 295 ILE A CA 1
ATOM 2350 C C . ILE A 1 295 ? -10.573 35.699 3.035 1.00 77.50 295 ILE A C 1
ATOM 2352 O O . ILE A 1 295 ? -10.400 36.718 2.367 1.00 77.50 295 ILE A O 1
ATOM 2356 N N . GLN A 1 296 ? -10.045 34.525 2.669 1.00 64.38 296 GLN A N 1
ATOM 2357 C CA . GLN A 1 296 ? -9.300 34.361 1.414 1.00 64.38 296 GLN A CA 1
ATOM 2358 C C . GLN A 1 296 ? -10.168 34.665 0.189 1.00 64.38 296 GLN A C 1
ATOM 2360 O O . GLN A 1 296 ? -9.735 35.392 -0.704 1.00 64.38 296 GLN A O 1
ATOM 2365 N N . GLN A 1 297 ? -11.408 34.178 0.172 1.00 72.44 297 GLN A N 1
ATOM 2366 C CA . GLN A 1 297 ? -12.333 34.408 -0.933 1.00 72.44 297 GLN A CA 1
ATOM 2367 C C . GLN A 1 297 ? -12.737 35.890 -1.061 1.00 72.44 297 GLN A C 1
ATOM 2369 O O . GLN A 1 297 ? -12.836 36.418 -2.169 1.00 72.44 297 GLN A O 1
ATOM 2374 N N . GLU A 1 298 ? -12.923 36.588 0.062 1.00 77.12 298 GLU A N 1
ATOM 2375 C CA . GLU A 1 298 ? -13.219 38.025 0.110 1.00 77.12 298 GLU A CA 1
ATOM 2376 C C . GLU A 1 298 ? -11.989 38.879 -0.277 1.00 77.12 298 GLU A C 1
ATOM 2378 O O . GLU A 1 298 ? -12.126 39.879 -0.990 1.00 77.12 298 GLU A O 1
ATOM 2383 N N . LEU A 1 299 ? -10.772 38.467 0.098 1.00 77.00 299 LEU A N 1
ATOM 2384 C CA . LEU A 1 299 ? -9.514 39.105 -0.326 1.00 77.00 299 LEU A CA 1
ATOM 2385 C C . LEU A 1 299 ? -9.266 38.958 -1.834 1.00 77.00 299 LEU A C 1
ATOM 2387 O O . LEU A 1 299 ? -8.834 39.912 -2.484 1.00 77.00 299 LEU A O 1
ATOM 2391 N N . GLU A 1 300 ? -9.586 37.801 -2.414 1.00 71.62 300 GLU A N 1
ATOM 2392 C CA . GLU A 1 300 ? -9.502 37.583 -3.862 1.00 71.62 300 GLU A CA 1
ATOM 2393 C C . GLU A 1 300 ? -10.533 38.413 -4.642 1.00 71.62 300 GLU A C 1
ATOM 2395 O O . GLU A 1 300 ? -10.247 38.878 -5.747 1.00 71.62 300 GLU A O 1
ATOM 2400 N N . GLN A 1 301 ? -11.712 38.662 -4.062 1.00 70.81 301 GLN A N 1
ATOM 2401 C CA . GLN A 1 301 ? -12.748 39.499 -4.676 1.00 70.81 301 GLN A CA 1
ATOM 2402 C C . GLN A 1 301 ? -12.472 41.004 -4.550 1.00 70.81 301 GLN A C 1
ATOM 2404 O O . GLN A 1 301 ? -12.891 41.778 -5.413 1.00 70.81 301 GLN A O 1
ATOM 2409 N N . THR A 1 302 ? -11.762 41.433 -3.503 1.00 62.59 302 THR A N 1
ATOM 2410 C CA . THR A 1 302 ? -11.483 42.854 -3.230 1.00 62.59 302 THR A CA 1
ATOM 2411 C C . THR A 1 302 ? -10.131 43.335 -3.754 1.00 62.59 302 THR A C 1
ATOM 2413 O O . THR A 1 302 ? -9.902 44.545 -3.812 1.00 62.59 302 THR A O 1
ATOM 2416 N N . ALA A 1 303 ? -9.248 42.437 -4.202 1.00 51.62 303 ALA A N 1
ATOM 2417 C CA . ALA A 1 303 ? -7.964 42.819 -4.778 1.00 51.62 303 ALA A CA 1
ATOM 2418 C C . ALA A 1 303 ? -8.145 43.594 -6.107 1.00 51.62 303 ALA A C 1
ATOM 2420 O O . ALA A 1 303 ? -8.597 43.034 -7.114 1.00 51.62 303 ALA A O 1
ATOM 2421 N N . PRO A 1 304 ? -7.760 44.885 -6.183 1.00 51.56 304 PRO A N 1
ATOM 2422 C CA . PRO A 1 304 ? -7.811 45.626 -7.434 1.00 51.56 304 PRO A CA 1
ATOM 2423 C C . PRO A 1 304 ? -6.783 45.045 -8.410 1.00 51.56 304 PRO A C 1
ATOM 2425 O O . PRO A 1 304 ? -5.600 44.944 -8.084 1.00 51.56 304 PRO A O 1
ATOM 2428 N N . LYS A 1 305 ? -7.226 44.710 -9.631 1.00 50.19 305 LYS A N 1
ATOM 2429 C CA . LYS A 1 305 ? -6.385 44.223 -10.741 1.00 50.19 305 LYS A CA 1
ATOM 2430 C C . LYS A 1 305 ? -5.277 45.228 -11.087 1.00 50.19 305 LYS A C 1
ATOM 2432 O O . LYS A 1 305 ? -5.400 46.019 -12.023 1.00 50.19 305 LYS A O 1
ATOM 2437 N N . ARG A 1 306 ? -4.163 45.198 -10.355 1.00 43.16 306 ARG A N 1
ATOM 2438 C CA . ARG A 1 306 ? -2.932 45.904 -10.714 1.00 43.16 306 ARG A CA 1
ATOM 2439 C C . ARG A 1 306 ? -2.178 45.070 -11.741 1.00 43.16 306 ARG A C 1
ATOM 2441 O O . ARG A 1 306 ? -1.629 44.021 -11.435 1.00 43.16 306 ARG A O 1
ATOM 2448 N N . LYS A 1 307 ? -2.137 45.571 -12.976 1.00 47.53 307 LYS A N 1
ATOM 2449 C CA . LYS A 1 307 ? -1.220 45.092 -14.013 1.00 47.53 307 LYS A CA 1
ATOM 2450 C C . LYS A 1 307 ? 0.204 45.506 -13.631 1.00 47.53 307 LYS A C 1
ATOM 2452 O O . LYS A 1 307 ? 0.600 46.636 -13.903 1.00 47.53 307 LYS A O 1
ATOM 2457 N N . SER A 1 308 ? 0.968 44.615 -13.010 1.00 36.47 308 SER A N 1
ATOM 2458 C CA . SER A 1 308 ? 2.419 44.767 -12.874 1.00 36.47 308 SER A CA 1
ATOM 2459 C C . SER A 1 308 ? 3.122 43.876 -13.892 1.00 36.47 308 SER A C 1
ATOM 2461 O O . SER A 1 308 ? 3.065 42.653 -13.816 1.00 36.47 308 SER A O 1
ATOM 2463 N N . ALA A 1 309 ? 3.776 44.514 -14.859 1.00 43.81 309 ALA A N 1
ATOM 2464 C CA . ALA A 1 309 ? 4.701 43.879 -15.780 1.00 43.81 309 ALA A CA 1
ATOM 2465 C C . ALA A 1 309 ? 6.044 43.663 -15.070 1.00 43.81 309 ALA A C 1
ATOM 2467 O O . ALA A 1 309 ? 6.819 44.604 -14.941 1.00 43.81 309 ALA A O 1
ATOM 2468 N N . LEU A 1 310 ? 6.315 42.446 -14.601 1.00 33.78 310 LEU A N 1
ATOM 2469 C CA . LEU A 1 310 ? 7.667 41.939 -14.356 1.00 33.78 310 LEU A CA 1
ATOM 2470 C C . LEU A 1 310 ? 7.604 40.413 -14.212 1.00 33.78 310 LEU A C 1
ATOM 2472 O O . LEU A 1 310 ? 6.651 39.880 -13.659 1.00 33.78 310 LEU A O 1
ATOM 2476 N N . TYR A 1 311 ? 8.587 39.745 -14.812 1.00 44.00 311 TYR A N 1
ATOM 2477 C CA . TYR A 1 311 ? 8.635 38.314 -15.117 1.00 44.00 311 TYR A CA 1
ATOM 2478 C C . TYR A 1 311 ? 8.281 37.410 -13.926 1.00 44.00 311 TYR A C 1
ATOM 2480 O O . TYR A 1 311 ? 9.021 37.342 -12.948 1.00 44.00 311 TYR A O 1
ATOM 2488 N N . VAL A 1 312 ? 7.177 36.677 -14.073 1.00 33.75 312 VAL A N 1
ATOM 2489 C CA . VAL A 1 312 ? 6.730 35.604 -13.182 1.00 33.75 312 VAL A CA 1
ATOM 2490 C C . VAL A 1 312 ? 6.923 34.283 -13.924 1.00 33.75 312 VAL A C 1
ATOM 2492 O O . VAL A 1 312 ? 6.441 34.109 -15.045 1.00 33.75 312 VAL A O 1
ATOM 2495 N N . ILE A 1 313 ? 7.678 33.376 -13.308 1.00 37.97 313 ILE A N 1
ATOM 2496 C CA . ILE A 1 313 ? 7.718 31.958 -13.667 1.00 37.97 313 ILE A CA 1
ATOM 2497 C C . ILE A 1 313 ? 6.304 31.426 -13.415 1.00 37.97 313 ILE A C 1
ATOM 2499 O O . ILE A 1 313 ? 5.788 31.558 -12.310 1.00 37.97 313 ILE A O 1
ATOM 2503 N N . LYS A 1 314 ? 5.650 30.924 -14.463 1.00 37.41 314 LYS A N 1
ATOM 2504 C CA . LYS A 1 314 ? 4.248 30.503 -14.426 1.00 37.41 314 LYS A CA 1
ATOM 2505 C C . LYS A 1 314 ? 4.061 29.284 -13.516 1.00 37.41 314 LYS A C 1
ATOM 2507 O O . LYS A 1 314 ? 4.360 28.172 -13.924 1.00 37.41 314 LYS A O 1
ATOM 2512 N N . GLU A 1 315 ? 3.471 29.501 -12.345 1.00 41.69 315 GLU A N 1
ATOM 2513 C CA . GLU A 1 315 ? 2.757 28.483 -11.547 1.00 41.69 315 GLU A CA 1
ATOM 2514 C C . GLU A 1 315 ? 1.364 28.147 -12.137 1.00 41.69 315 GLU A C 1
ATOM 2516 O O . GLU A 1 315 ? 0.568 27.434 -11.532 1.00 41.69 315 GLU A O 1
ATOM 2521 N N . GLU A 1 316 ? 1.036 28.654 -13.332 1.00 39.78 316 GLU A N 1
ATOM 2522 C CA . GLU A 1 316 ? -0.274 28.451 -13.971 1.00 39.78 316 GLU A CA 1
ATOM 2523 C C . GLU A 1 316 ? -0.474 27.046 -14.567 1.00 39.78 316 GLU A C 1
ATOM 2525 O O . GLU A 1 316 ? -1.609 26.709 -14.904 1.00 39.78 316 GLU A O 1
ATOM 2530 N N . ASP A 1 317 ? 0.569 26.216 -14.661 1.00 40.16 317 ASP A N 1
ATOM 2531 C CA . ASP A 1 317 ? 0.452 24.887 -15.278 1.00 40.16 317 ASP A CA 1
ATOM 2532 C C . ASP A 1 317 ? 0.069 23.780 -14.268 1.00 40.16 317 ASP A C 1
ATOM 2534 O O . ASP A 1 317 ? -0.695 22.886 -14.624 1.00 40.16 317 ASP A O 1
ATOM 2538 N N . GLU A 1 318 ? 0.452 23.868 -12.985 1.00 47.69 318 GLU A N 1
ATOM 2539 C CA . GLU A 1 318 ? 0.138 22.807 -11.999 1.00 47.69 318 GLU A CA 1
ATOM 2540 C C . GLU A 1 318 ? -1.331 22.814 -11.533 1.00 47.69 318 GLU A C 1
ATOM 2542 O O . GLU A 1 318 ? -1.915 21.763 -11.263 1.00 47.69 318 GLU A O 1
ATOM 2547 N N . ASN A 1 319 ? -1.980 23.983 -11.493 1.00 47.22 319 ASN A N 1
ATOM 2548 C CA . ASN A 1 319 ? -3.369 24.094 -11.028 1.00 47.22 319 ASN A CA 1
ATOM 2549 C C . ASN A 1 319 ? -4.422 23.972 -12.143 1.00 47.22 319 ASN A C 1
ATOM 2551 O O . ASN A 1 319 ? -5.591 23.699 -11.849 1.00 47.22 319 ASN A O 1
ATOM 2555 N N . GLN A 1 320 ? -4.052 24.122 -13.419 1.00 42.28 320 GLN A N 1
ATOM 2556 C CA . GLN A 1 320 ? -5.003 23.944 -14.525 1.00 42.28 320 GLN A CA 1
ATOM 2557 C C . GLN A 1 320 ? -5.286 22.470 -14.833 1.00 42.28 320 GLN A C 1
ATOM 2559 O O . GLN A 1 320 ? -6.393 22.137 -15.267 1.00 42.28 320 GLN A O 1
ATOM 2564 N N . GLU A 1 321 ? -4.339 21.573 -14.564 1.00 49.22 321 GLU A N 1
ATOM 2565 C CA . GLU A 1 321 ? -4.496 20.145 -14.847 1.00 49.22 321 GLU A CA 1
ATOM 2566 C C . GLU A 1 321 ? -5.451 19.468 -13.847 1.00 49.22 321 GLU A C 1
ATOM 2568 O O . GLU A 1 321 ? -6.359 18.730 -14.243 1.00 49.22 321 GLU A O 1
ATOM 2573 N N . GLY A 1 322 ? -5.375 19.852 -12.566 1.00 43.69 322 GLY A N 1
ATOM 2574 C CA . GLY A 1 322 ? -6.350 19.458 -11.542 1.00 43.69 322 GLY A CA 1
ATOM 2575 C C . GLY A 1 322 ? -7.762 20.014 -11.785 1.00 43.69 322 GLY A C 1
ATOM 2576 O O . GLY A 1 322 ? -8.754 19.326 -11.533 1.00 43.69 322 GLY A O 1
ATOM 2577 N N . TYR A 1 323 ? -7.882 21.229 -12.336 1.00 40.72 323 TYR A N 1
ATOM 2578 C CA . TYR A 1 323 ? -9.178 21.821 -12.698 1.00 40.72 323 TYR A CA 1
ATOM 2579 C C . TYR A 1 323 ? -9.802 21.180 -13.950 1.00 40.72 323 TYR A C 1
ATOM 2581 O O . TYR A 1 323 ? -11.021 20.998 -14.003 1.00 40.72 323 TYR A O 1
ATOM 2589 N N . ARG A 1 324 ? -8.993 20.766 -14.938 1.00 44.41 324 ARG A N 1
ATOM 2590 C CA . ARG A 1 324 ? -9.476 20.017 -16.115 1.00 44.41 324 ARG A CA 1
ATOM 2591 C C . ARG A 1 324 ? -9.999 18.625 -15.749 1.00 44.41 324 ARG A C 1
ATOM 2593 O O . ARG A 1 324 ? -11.004 18.198 -16.316 1.00 44.41 324 ARG A O 1
ATOM 2600 N N . ALA A 1 325 ? -9.399 17.955 -14.762 1.00 47.34 325 ALA A N 1
ATOM 2601 C CA . ALA A 1 325 ? -9.879 16.660 -14.269 1.00 47.34 325 ALA A CA 1
ATOM 2602 C C . ALA A 1 325 ? -11.271 16.741 -13.601 1.00 47.34 325 ALA A C 1
ATOM 2604 O O . ALA A 1 325 ? -12.076 15.815 -13.726 1.00 47.34 325 ALA A O 1
ATOM 2605 N N . ARG A 1 326 ? -11.601 17.870 -12.953 1.00 43.56 326 ARG A N 1
ATOM 2606 C CA . ARG A 1 326 ? -12.914 18.092 -12.313 1.00 43.56 326 ARG A CA 1
ATOM 2607 C C . ARG A 1 326 ? -14.044 18.402 -13.297 1.00 43.56 326 ARG A C 1
ATOM 2609 O O . ARG A 1 326 ? -15.197 18.114 -12.999 1.00 43.56 326 ARG A O 1
ATOM 2616 N N . HIS A 1 327 ? -13.741 18.970 -14.464 1.00 40.47 327 HIS A N 1
ATOM 2617 C CA . HIS A 1 327 ? -14.772 19.352 -15.438 1.00 40.47 327 HIS A CA 1
ATOM 2618 C C . HIS A 1 327 ? -15.094 18.277 -16.487 1.00 40.47 327 HIS A C 1
ATOM 2620 O O . HIS A 1 327 ? -16.153 18.351 -17.106 1.00 40.47 327 HIS A O 1
ATOM 2626 N N . ASN A 1 328 ? -14.258 17.244 -16.639 1.00 38.00 328 ASN A N 1
ATOM 2627 C CA . ASN A 1 328 ? -14.537 16.112 -17.537 1.00 38.00 328 ASN A CA 1
ATOM 2628 C C . ASN A 1 328 ? -15.285 14.940 -16.872 1.00 38.00 328 ASN A C 1
ATOM 2630 O O . ASN A 1 328 ? -15.642 13.983 -17.553 1.00 38.00 328 ASN A O 1
ATOM 2634 N N . THR A 1 329 ? -15.566 15.005 -15.568 1.00 42.81 329 THR A N 1
ATOM 2635 C CA . THR A 1 329 ? -16.256 13.944 -14.806 1.00 42.81 329 THR A CA 1
ATOM 2636 C C . THR A 1 329 ? -17.780 14.110 -14.727 1.00 42.81 329 THR A C 1
ATOM 2638 O O . THR A 1 329 ? -18.460 13.246 -14.183 1.00 42.81 329 THR A O 1
ATOM 2641 N N . VAL A 1 330 ? -18.356 15.156 -15.334 1.00 39.47 330 VAL A N 1
ATOM 2642 C CA . VAL A 1 330 ? -19.817 15.362 -15.408 1.00 39.47 330 VAL A CA 1
ATOM 2643 C C . VAL A 1 330 ? -20.307 15.163 -16.843 1.00 39.47 330 VAL A C 1
ATOM 2645 O O . VAL A 1 330 ? -20.692 16.114 -17.514 1.00 39.47 330 VAL A O 1
ATOM 2648 N N . ARG A 1 331 ? -20.242 13.922 -17.340 1.00 34.78 331 ARG A N 1
ATOM 2649 C CA . ARG A 1 331 ? -21.071 13.395 -18.447 1.00 34.78 331 ARG A CA 1
ATOM 2650 C C . ARG A 1 331 ? -20.790 11.904 -18.654 1.00 34.78 331 ARG A C 1
ATOM 2652 O O . ARG A 1 331 ? -20.163 11.490 -19.620 1.00 34.78 331 ARG A O 1
ATOM 2659 N N . THR A 1 332 ? -21.298 11.082 -17.748 1.00 33.62 332 THR A N 1
ATOM 2660 C CA . THR A 1 332 ? -21.737 9.730 -18.108 1.00 33.62 332 THR A CA 1
ATOM 2661 C C . THR A 1 332 ? -23.246 9.725 -17.938 1.00 33.62 332 THR A C 1
ATOM 2663 O O . THR A 1 332 ? -23.750 9.566 -16.829 1.00 33.62 332 THR A O 1
ATOM 2666 N N . SER A 1 333 ? -23.958 10.033 -19.021 1.00 34.75 333 SER A N 1
ATOM 2667 C CA . SER A 1 333 ? -25.389 9.787 -19.133 1.00 34.75 333 SER A CA 1
ATOM 2668 C C . SER A 1 333 ? -25.623 8.289 -18.968 1.00 34.75 333 SER A C 1
ATOM 2670 O O . SER A 1 333 ? -25.032 7.477 -19.679 1.00 34.75 333 SER A O 1
ATOM 2672 N N . CYS A 1 334 ? -26.440 7.938 -17.982 1.00 33.75 334 CYS A N 1
ATOM 2673 C CA . CYS A 1 334 ? -27.061 6.630 -17.898 1.00 33.75 334 CYS A CA 1
ATOM 2674 C C . CYS A 1 334 ? -28.054 6.525 -19.058 1.00 33.75 334 CYS A C 1
ATOM 2676 O O . CYS A 1 334 ? -29.075 7.207 -19.034 1.00 33.75 334 CYS A O 1
ATOM 2678 N N . ASP A 1 335 ? -27.751 5.698 -20.054 1.00 33.69 335 ASP A N 1
ATOM 2679 C CA . ASP A 1 335 ? -28.775 5.209 -20.971 1.00 33.69 335 ASP A CA 1
ATOM 2680 C C . ASP A 1 335 ? -29.509 4.062 -20.261 1.00 33.69 335 ASP A C 1
ATOM 2682 O O . ASP A 1 335 ? -28.985 2.961 -20.076 1.00 33.69 335 ASP A O 1
ATOM 2686 N N . GLU A 1 336 ? -30.709 4.383 -19.780 1.00 43.81 336 GLU A N 1
ATOM 2687 C CA . GLU A 1 336 ? -31.747 3.442 -19.377 1.00 43.81 336 GLU A CA 1
ATOM 2688 C C . GLU A 1 336 ? -32.372 2.825 -20.632 1.00 43.81 336 GLU A C 1
ATOM 2690 O O . GLU A 1 336 ? -33.171 3.494 -21.266 1.00 43.81 336 GLU A O 1
ATOM 2695 N N . GLU A 1 337 ? -32.100 1.559 -20.958 1.00 37.78 337 GLU A N 1
ATOM 2696 C CA . GLU A 1 337 ? -33.052 0.725 -21.712 1.00 37.78 337 GLU A CA 1
ATOM 2697 C C . GLU A 1 337 ? -32.859 -0.755 -21.348 1.00 37.78 337 GLU A C 1
ATOM 2699 O O . GLU A 1 337 ? -31.854 -1.369 -21.702 1.00 37.78 337 GLU A O 1
ATOM 2704 N N . ASN A 1 338 ? -33.824 -1.333 -20.625 1.00 35.28 338 ASN A N 1
ATOM 2705 C CA . ASN A 1 338 ? -34.260 -2.724 -20.803 1.00 35.28 338 ASN A CA 1
ATOM 2706 C C . ASN A 1 338 ? -35.568 -2.962 -20.029 1.00 35.28 338 ASN A C 1
ATOM 2708 O O . ASN A 1 338 ? -35.569 -3.319 -18.851 1.00 35.28 338 ASN A O 1
ATOM 2712 N N . GLU A 1 339 ? -36.693 -2.770 -20.720 1.00 37.47 339 GLU A N 1
ATOM 2713 C CA . GLU A 1 339 ? -37.988 -3.329 -20.323 1.00 37.47 339 GLU A CA 1
ATOM 2714 C C . GLU A 1 339 ? -38.041 -4.848 -20.597 1.00 37.47 339 GLU A C 1
ATOM 2716 O O . GLU A 1 339 ? -37.479 -5.316 -21.593 1.00 37.47 339 GLU A O 1
ATOM 2721 N N . PRO A 1 340 ? -38.767 -5.641 -19.786 1.00 41.31 340 PRO A N 1
ATOM 2722 C CA . PRO A 1 340 ? -39.007 -7.048 -20.070 1.00 41.31 340 PRO A CA 1
ATOM 2723 C C . PRO A 1 340 ? -40.227 -7.218 -20.990 1.00 41.31 340 PRO A C 1
ATOM 2725 O O . PRO A 1 340 ? -41.348 -6.846 -20.639 1.00 41.31 340 PRO A O 1
ATOM 2728 N N . LYS A 1 341 ? -40.034 -7.842 -22.159 1.00 37.19 341 LYS A N 1
ATOM 2729 C CA . LYS A 1 341 ? -41.148 -8.279 -23.015 1.00 37.19 341 LYS A CA 1
ATOM 2730 C C . LYS A 1 341 ? -41.789 -9.558 -22.480 1.00 37.19 341 LYS A C 1
ATOM 2732 O O . LYS A 1 341 ? -41.118 -10.560 -22.249 1.00 37.19 341 LYS A O 1
ATOM 2737 N N . LYS A 1 342 ? -43.109 -9.475 -22.336 1.00 34.41 342 LYS A N 1
ATOM 2738 C CA . LYS A 1 342 ? -44.067 -10.551 -22.085 1.00 34.41 342 LYS A CA 1
ATOM 2739 C C . LYS A 1 342 ? -44.507 -11.230 -23.391 1.00 34.41 342 LYS A C 1
ATOM 2741 O O . LYS A 1 342 ? -44.595 -10.569 -24.421 1.00 34.41 342 LYS A O 1
ATOM 2746 N N . ASP A 1 343 ? -44.845 -12.508 -23.228 1.00 37.72 343 ASP A N 1
ATOM 2747 C CA . ASP A 1 343 ? -45.789 -13.356 -23.971 1.00 37.72 343 ASP A CA 1
ATOM 2748 C C . ASP A 1 343 ? -45.515 -13.679 -25.451 1.00 37.72 343 ASP A C 1
ATOM 2750 O O . ASP A 1 343 ? -45.689 -12.828 -26.316 1.00 37.72 343 ASP A O 1
ATOM 2754 N N . VAL A 1 344 ? -45.234 -14.962 -25.734 1.00 39.94 344 VAL A N 1
ATOM 2755 C CA . VAL A 1 344 ? -45.874 -15.729 -26.824 1.00 39.94 344 VAL A CA 1
ATOM 2756 C C . VAL A 1 344 ? -46.027 -17.192 -26.376 1.00 39.94 344 VAL A C 1
ATOM 2758 O O . VAL A 1 344 ? -45.062 -17.833 -25.962 1.00 39.94 344 VAL A O 1
ATOM 2761 N N . GLU A 1 345 ? -47.269 -17.666 -26.437 1.00 41.78 345 GLU A N 1
ATOM 2762 C CA . GLU A 1 345 ? -47.732 -19.044 -26.263 1.00 41.78 345 GLU A CA 1
ATOM 2763 C C . GLU A 1 345 ? -47.295 -19.927 -27.443 1.00 41.78 345 GLU A C 1
ATOM 2765 O O . GLU A 1 345 ? -47.379 -19.490 -28.587 1.00 41.78 345 GLU A O 1
ATOM 2770 N N . GLU A 1 346 ? -46.931 -21.188 -27.193 1.00 40.62 346 GLU A N 1
ATOM 2771 C CA . GLU A 1 346 ? -47.059 -22.247 -28.202 1.00 40.62 346 GLU A CA 1
ATOM 2772 C C . GLU A 1 346 ? -47.334 -23.602 -27.525 1.00 40.62 346 GLU A C 1
ATOM 2774 O O . GLU A 1 346 ? -46.622 -24.043 -26.620 1.00 40.62 346 GLU A O 1
ATOM 2779 N N . GLU A 1 347 ? -48.437 -24.219 -27.945 1.00 35.34 347 GLU A N 1
ATOM 2780 C CA . GLU A 1 347 ? -48.988 -25.496 -27.494 1.00 35.34 347 GLU A CA 1
ATOM 2781 C C . GLU A 1 347 ? -48.348 -26.704 -28.228 1.00 35.34 347 GLU A C 1
ATOM 2783 O O . GLU A 1 347 ? -48.238 -26.666 -29.447 1.00 35.34 347 GLU A O 1
ATOM 2788 N N . ILE A 1 348 ? -48.042 -27.782 -27.468 1.00 36.44 348 ILE A N 1
ATOM 2789 C CA . ILE A 1 348 ? -48.379 -29.229 -27.684 1.00 36.44 348 ILE A CA 1
ATOM 2790 C C . ILE A 1 348 ? -47.795 -29.936 -28.958 1.00 36.44 348 ILE A C 1
ATOM 2792 O O . ILE A 1 348 ? -47.903 -29.380 -30.045 1.00 36.44 348 ILE A O 1
ATOM 2796 N N . PRO A 1 349 ? -47.245 -31.192 -28.909 1.00 44.78 349 PRO A N 1
ATOM 2797 C CA . PRO A 1 349 ? -47.864 -32.353 -28.251 1.00 44.78 349 PRO A CA 1
ATOM 2798 C C . PRO A 1 349 ? -47.012 -33.360 -27.454 1.00 44.78 349 PRO A C 1
ATOM 2800 O O . PRO A 1 349 ? -45.842 -33.623 -27.704 1.00 44.78 349 PRO A O 1
ATOM 2803 N N . VAL A 1 350 ? -47.766 -33.958 -26.527 1.00 37.78 350 VAL A N 1
ATOM 2804 C CA . VAL A 1 350 ? -47.781 -35.316 -25.959 1.00 37.78 350 VAL A CA 1
ATOM 2805 C C . VAL A 1 350 ? -47.081 -36.401 -26.790 1.00 37.78 350 VAL A C 1
ATOM 2807 O O . VAL A 1 350 ? -47.451 -36.626 -27.937 1.00 37.78 350 VAL A O 1
ATOM 2810 N N . GLU A 1 351 ? -46.215 -37.181 -26.136 1.00 39.28 351 GLU A N 1
ATOM 2811 C CA . GLU A 1 351 ? -46.095 -38.621 -26.388 1.00 39.28 351 GLU A CA 1
ATOM 2812 C C . GLU A 1 351 ? -45.798 -39.376 -25.081 1.00 39.28 351 GLU A C 1
ATOM 2814 O O . GLU A 1 351 ? -45.079 -38.903 -24.200 1.00 39.28 351 GLU A O 1
ATOM 2819 N N . GLU A 1 352 ? -46.472 -40.515 -24.956 1.00 37.00 352 GLU A N 1
ATOM 2820 C CA . GLU A 1 352 ? -46.605 -41.394 -23.798 1.00 37.00 352 GLU A CA 1
ATOM 2821 C C . GLU A 1 352 ? -45.348 -42.248 -23.556 1.00 37.00 352 GLU A C 1
ATOM 2823 O O . GLU A 1 352 ? -44.592 -42.549 -24.479 1.00 37.00 352 GLU A O 1
ATOM 2828 N N . GLY A 1 353 ? -45.154 -42.707 -22.317 1.00 34.19 353 GLY A N 1
ATOM 2829 C CA . GLY A 1 353 ? -44.131 -43.700 -21.992 1.00 34.19 353 GLY A CA 1
ATOM 2830 C C . GLY A 1 353 ? -44.093 -44.040 -20.508 1.00 34.19 353 GLY A C 1
ATOM 2831 O O . GLY A 1 353 ? -43.384 -43.400 -19.737 1.00 34.19 353 GLY A O 1
ATOM 2832 N N . GLU A 1 354 ? -44.893 -45.033 -20.129 1.00 33.00 354 GLU A N 1
ATOM 2833 C CA . GLU A 1 354 ? -44.921 -45.718 -18.834 1.00 33.00 354 GLU A CA 1
ATOM 2834 C C . GLU A 1 354 ? -43.546 -46.302 -18.437 1.00 33.00 354 GLU A C 1
ATOM 2836 O O . GLU A 1 354 ? -42.808 -46.784 -19.289 1.00 33.00 354 GLU A O 1
ATOM 2841 N N . GLU A 1 355 ? -43.210 -46.299 -17.140 1.00 34.38 355 GLU A N 1
ATOM 2842 C CA . GLU A 1 355 ? -43.131 -47.513 -16.297 1.00 34.38 355 GLU A CA 1
ATOM 2843 C C . GLU A 1 355 ? -42.372 -47.260 -14.968 1.00 34.38 355 GLU A C 1
ATOM 2845 O O . GLU A 1 355 ? -41.197 -46.910 -14.935 1.00 34.38 355 GLU A O 1
ATOM 2850 N N . VAL A 1 356 ? -43.106 -47.461 -13.864 1.00 34.31 356 VAL A N 1
ATOM 2851 C CA . VAL A 1 356 ? -42.779 -48.321 -12.704 1.00 34.31 356 VAL A CA 1
ATOM 2852 C C . VAL A 1 356 ? -41.388 -48.191 -12.053 1.00 34.31 356 VAL A C 1
ATOM 2854 O O . VAL A 1 356 ? -40.401 -48.683 -12.578 1.00 34.31 356 VAL A O 1
ATOM 2857 N N . PHE A 1 357 ? -41.340 -47.694 -10.808 1.00 35.72 357 PHE A N 1
ATOM 2858 C CA . PHE A 1 357 ? -40.950 -48.502 -9.634 1.00 35.72 357 PHE A CA 1
ATOM 2859 C C . PHE A 1 357 ? -41.259 -47.761 -8.320 1.00 35.72 357 PHE A C 1
ATOM 2861 O O . PHE A 1 357 ? -40.701 -46.706 -8.020 1.00 35.72 357 PHE A O 1
ATOM 2868 N N . GLU A 1 358 ? -42.158 -48.356 -7.539 1.00 36.19 358 GLU A N 1
ATOM 2869 C CA . GLU A 1 358 ? -42.404 -48.076 -6.125 1.00 36.19 358 GLU A CA 1
ATOM 2870 C C . GLU A 1 358 ? -41.237 -48.587 -5.265 1.00 36.19 358 GLU A C 1
ATOM 2872 O O . GLU A 1 358 ? -40.704 -49.667 -5.530 1.00 36.19 358 GLU A O 1
ATOM 2877 N N . GLN A 1 359 ? -40.921 -47.883 -4.173 1.00 37.19 359 GLN A N 1
ATOM 2878 C CA . GLN A 1 359 ? -40.655 -48.553 -2.898 1.00 37.19 359 GLN A CA 1
ATOM 2879 C C . GLN A 1 359 ? -40.844 -47.613 -1.702 1.00 37.19 359 GLN A C 1
ATOM 2881 O O . GLN A 1 359 ? -40.167 -46.596 -1.550 1.00 37.19 359 GLN A O 1
ATOM 2886 N N . ASP A 1 360 ? -41.795 -48.019 -0.865 1.00 32.09 360 ASP A N 1
ATOM 2887 C CA . ASP A 1 360 ? -42.151 -47.491 0.444 1.00 32.09 360 ASP A CA 1
ATOM 2888 C C . ASP A 1 360 ? -41.021 -47.588 1.479 1.00 32.09 360 ASP A C 1
ATOM 2890 O O . ASP A 1 360 ? -40.303 -48.586 1.545 1.00 32.09 360 ASP A O 1
ATOM 2894 N N . ALA A 1 361 ? -40.985 -46.617 2.397 1.00 36.66 361 ALA A N 1
ATOM 2895 C CA . ALA A 1 361 ? -40.670 -46.870 3.804 1.00 36.66 361 ALA A CA 1
ATOM 2896 C C . ALA A 1 361 ? -41.250 -45.762 4.701 1.00 36.66 361 ALA A C 1
ATOM 2898 O O . ALA A 1 361 ? -40.663 -44.704 4.927 1.00 36.66 361 ALA A O 1
ATOM 2899 N N . THR A 1 362 ? -42.435 -46.055 5.219 1.00 34.78 362 THR A N 1
ATOM 2900 C CA . THR A 1 362 ? -43.125 -45.456 6.363 1.00 34.78 362 THR A CA 1
ATOM 2901 C C . THR A 1 362 ? -42.277 -45.564 7.638 1.00 34.78 362 THR A C 1
ATOM 2903 O O . THR A 1 362 ? -41.770 -46.642 7.937 1.00 34.78 362 THR A O 1
ATOM 2906 N N . PHE A 1 363 ? -42.185 -44.502 8.449 1.00 33.19 363 PHE A N 1
ATOM 2907 C CA . PHE A 1 363 ? -41.860 -44.637 9.877 1.00 33.19 363 PHE A CA 1
ATOM 2908 C C . PHE A 1 363 ? -42.656 -43.652 10.741 1.00 33.19 363 PHE A C 1
ATOM 2910 O O . PHE A 1 363 ? -42.909 -42.506 10.370 1.00 33.19 363 PHE A O 1
ATOM 2917 N N . GLU A 1 364 ? -43.116 -44.181 11.870 1.00 31.83 364 GLU A N 1
ATOM 2918 C CA . GLU A 1 364 ? -44.315 -43.800 12.609 1.00 31.83 364 GLU A CA 1
ATOM 2919 C C . GLU A 1 364 ? -44.143 -42.648 13.615 1.00 31.83 364 GLU A C 1
ATOM 2921 O O . GLU A 1 364 ? -43.062 -42.353 14.121 1.00 31.83 364 GLU A O 1
ATOM 2926 N N . ARG A 1 365 ? -45.288 -42.036 13.947 1.00 32.62 365 ARG A N 1
ATOM 2927 C CA . ARG A 1 365 ? -45.510 -41.087 15.048 1.00 32.62 365 ARG A CA 1
ATOM 2928 C C . ARG A 1 365 ? -45.660 -41.790 16.402 1.00 32.62 365 ARG A C 1
ATOM 2930 O O . ARG A 1 365 ? -46.471 -42.701 16.527 1.00 32.62 365 ARG A O 1
ATOM 2937 N N . GLY A 1 366 ? -45.106 -41.153 17.438 1.00 30.05 366 GLY A N 1
ATOM 2938 C CA . GLY A 1 366 ? -45.703 -41.029 18.782 1.00 30.05 366 GLY A CA 1
ATOM 2939 C C . GLY A 1 366 ? -44.717 -41.239 19.950 1.00 30.05 366 GLY A C 1
ATOM 2940 O O . GLY A 1 366 ? -43.673 -41.845 19.729 1.00 30.05 366 GLY A O 1
ATOM 2941 N N . PRO A 1 367 ? -45.024 -40.818 21.202 1.00 43.00 367 PRO A N 1
ATOM 2942 C CA . PRO A 1 367 ? -46.142 -39.996 21.666 1.00 43.00 367 PRO A CA 1
ATOM 2943 C C . PRO A 1 367 ? -45.740 -38.764 22.518 1.00 43.00 367 PRO A C 1
ATOM 2945 O O . PRO A 1 367 ? -44.600 -38.549 22.920 1.00 43.00 367 PRO A O 1
ATOM 2948 N N . VAL A 1 368 ? -46.777 -37.972 22.784 1.00 37.81 368 VAL A N 1
ATOM 2949 C CA . VAL A 1 368 ? -46.898 -36.773 23.621 1.00 37.81 368 VAL A CA 1
ATOM 2950 C C . VAL A 1 368 ? -46.605 -37.056 25.102 1.00 37.81 368 VAL A C 1
ATOM 2952 O O . VAL A 1 368 ? -47.119 -38.028 25.652 1.00 37.81 368 VAL A O 1
ATOM 2955 N N . VAL A 1 369 ? -45.872 -36.155 25.769 1.00 37.50 369 VAL A N 1
ATOM 2956 C CA . VAL A 1 369 ? -45.823 -36.050 27.239 1.00 37.50 369 VAL A CA 1
ATOM 2957 C C . VAL A 1 369 ? -46.056 -34.594 27.648 1.00 37.50 369 VAL A C 1
ATOM 2959 O O . VAL A 1 369 ? -45.247 -33.712 27.368 1.00 37.50 369 VAL A O 1
ATOM 2962 N N . GLU A 1 370 ? -47.185 -34.360 28.315 1.00 36.28 370 GLU A N 1
ATOM 2963 C CA . GLU A 1 370 ? -47.519 -33.129 29.031 1.00 36.28 370 GLU A CA 1
ATOM 2964 C C . GLU A 1 370 ? -46.714 -33.025 30.336 1.00 36.28 370 GLU A C 1
ATOM 2966 O O . GLU A 1 370 ? -46.687 -33.966 31.132 1.00 36.28 370 GLU A O 1
ATOM 2971 N N . ALA A 1 371 ? -46.138 -31.852 30.622 1.00 34.00 371 ALA A N 1
ATOM 2972 C CA . ALA A 1 371 ? -45.640 -31.521 31.955 1.00 34.00 371 ALA A CA 1
ATOM 2973 C C . ALA A 1 371 ? -45.971 -30.071 32.357 1.00 34.00 371 ALA A C 1
ATOM 2975 O O . ALA A 1 371 ? -45.510 -29.089 31.787 1.00 34.00 371 ALA A O 1
ATOM 2976 N N . LYS A 1 372 ? -46.822 -30.018 33.381 1.00 33.00 372 LYS A N 1
ATOM 2977 C CA . LYS A 1 372 ? -47.291 -28.938 34.259 1.00 33.00 372 LYS A CA 1
ATOM 2978 C C . LYS A 1 372 ? -46.427 -27.670 34.421 1.00 33.00 372 LYS A C 1
ATOM 2980 O O . LYS A 1 372 ? -45.307 -27.700 34.913 1.00 33.00 372 LYS A O 1
ATOM 2985 N N . LYS A 1 373 ? -47.121 -26.548 34.197 1.00 35.78 373 LYS A N 1
ATOM 2986 C CA . LYS A 1 373 ? -47.204 -25.291 34.976 1.00 35.78 373 LYS A CA 1
ATOM 2987 C C . LYS A 1 373 ? -46.374 -25.232 36.279 1.00 35.78 373 LYS A C 1
ATOM 2989 O O . LYS A 1 373 ? -46.742 -25.840 37.283 1.00 35.78 373 LYS A O 1
ATOM 2994 N N . GLY A 1 374 ? -45.350 -24.378 36.281 1.00 31.53 374 GLY A N 1
ATOM 2995 C CA . GLY A 1 374 ? -44.653 -23.876 37.466 1.00 31.53 374 GLY A CA 1
ATOM 2996 C C . GLY A 1 374 ? -44.439 -22.369 37.333 1.00 31.53 374 GLY A C 1
ATOM 2997 O O . GLY A 1 374 ? -43.598 -21.922 36.565 1.00 31.53 374 GLY A O 1
ATOM 2998 N N . SER A 1 375 ? -45.260 -21.598 38.042 1.00 34.84 375 SER A N 1
ATOM 2999 C CA . SER A 1 375 ? -45.159 -20.145 38.183 1.00 34.84 375 SER A CA 1
ATOM 3000 C C . SER A 1 375 ? -43.935 -19.802 39.035 1.00 34.84 375 SER A C 1
ATOM 3002 O O . SER A 1 375 ? -43.877 -20.174 40.205 1.00 34.84 375 SER A O 1
ATOM 3004 N N . MET A 1 376 ? -42.975 -19.078 38.460 1.00 34.66 376 MET A N 1
ATOM 3005 C CA . MET A 1 376 ? -42.037 -18.254 39.219 1.00 34.66 376 MET A CA 1
ATOM 3006 C C . MET A 1 376 ? -42.115 -16.832 38.675 1.00 34.66 376 MET A C 1
ATOM 3008 O O . MET A 1 376 ? -41.589 -16.521 37.611 1.00 34.66 376 MET A O 1
ATOM 3012 N N . ASN A 1 377 ? -42.822 -15.985 39.420 1.00 34.94 377 ASN A N 1
ATOM 3013 C CA . ASN A 1 377 ? -42.739 -14.540 39.290 1.00 34.94 377 ASN A CA 1
ATOM 3014 C C . ASN A 1 377 ? -41.352 -14.107 39.779 1.00 34.94 377 ASN A C 1
ATOM 3016 O O . ASN A 1 377 ? -41.119 -14.030 40.984 1.00 34.94 377 ASN A O 1
ATOM 3020 N N . LEU A 1 378 ? -40.441 -13.835 38.850 1.00 36.25 378 LEU A N 1
ATOM 3021 C CA . LEU A 1 378 ? -39.283 -12.984 39.095 1.00 36.25 378 LEU A CA 1
ATOM 3022 C C . LEU A 1 378 ? -39.660 -11.603 38.573 1.00 36.25 378 LEU A C 1
ATOM 3024 O O . LEU A 1 378 ? -39.792 -11.392 37.370 1.00 36.25 378 LEU A O 1
ATOM 3028 N N . SER A 1 379 ? -39.915 -10.694 39.508 1.00 36.19 379 SER A N 1
ATOM 3029 C CA . SER A 1 379 ? -40.098 -9.272 39.259 1.00 36.19 379 SER A CA 1
ATOM 3030 C C . SER A 1 379 ? -38.822 -8.710 38.630 1.00 36.19 379 SER A C 1
ATOM 3032 O O . SER A 1 379 ? -37.887 -8.334 39.336 1.00 36.19 379 SER A O 1
ATOM 3034 N N . LEU A 1 380 ? -38.791 -8.698 37.297 1.00 38.22 380 LEU A N 1
ATOM 3035 C CA . LEU A 1 380 ? -37.954 -7.819 36.491 1.00 38.22 380 LEU A CA 1
ATOM 3036 C C . LEU A 1 380 ? -38.401 -6.391 36.798 1.00 38.22 380 LEU A C 1
ATOM 3038 O O . LEU A 1 380 ? -39.372 -5.889 36.238 1.00 38.22 380 LEU A O 1
ATOM 3042 N N . ILE A 1 381 ? -37.729 -5.798 37.780 1.00 41.28 381 ILE A N 1
ATOM 3043 C CA . ILE A 1 381 ? -37.711 -4.356 37.967 1.00 41.28 381 ILE A CA 1
ATOM 3044 C C . ILE A 1 381 ? -37.146 -3.763 36.675 1.00 41.28 381 ILE A C 1
ATOM 3046 O O . ILE A 1 381 ? -36.161 -4.249 36.121 1.00 41.28 381 ILE A O 1
ATOM 3050 N N . GLU A 1 382 ? -37.868 -2.770 36.180 1.00 40.44 382 GLU A N 1
ATOM 3051 C CA . GLU A 1 382 ? -37.641 -2.006 34.966 1.00 40.44 382 GLU A CA 1
ATOM 3052 C C . GLU A 1 382 ? -36.275 -1.293 34.980 1.00 40.44 382 GLU A C 1
ATOM 3054 O O . GLU A 1 382 ? -36.197 -0.099 35.235 1.00 40.44 382 GLU A O 1
ATOM 3059 N N . ASP A 1 383 ? -35.200 -1.997 34.625 1.00 36.00 383 ASP A N 1
ATOM 3060 C CA . ASP A 1 383 ? -33.933 -1.384 34.175 1.00 36.00 383 ASP A CA 1
ATOM 3061 C C . ASP A 1 383 ? -33.927 -1.163 32.644 1.00 36.00 383 ASP A C 1
ATOM 3063 O O . ASP A 1 383 ? -32.890 -0.976 32.010 1.00 36.00 383 ASP A O 1
ATOM 3067 N N . ALA A 1 384 ? -35.104 -1.182 32.013 1.00 37.28 384 ALA A N 1
ATOM 3068 C CA . ALA A 1 384 ? -35.271 -1.099 30.561 1.00 37.28 384 ALA A CA 1
ATOM 3069 C C . ALA A 1 384 ? -35.257 0.339 29.997 1.00 37.28 384 ALA A C 1
ATOM 3071 O O . ALA A 1 384 ? -35.533 0.523 28.815 1.00 37.28 384 ALA A O 1
ATOM 3072 N N . VAL A 1 385 ? -34.954 1.362 30.807 1.00 39.00 385 VAL A N 1
ATOM 3073 C CA . VAL A 1 385 ? -35.102 2.780 30.404 1.00 39.00 385 VAL A CA 1
ATOM 3074 C C . VAL A 1 385 ? -33.764 3.535 30.278 1.00 39.00 385 VAL A C 1
ATOM 3076 O O . VAL A 1 385 ? -33.756 4.694 29.886 1.00 39.00 385 VAL A O 1
ATOM 3079 N N . LEU A 1 386 ? -32.611 2.895 30.512 1.00 41.88 386 LEU A N 1
ATOM 3080 C CA . LEU A 1 386 ? -31.293 3.560 30.413 1.00 41.88 386 LEU A CA 1
ATOM 3081 C C . LEU A 1 386 ? -30.218 2.766 29.655 1.00 41.88 386 LEU A C 1
ATOM 3083 O O . LEU A 1 386 ? -29.032 3.073 29.754 1.00 41.88 386 LEU A O 1
ATOM 3087 N N . ALA A 1 387 ? -30.608 1.789 28.836 1.00 41.53 387 ALA A N 1
ATOM 3088 C CA . ALA A 1 387 ? -29.725 1.303 27.782 1.00 41.53 387 ALA A CA 1
ATOM 3089 C C . ALA A 1 387 ? -29.794 2.295 26.613 1.00 41.53 387 ALA A C 1
ATOM 3091 O O . ALA A 1 387 ? -30.496 2.062 25.633 1.00 41.53 387 ALA A O 1
ATOM 3092 N N . HIS A 1 388 ? -29.081 3.422 26.717 1.00 46.53 388 HIS A N 1
ATOM 3093 C CA . HIS A 1 388 ? -28.600 4.071 25.501 1.00 46.53 388 HIS A CA 1
ATOM 3094 C C . HIS A 1 388 ? -27.855 2.979 24.731 1.00 46.53 388 HIS A C 1
ATOM 3096 O O . HIS A 1 388 ? -26.825 2.497 25.205 1.00 46.53 388 HIS A O 1
ATOM 3102 N N . GLU A 1 389 ? -28.419 2.511 23.612 1.00 54.00 389 GLU A N 1
ATOM 3103 C CA . GLU A 1 389 ? -27.705 1.647 22.678 1.00 54.00 389 GLU A CA 1
ATOM 3104 C C . GLU A 1 389 ? -26.403 2.370 22.357 1.00 54.00 389 GLU A C 1
ATOM 3106 O O . GLU A 1 389 ? -26.407 3.388 21.666 1.00 54.00 389 GLU A O 1
ATOM 3111 N N . LYS A 1 390 ? -25.299 1.912 22.958 1.00 65.12 390 LYS A N 1
ATOM 3112 C CA . LYS A 1 390 ? -23.985 2.500 22.739 1.00 65.12 390 LYS A CA 1
ATOM 3113 C C . LYS A 1 390 ? -23.731 2.385 21.244 1.00 65.12 390 LYS A C 1
ATOM 3115 O O . LYS A 1 390 ? -23.518 1.281 20.740 1.00 65.12 390 LYS A O 1
ATOM 3120 N N . GLN A 1 391 ? -23.841 3.508 20.539 1.00 79.69 391 GLN A N 1
ATOM 3121 C CA . GLN A 1 391 ? -23.652 3.544 19.103 1.00 79.69 391 GLN A CA 1
ATOM 3122 C C . GLN A 1 391 ? -22.229 3.074 18.833 1.00 79.69 391 GLN A C 1
ATOM 3124 O O . GLN A 1 391 ? -21.260 3.692 19.271 1.00 79.69 391 GLN A O 1
ATOM 3129 N N . ARG A 1 392 ? -22.119 1.924 18.172 1.00 88.19 392 ARG A N 1
ATOM 3130 C CA . ARG A 1 392 ? -20.834 1.336 17.825 1.00 88.19 392 ARG A CA 1
ATOM 3131 C C . ARG A 1 392 ? -20.036 2.323 16.983 1.00 88.19 392 ARG A C 1
ATOM 3133 O O . ARG A 1 392 ? -20.549 2.874 16.008 1.00 88.19 392 ARG A O 1
ATOM 3140 N N . ILE A 1 393 ? -18.760 2.460 17.309 1.00 90.62 393 ILE A N 1
ATOM 3141 C CA . ILE A 1 393 ? -17.832 3.288 16.552 1.00 90.62 393 ILE A CA 1
ATOM 3142 C C . ILE A 1 393 ? -17.339 2.475 15.355 1.00 90.62 393 ILE A C 1
ATOM 3144 O O . ILE A 1 393 ? -16.712 1.427 15.514 1.00 90.62 393 ILE A O 1
ATOM 3148 N N . PHE A 1 394 ? -17.619 2.951 14.146 1.00 93.94 394 PHE A N 1
ATOM 3149 C CA . PHE A 1 394 ? -17.059 2.391 12.923 1.00 93.94 394 PHE A CA 1
ATOM 3150 C C . PHE A 1 394 ? -16.689 3.512 11.964 1.00 93.94 394 PHE A C 1
ATOM 3152 O O . PHE A 1 394 ? -17.568 4.200 11.454 1.00 93.94 394 PHE A O 1
ATOM 3159 N N . GLU A 1 395 ? -15.398 3.659 11.685 1.00 94.88 395 GLU A N 1
ATOM 3160 C CA . GLU A 1 395 ? -14.908 4.670 10.752 1.00 94.88 395 GLU A CA 1
ATOM 3161 C C . GLU A 1 395 ? -13.806 4.126 9.847 1.00 94.88 395 GLU A C 1
ATOM 3163 O O . GLU A 1 395 ? -13.031 3.243 10.221 1.00 94.88 395 GLU A O 1
ATOM 3168 N N . ILE A 1 396 ? -13.740 4.675 8.637 1.00 95.06 396 ILE A N 1
ATOM 3169 C CA . ILE A 1 396 ? -12.669 4.415 7.673 1.00 95.06 396 ILE A CA 1
ATOM 3170 C C . ILE A 1 396 ? -11.837 5.687 7.547 1.00 95.06 396 ILE A C 1
ATOM 3172 O O . ILE A 1 396 ? -12.401 6.764 7.334 1.00 95.06 396 ILE A O 1
ATOM 3176 N N . PHE A 1 397 ? -10.519 5.543 7.648 1.00 95.06 397 PHE A N 1
ATOM 3177 C CA . PHE A 1 397 ? -9.549 6.621 7.509 1.00 95.06 397 PHE A CA 1
ATOM 3178 C C . PHE A 1 397 ? -8.544 6.302 6.422 1.00 95.06 397 PHE A C 1
ATOM 3180 O O . PHE A 1 397 ? -7.976 5.208 6.395 1.00 95.06 397 PHE A O 1
ATOM 3187 N N . LEU A 1 398 ? -8.265 7.284 5.575 1.00 93.81 398 LEU A N 1
ATOM 3188 C CA . LEU A 1 398 ? -7.122 7.235 4.687 1.00 93.81 398 LEU A CA 1
ATOM 3189 C C . LEU A 1 398 ? -5.909 7.913 5.327 1.00 93.81 398 LEU A C 1
ATOM 3191 O O . LEU A 1 398 ? -5.983 9.053 5.791 1.00 93.81 398 LEU A O 1
ATOM 3195 N N . ILE A 1 399 ? -4.778 7.206 5.345 1.00 93.25 399 ILE A N 1
ATOM 3196 C CA . ILE A 1 399 ? -3.523 7.710 5.908 1.00 93.25 399 ILE A CA 1
ATOM 3197 C C . ILE A 1 399 ? -2.500 7.885 4.792 1.00 93.25 399 ILE A C 1
ATOM 3199 O O . ILE A 1 399 ? -2.117 6.930 4.113 1.00 93.25 399 ILE A O 1
ATOM 3203 N N . ASN A 1 400 ? -2.047 9.124 4.642 1.00 91.62 400 ASN A N 1
ATOM 3204 C CA . ASN A 1 400 ? -0.913 9.525 3.825 1.00 91.62 400 ASN A CA 1
ATOM 3205 C C . ASN A 1 400 ? -0.074 10.563 4.599 1.00 91.62 400 ASN A C 1
ATOM 3207 O O . ASN A 1 400 ? -0.355 10.864 5.764 1.00 91.62 400 ASN A O 1
ATOM 3211 N N . ASP A 1 401 ? 0.972 11.086 3.969 1.00 90.31 401 ASP A N 1
ATOM 3212 C CA . ASP A 1 401 ? 1.742 12.211 4.489 1.00 90.31 401 ASP A CA 1
ATOM 3213 C C . ASP A 1 401 ? 1.982 13.279 3.408 1.00 90.31 401 ASP A C 1
ATOM 3215 O O . ASP A 1 401 ? 1.466 13.203 2.285 1.00 90.31 401 ASP A O 1
ATOM 3219 N N . GLU A 1 402 ? 2.759 14.298 3.772 1.00 85.69 402 GLU A N 1
ATOM 3220 C CA . GLU A 1 402 ? 3.097 15.450 2.931 1.00 85.69 402 GLU A CA 1
ATOM 3221 C C . GLU A 1 402 ? 4.183 15.143 1.885 1.00 85.69 402 GLU A C 1
ATOM 3223 O O . GLU A 1 402 ? 4.866 16.046 1.402 1.00 85.69 402 GLU A O 1
ATOM 3228 N N . THR A 1 403 ? 4.355 13.872 1.507 1.00 86.75 403 THR A N 1
ATOM 3229 C CA . THR A 1 403 ? 5.249 13.487 0.415 1.00 86.75 403 THR A CA 1
ATOM 3230 C C . THR A 1 403 ? 4.935 14.303 -0.854 1.00 86.75 403 THR A C 1
ATOM 3232 O O . THR A 1 403 ? 3.773 14.359 -1.283 1.00 86.75 403 THR A O 1
ATOM 3235 N N . PRO A 1 404 ? 5.954 14.905 -1.504 1.00 87.62 404 PRO A N 1
ATOM 3236 C CA . PRO A 1 404 ? 5.787 15.645 -2.745 1.00 87.62 404 PRO A CA 1
ATOM 3237 C C . PRO A 1 404 ? 5.095 14.821 -3.826 1.00 87.62 404 PRO A C 1
ATOM 3239 O O . PRO A 1 404 ? 5.448 13.671 -4.098 1.00 87.62 404 PRO A O 1
ATOM 3242 N N . LYS A 1 405 ? 4.133 15.454 -4.493 1.00 87.06 405 LYS A N 1
ATOM 3243 C CA . LYS A 1 405 ? 3.297 14.853 -5.533 1.00 87.06 405 LYS A CA 1
ATOM 3244 C C . LYS A 1 405 ? 4.013 14.803 -6.876 1.00 87.06 405 LYS A C 1
ATOM 3246 O O . LYS A 1 405 ? 3.565 15.390 -7.848 1.00 87.06 405 LYS A O 1
ATOM 3251 N N . ASN A 1 406 ? 5.125 14.085 -6.925 1.00 89.12 406 ASN A N 1
ATOM 3252 C CA . ASN A 1 406 ? 5.963 13.925 -8.108 1.00 89.12 406 ASN A CA 1
ATOM 3253 C C . ASN A 1 406 ? 6.100 12.450 -8.493 1.00 89.12 406 ASN A C 1
ATOM 3255 O O . ASN A 1 406 ? 5.567 11.549 -7.840 1.00 89.12 406 ASN A O 1
ATOM 3259 N N . THR A 1 407 ? 6.840 12.204 -9.570 1.00 88.25 407 THR A N 1
ATOM 3260 C CA . THR A 1 407 ? 7.174 10.843 -9.977 1.00 88.25 407 THR A CA 1
ATOM 3261 C C . THR A 1 407 ? 8.021 10.131 -8.940 1.00 88.25 407 THR A C 1
ATOM 3263 O O . THR A 1 407 ? 8.846 10.754 -8.274 1.00 88.25 407 THR A O 1
ATOM 3266 N N . VAL A 1 408 ? 7.882 8.803 -8.852 1.00 88.00 408 VAL A N 1
ATOM 3267 C CA . VAL A 1 408 ? 8.650 7.966 -7.909 1.00 88.00 408 VAL A CA 1
ATOM 3268 C C . VAL A 1 408 ? 10.153 8.273 -7.991 1.00 88.00 408 VAL A C 1
ATOM 3270 O O . VAL A 1 408 ? 10.822 8.425 -6.971 1.00 88.00 408 VAL A O 1
ATOM 3273 N N . TYR A 1 409 ? 10.691 8.452 -9.202 1.00 88.12 409 TYR A N 1
ATOM 3274 C CA . TYR A 1 409 ? 12.102 8.793 -9.392 1.00 88.12 409 TYR A CA 1
ATOM 3275 C C . TYR A 1 409 ? 12.468 10.191 -8.903 1.00 88.12 409 TYR A C 1
ATOM 3277 O O . TYR A 1 409 ? 13.547 10.358 -8.338 1.00 88.12 409 TYR A O 1
ATOM 3285 N N . ASN A 1 410 ? 11.617 11.191 -9.134 1.00 88.06 410 ASN A N 1
ATOM 3286 C CA . ASN A 1 410 ? 11.903 12.564 -8.729 1.00 88.06 410 ASN A CA 1
ATOM 3287 C C . ASN A 1 410 ? 11.757 12.716 -7.211 1.00 88.06 410 ASN A C 1
ATOM 3289 O O . ASN A 1 410 ? 12.690 13.198 -6.562 1.00 88.06 410 ASN A O 1
ATOM 3293 N N . THR A 1 411 ? 10.654 12.217 -6.646 1.00 88.44 411 THR A N 1
ATOM 3294 C CA . THR A 1 411 ? 10.366 12.234 -5.207 1.00 88.44 411 THR A CA 1
ATOM 3295 C C . THR A 1 411 ? 11.458 11.516 -4.420 1.00 88.44 411 THR A C 1
ATOM 3297 O O . THR A 1 411 ? 12.036 12.087 -3.499 1.00 88.44 411 THR A O 1
ATOM 3300 N N . TYR A 1 412 ? 11.831 10.298 -4.821 1.00 88.62 412 TYR A N 1
ATOM 3301 C CA . TYR A 1 412 ? 12.770 9.464 -4.060 1.00 88.62 412 TYR A CA 1
ATOM 3302 C C . TYR A 1 412 ? 14.190 9.461 -4.620 1.00 88.62 412 TYR A C 1
ATOM 3304 O O . TYR A 1 412 ? 15.010 8.619 -4.248 1.00 88.62 412 TYR A O 1
ATOM 3312 N N . SER A 1 413 ? 14.518 10.430 -5.476 1.00 88.44 413 SER A N 1
ATOM 3313 C CA . SER A 1 413 ? 15.846 10.586 -6.077 1.00 88.44 413 SER A CA 1
ATOM 3314 C C . SER A 1 413 ? 16.972 10.530 -5.038 1.00 88.44 413 SER A C 1
ATOM 3316 O O . SER A 1 413 ? 17.980 9.863 -5.253 1.00 88.44 413 SER A O 1
ATOM 3318 N N . GLN A 1 414 ? 16.791 11.155 -3.875 1.00 87.94 414 GLN A N 1
ATOM 3319 C CA . GLN A 1 414 ? 17.796 11.187 -2.805 1.00 87.94 414 GLN A CA 1
ATOM 3320 C C . GLN A 1 414 ? 18.016 9.831 -2.107 1.00 87.94 414 GLN A C 1
ATOM 3322 O O . GLN A 1 414 ? 19.098 9.585 -1.559 1.00 87.94 414 GLN A O 1
ATOM 3327 N N . LEU A 1 415 ? 17.001 8.960 -2.121 1.00 89.06 415 LEU A N 1
ATOM 3328 C CA . LEU A 1 415 ? 17.062 7.601 -1.571 1.00 89.06 415 LEU A CA 1
ATOM 3329 C C . LEU A 1 415 ? 17.653 6.620 -2.587 1.00 89.06 415 LEU A C 1
ATOM 3331 O O . LEU A 1 415 ? 18.433 5.735 -2.233 1.00 89.06 415 LEU A O 1
ATOM 3335 N N . LEU A 1 416 ? 17.300 6.811 -3.857 1.00 86.44 416 LEU A N 1
ATOM 3336 C CA . LEU A 1 416 ? 17.714 5.977 -4.976 1.00 86.44 416 LEU A CA 1
ATOM 3337 C C . LEU A 1 416 ? 19.171 6.258 -5.387 1.00 86.44 416 LEU A C 1
ATOM 3339 O O . LEU A 1 416 ? 19.972 5.329 -5.529 1.00 86.44 416 LEU A O 1
ATOM 3343 N N . TYR A 1 417 ? 19.540 7.531 -5.538 1.00 83.06 417 TYR A N 1
ATOM 3344 C CA . TYR A 1 417 ? 20.847 7.957 -6.037 1.00 83.06 417 TYR A CA 1
ATOM 3345 C C . TYR A 1 417 ? 21.822 8.296 -4.900 1.00 83.06 417 TYR A C 1
ATOM 3347 O O . TYR A 1 417 ? 21.481 8.927 -3.899 1.00 83.06 417 TYR A O 1
ATOM 3355 N N . ASN A 1 418 ? 23.080 7.883 -5.053 1.00 79.88 418 ASN A N 1
ATOM 3356 C CA . ASN A 1 418 ? 24.169 8.208 -4.130 1.00 79.88 418 ASN A CA 1
ATOM 3357 C C . ASN A 1 418 ? 25.526 8.153 -4.859 1.00 79.88 418 ASN A C 1
ATOM 3359 O O . ASN A 1 418 ? 25.593 7.809 -6.034 1.00 79.88 418 ASN A O 1
ATOM 3363 N N . ASN A 1 419 ? 26.638 8.416 -4.164 1.00 77.94 419 ASN A N 1
ATOM 3364 C CA . ASN A 1 419 ? 27.984 8.354 -4.767 1.00 77.94 419 ASN A CA 1
ATOM 3365 C C . ASN A 1 419 ? 28.338 6.986 -5.398 1.00 77.94 419 ASN A C 1
ATOM 3367 O O . ASN A 1 419 ? 29.311 6.892 -6.141 1.00 77.94 419 ASN A O 1
ATOM 3371 N N . LYS A 1 420 ? 27.587 5.919 -5.088 1.00 79.56 420 LYS A N 1
ATOM 3372 C CA . LYS A 1 420 ? 27.739 4.581 -5.679 1.00 79.56 420 LYS A CA 1
ATOM 3373 C C . LYS A 1 420 ? 26.759 4.331 -6.832 1.00 79.56 420 LYS A C 1
ATOM 3375 O O . LYS A 1 420 ? 27.109 3.587 -7.740 1.00 79.56 420 LYS A O 1
ATOM 3380 N N . ARG A 1 421 ? 25.559 4.924 -6.799 1.00 83.12 421 ARG A N 1
ATOM 3381 C CA . ARG A 1 421 ? 24.474 4.756 -7.777 1.00 83.12 421 ARG A CA 1
ATOM 3382 C C . ARG A 1 421 ? 24.122 6.080 -8.430 1.00 83.12 421 ARG A C 1
ATOM 3384 O O . ARG A 1 421 ? 23.526 6.954 -7.804 1.00 83.12 421 ARG A O 1
ATOM 3391 N N . LEU A 1 422 ? 24.434 6.193 -9.707 1.00 82.94 422 LEU A N 1
ATOM 3392 C CA . LEU A 1 422 ? 24.128 7.359 -10.513 1.00 82.94 422 LEU A CA 1
ATOM 3393 C C . LEU A 1 422 ? 22.819 7.153 -11.283 1.00 82.94 422 LEU A C 1
ATOM 3395 O O . LEU A 1 422 ? 22.398 6.028 -11.578 1.00 82.94 422 LEU A O 1
ATOM 3399 N N . ARG A 1 423 ? 22.170 8.268 -11.615 1.00 83.44 423 ARG A N 1
ATOM 3400 C CA . ARG A 1 423 ? 21.023 8.286 -12.522 1.00 83.44 423 ARG A CA 1
ATOM 3401 C C . ARG A 1 423 ? 21.506 7.997 -13.942 1.00 83.44 423 ARG A C 1
ATOM 3403 O O . ARG A 1 423 ? 22.455 8.622 -14.411 1.00 83.44 423 ARG A O 1
ATOM 3410 N N . SER A 1 424 ? 20.845 7.068 -14.630 1.00 83.19 424 SER A N 1
ATOM 3411 C CA . SER A 1 424 ? 21.034 6.899 -16.072 1.00 83.19 424 SER A CA 1
ATOM 3412 C C . SER A 1 424 ? 20.665 8.174 -16.818 1.00 83.19 424 SER A C 1
ATOM 3414 O O . SER A 1 424 ? 19.587 8.722 -16.602 1.00 83.19 424 SER A O 1
ATOM 3416 N N . ALA A 1 425 ? 21.548 8.620 -17.716 1.00 82.06 425 ALA A N 1
ATOM 3417 C CA . ALA A 1 425 ? 21.245 9.702 -18.652 1.00 82.06 425 ALA A CA 1
ATOM 3418 C C . ALA A 1 425 ? 20.138 9.297 -19.639 1.00 82.06 425 ALA A C 1
ATOM 3420 O O . ALA A 1 425 ? 19.373 10.139 -20.095 1.00 82.06 425 ALA A O 1
ATOM 3421 N N . ASN A 1 426 ? 20.035 7.998 -19.932 1.00 83.12 426 ASN A N 1
ATOM 3422 C CA . ASN A 1 426 ? 18.993 7.460 -20.789 1.00 83.12 426 ASN A CA 1
ATOM 3423 C C . ASN A 1 426 ? 17.753 7.168 -19.943 1.00 83.12 426 ASN A C 1
ATOM 3425 O O . ASN A 1 426 ? 17.796 6.305 -19.057 1.00 83.12 426 ASN A O 1
ATOM 3429 N N . GLN A 1 427 ? 16.676 7.888 -20.243 1.00 84.50 427 GLN A N 1
ATOM 3430 C CA . GLN A 1 427 ? 15.325 7.608 -19.779 1.00 84.50 427 GLN A CA 1
ATOM 3431 C C . GLN A 1 427 ? 14.658 6.684 -20.798 1.00 84.50 427 GLN A C 1
ATOM 3433 O O . GLN A 1 427 ? 14.702 6.941 -22.001 1.00 84.50 427 GLN A O 1
ATOM 3438 N N . LEU A 1 428 ? 14.104 5.573 -20.323 1.00 86.75 428 LEU A N 1
ATOM 3439 C CA . LEU A 1 428 ? 13.366 4.651 -21.172 1.00 86.75 428 LEU A CA 1
ATOM 3440 C C . LEU A 1 428 ? 11.907 5.093 -21.243 1.00 86.75 428 LEU A C 1
ATOM 3442 O O . LEU A 1 428 ? 11.248 5.174 -20.203 1.00 86.75 428 LEU A O 1
ATOM 3446 N N . SER A 1 429 ? 11.413 5.324 -22.461 1.00 89.88 429 SER A N 1
ATOM 3447 C CA . SER A 1 429 ? 10.009 5.671 -22.671 1.00 89.88 429 SER A CA 1
ATOM 3448 C C . SER A 1 429 ? 9.098 4.569 -22.151 1.00 89.88 429 SER A C 1
ATOM 3450 O O . SER A 1 429 ? 9.292 3.391 -22.473 1.00 89.88 429 SER A O 1
ATOM 3452 N N . PHE A 1 430 ? 8.106 4.948 -21.350 1.00 91.12 430 PHE A N 1
ATOM 3453 C CA . PHE A 1 430 ? 7.243 3.982 -20.682 1.00 91.12 430 PHE A CA 1
ATOM 3454 C C . PHE A 1 430 ? 6.282 3.328 -21.667 1.00 91.12 430 PHE A C 1
ATOM 3456 O O . PHE A 1 430 ? 6.191 2.103 -21.704 1.00 91.12 430 PHE A O 1
ATOM 3463 N N . ILE A 1 431 ? 5.619 4.128 -22.507 1.00 92.00 431 ILE A N 1
ATOM 3464 C CA . ILE A 1 431 ? 4.541 3.648 -23.381 1.00 92.00 431 ILE A CA 1
ATOM 3465 C C . ILE A 1 431 ? 4.974 2.466 -24.277 1.00 92.00 431 ILE A C 1
ATOM 3467 O O . ILE A 1 431 ? 4.298 1.432 -24.255 1.00 92.00 431 ILE A O 1
ATOM 3471 N N . PRO A 1 432 ? 6.093 2.524 -25.034 1.00 93.69 432 PRO A N 1
ATOM 3472 C CA . PRO A 1 432 ? 6.495 1.404 -25.886 1.00 93.69 432 PRO A CA 1
ATOM 3473 C C . PRO A 1 432 ? 6.845 0.149 -25.081 1.00 93.69 432 PRO A C 1
ATOM 3475 O O . PRO A 1 432 ? 6.452 -0.955 -25.455 1.00 93.69 432 PRO A O 1
ATOM 3478 N N . LEU A 1 433 ? 7.557 0.312 -23.961 1.00 92.50 433 LEU A N 1
ATOM 3479 C CA . LEU A 1 433 ? 7.925 -0.801 -23.086 1.00 92.50 433 LEU A CA 1
ATOM 3480 C C . LEU A 1 433 ? 6.698 -1.454 -22.459 1.00 92.50 433 LEU A C 1
ATOM 3482 O O . LEU A 1 433 ? 6.634 -2.678 -22.385 1.00 92.50 433 LEU A O 1
ATOM 3486 N N . TYR A 1 434 ? 5.716 -0.649 -22.064 1.00 94.44 434 TYR A N 1
ATOM 3487 C CA . TYR A 1 434 ? 4.463 -1.124 -21.507 1.00 94.44 434 TYR A CA 1
ATOM 3488 C C . TYR A 1 434 ? 3.684 -1.978 -22.510 1.00 94.44 434 TYR A C 1
ATOM 3490 O O . TYR A 1 434 ? 3.276 -3.082 -22.166 1.00 94.44 434 TYR A O 1
ATOM 3498 N N . TYR A 1 435 ? 3.535 -1.540 -23.765 1.00 95.62 435 TYR A N 1
ATOM 3499 C CA . TYR A 1 435 ? 2.840 -2.339 -24.784 1.00 95.62 435 TYR A CA 1
ATOM 3500 C C . TYR A 1 435 ? 3.586 -3.626 -25.151 1.00 95.62 435 TYR A C 1
ATOM 3502 O O . TYR A 1 435 ? 2.953 -4.665 -25.346 1.00 95.62 435 TYR A O 1
ATOM 3510 N N . ILE A 1 436 ? 4.922 -3.587 -25.207 1.00 95.94 436 ILE A N 1
ATOM 3511 C CA . ILE A 1 436 ? 5.740 -4.795 -25.394 1.00 95.94 436 ILE A CA 1
ATOM 3512 C C . ILE A 1 436 ? 5.521 -5.760 -24.225 1.00 95.94 436 ILE A C 1
ATOM 3514 O O . ILE A 1 436 ? 5.309 -6.954 -24.443 1.00 95.94 436 ILE A O 1
ATOM 3518 N N . TYR A 1 437 ? 5.536 -5.246 -22.994 1.00 95.75 437 TYR A N 1
ATOM 3519 C CA . TYR A 1 437 ? 5.298 -6.045 -21.800 1.00 95.75 437 TYR A CA 1
ATOM 3520 C C . TYR A 1 437 ? 3.882 -6.622 -21.777 1.00 95.75 437 TYR A C 1
ATOM 3522 O O . TYR A 1 437 ? 3.717 -7.807 -21.519 1.00 95.75 437 TYR A O 1
ATOM 3530 N N . LEU A 1 438 ? 2.870 -5.831 -22.132 1.00 96.12 438 LEU A N 1
ATOM 3531 C CA . LEU A 1 438 ? 1.482 -6.273 -22.214 1.00 96.12 438 LEU A CA 1
ATOM 3532 C C . LEU A 1 438 ? 1.322 -7.416 -23.224 1.00 96.12 438 LEU A C 1
ATOM 3534 O O . LEU A 1 438 ? 0.698 -8.430 -22.913 1.00 96.12 438 LEU A O 1
ATOM 3538 N N . LEU A 1 439 ? 1.929 -7.289 -24.410 1.00 97.00 439 LEU A N 1
ATOM 3539 C CA . LEU A 1 439 ? 1.953 -8.358 -25.407 1.00 97.00 439 LEU A CA 1
ATOM 3540 C C . LEU A 1 439 ? 2.629 -9.617 -24.856 1.00 97.00 439 LEU A C 1
ATOM 3542 O O . LEU A 1 439 ? 2.085 -10.713 -24.981 1.00 97.00 439 LEU A O 1
ATOM 3546 N N . PHE A 1 440 ? 3.784 -9.465 -24.210 1.00 96.69 440 PHE A N 1
ATOM 3547 C CA . PHE A 1 440 ? 4.485 -10.570 -23.567 1.00 96.69 440 PHE A CA 1
ATOM 3548 C C . PHE A 1 440 ? 3.628 -11.247 -22.485 1.00 96.69 440 PHE A C 1
ATOM 3550 O O . PHE A 1 440 ? 3.489 -12.468 -22.499 1.00 96.69 440 PHE A O 1
ATOM 3557 N N . SER A 1 441 ? 2.984 -10.483 -21.599 1.00 95.88 441 SER A N 1
ATOM 3558 C CA . SER A 1 441 ? 2.088 -11.005 -20.564 1.00 95.88 441 SER A CA 1
ATOM 3559 C C . SER A 1 441 ? 0.900 -11.760 -21.161 1.00 95.88 441 SER A C 1
ATOM 3561 O O . SER A 1 441 ? 0.570 -12.839 -20.670 1.00 95.88 441 SER A O 1
ATOM 3563 N N . MET A 1 442 ? 0.297 -11.258 -22.245 1.00 96.12 442 MET A N 1
ATOM 3564 C CA . MET A 1 442 ? -0.775 -11.966 -22.958 1.00 96.12 442 MET A CA 1
ATOM 3565 C C . MET A 1 442 ? -0.292 -13.299 -23.539 1.00 96.12 442 MET A C 1
ATOM 3567 O O . MET A 1 442 ? -0.985 -14.308 -23.414 1.00 96.12 442 MET A O 1
ATOM 3571 N N . LEU A 1 443 ? 0.907 -13.334 -24.131 1.00 96.56 443 LEU A N 1
ATOM 3572 C CA . LEU A 1 443 ? 1.503 -14.568 -24.652 1.00 96.56 443 LEU A CA 1
ATOM 3573 C C . LEU A 1 443 ? 1.801 -15.574 -23.536 1.00 96.56 443 LEU A C 1
ATOM 3575 O O . LEU A 1 443 ? 1.522 -16.761 -23.695 1.00 96.56 443 LEU A O 1
ATOM 3579 N N . VAL A 1 444 ? 2.318 -15.112 -22.395 1.00 95.50 444 VAL A N 1
ATOM 3580 C CA . VAL A 1 444 ? 2.560 -15.957 -21.217 1.00 95.50 444 VAL A CA 1
ATOM 3581 C C . VAL A 1 444 ? 1.243 -16.520 -20.682 1.00 95.50 444 VAL A C 1
ATOM 3583 O O . VAL A 1 444 ? 1.143 -17.727 -20.480 1.00 95.50 444 VAL A O 1
ATOM 3586 N N . GLN A 1 445 ? 0.204 -15.694 -20.523 1.00 94.06 445 GLN A N 1
ATOM 3587 C CA . GLN A 1 445 ? -1.127 -16.147 -20.096 1.00 94.06 445 GLN A CA 1
ATOM 3588 C C . GLN A 1 445 ? -1.751 -17.143 -21.079 1.00 94.06 445 GLN A C 1
ATOM 3590 O O . GLN A 1 445 ? -2.362 -18.127 -20.661 1.00 94.06 445 GLN A O 1
ATOM 3595 N N . PHE A 1 446 ? -1.582 -16.922 -22.383 1.00 95.69 446 PHE A N 1
ATOM 3596 C CA . PHE A 1 446 ? -2.015 -17.870 -23.404 1.00 95.69 446 PHE A CA 1
ATOM 3597 C C . PHE A 1 446 ? -1.271 -19.207 -23.281 1.00 95.69 446 PHE A C 1
ATOM 3599 O O . PHE A 1 446 ? -1.902 -20.262 -23.272 1.00 95.69 446 PHE A O 1
ATOM 3606 N N . ALA A 1 447 ? 0.053 -19.171 -23.105 1.00 95.69 447 ALA A N 1
ATOM 3607 C CA . ALA A 1 447 ? 0.859 -20.368 -22.888 1.00 95.69 447 ALA A CA 1
ATOM 3608 C C . ALA A 1 447 ? 0.444 -21.117 -21.611 1.00 95.69 447 ALA A C 1
ATOM 3610 O O . ALA A 1 447 ? 0.354 -22.340 -21.637 1.00 95.69 447 ALA A O 1
ATOM 3611 N N . ILE A 1 448 ? 0.116 -20.408 -20.526 1.00 94.50 448 ILE A N 1
ATOM 3612 C CA . ILE A 1 448 ? -0.398 -21.018 -19.290 1.00 94.50 448 ILE A CA 1
ATOM 3613 C C . ILE A 1 448 ? -1.722 -21.743 -19.537 1.00 94.50 448 ILE A C 1
ATOM 3615 O O . ILE A 1 448 ? -1.915 -22.861 -19.067 1.00 94.50 448 ILE A O 1
ATOM 3619 N N . LYS A 1 449 ? -2.637 -21.136 -20.303 1.00 94.06 449 LYS A N 1
ATOM 3620 C CA . LYS A 1 449 ? -3.907 -21.783 -20.665 1.00 94.06 449 LYS A CA 1
ATOM 3621 C C . LYS A 1 449 ? -3.701 -23.036 -21.519 1.00 94.06 449 LYS A C 1
ATOM 3623 O O . LYS A 1 449 ? -4.503 -23.957 -21.425 1.00 94.06 449 LYS A O 1
ATOM 3628 N N . LEU A 1 450 ? -2.649 -23.069 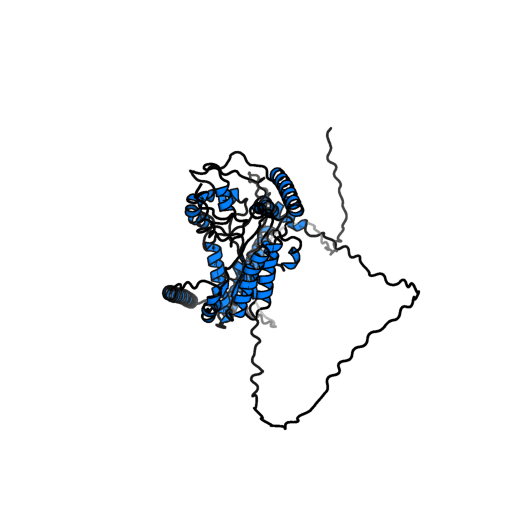-22.339 1.00 96.06 450 LEU A N 1
ATOM 3629 C CA . LEU A 1 450 ? -2.365 -24.184 -23.241 1.00 96.06 450 LEU A CA 1
ATOM 3630 C C . LEU A 1 450 ? -1.579 -25.324 -22.572 1.00 96.06 450 LEU A C 1
ATOM 3632 O O . LEU A 1 450 ? -1.848 -26.490 -22.842 1.00 96.06 450 LEU A O 1
ATOM 3636 N N . PHE A 1 451 ? -0.611 -24.994 -21.715 1.00 95.56 451 PHE A N 1
ATOM 3637 C CA . PHE A 1 451 ? 0.361 -25.946 -21.162 1.00 95.56 451 PHE A CA 1
ATOM 3638 C C . PHE A 1 451 ? 0.260 -26.141 -19.642 1.00 95.56 451 PHE A C 1
ATOM 3640 O O . PHE A 1 451 ? 0.940 -27.008 -19.097 1.00 95.56 451 PHE A O 1
ATOM 3647 N N . GLY A 1 452 ? -0.581 -25.368 -18.952 1.00 91.94 452 GLY A N 1
ATOM 3648 C CA . GLY A 1 452 ? -0.707 -25.378 -17.494 1.00 91.94 452 GLY A CA 1
ATOM 3649 C C . GLY A 1 452 ? 0.144 -24.308 -16.790 1.00 91.94 452 GLY A C 1
ATOM 3650 O O . GLY A 1 452 ? 0.787 -23.479 -17.438 1.00 91.94 452 GLY A O 1
ATOM 3651 N N . PRO A 1 453 ? 0.135 -24.281 -15.444 1.00 86.81 453 PRO A N 1
ATOM 3652 C CA . PRO A 1 453 ? 0.773 -23.227 -14.662 1.00 86.81 453 PRO A CA 1
ATOM 3653 C C . PRO A 1 453 ? 2.295 -23.222 -14.846 1.00 86.81 453 PRO A C 1
ATOM 3655 O O . PRO A 1 453 ? 2.987 -24.196 -14.550 1.00 86.81 453 PRO A O 1
ATOM 3658 N N . LEU A 1 454 ? 2.822 -22.086 -15.299 1.00 87.69 454 LEU A N 1
ATOM 3659 C CA . LEU A 1 454 ? 4.256 -21.842 -15.414 1.00 87.69 454 LEU A CA 1
ATOM 3660 C C . LEU A 1 454 ? 4.745 -21.174 -14.128 1.00 87.69 454 LEU A C 1
ATOM 3662 O O . LEU A 1 454 ? 4.324 -20.064 -13.813 1.00 87.69 454 LEU A O 1
ATOM 3666 N N . GLN A 1 455 ? 5.657 -21.820 -13.399 1.00 85.06 455 GLN A N 1
ATOM 3667 C CA . GLN A 1 455 ? 6.139 -21.318 -12.101 1.00 85.06 455 GLN A CA 1
ATOM 3668 C C . GLN A 1 455 ? 6.725 -19.898 -12.183 1.00 85.06 455 GLN A C 1
ATOM 3670 O O . GLN A 1 455 ? 6.512 -19.091 -11.283 1.00 85.06 455 GLN A O 1
ATOM 3675 N N . PHE A 1 456 ? 7.408 -19.555 -13.281 1.00 87.56 456 PHE A N 1
ATOM 3676 C CA . PHE A 1 456 ? 7.985 -18.218 -13.447 1.00 87.56 456 PHE A CA 1
ATOM 3677 C C . PHE A 1 456 ? 6.926 -17.121 -13.627 1.00 87.56 456 PHE A C 1
ATOM 3679 O O . PHE A 1 456 ? 7.221 -15.955 -13.389 1.00 87.56 456 PHE A O 1
ATOM 3686 N N . ALA A 1 457 ? 5.699 -17.456 -14.043 1.00 85.00 457 ALA A N 1
ATOM 3687 C CA . ALA A 1 457 ? 4.661 -16.453 -14.258 1.00 85.00 457 ALA A CA 1
ATOM 3688 C C . ALA A 1 457 ? 4.209 -15.801 -12.944 1.00 85.00 457 ALA A C 1
ATOM 3690 O O . ALA A 1 457 ? 3.908 -14.612 -12.938 1.00 85.00 457 ALA A O 1
ATOM 3691 N N . ALA A 1 458 ? 4.267 -16.535 -11.827 1.00 83.25 458 ALA A N 1
ATOM 3692 C CA . ALA A 1 458 ? 4.054 -15.985 -10.487 1.00 83.25 458 ALA A CA 1
ATOM 3693 C C . ALA A 1 458 ? 5.168 -15.006 -10.057 1.00 83.25 458 ALA A C 1
ATOM 3695 O O . ALA A 1 458 ? 4.995 -14.228 -9.125 1.00 83.25 458 ALA A O 1
ATOM 3696 N N . MET A 1 459 ? 6.320 -15.007 -10.741 1.00 88.94 459 MET A N 1
ATOM 3697 C CA . MET A 1 459 ? 7.399 -14.050 -10.483 1.00 88.94 459 MET A CA 1
ATOM 3698 C C . MET A 1 459 ? 7.261 -12.756 -11.290 1.00 88.94 459 MET A C 1
ATOM 3700 O O . MET A 1 459 ? 7.947 -11.783 -10.979 1.00 88.94 459 MET A O 1
ATOM 3704 N N . LEU A 1 460 ? 6.408 -12.726 -12.318 1.00 93.62 460 LEU A N 1
ATOM 3705 C CA . LEU A 1 460 ? 6.227 -11.561 -13.182 1.00 93.62 460 LEU A CA 1
ATOM 3706 C C . LEU A 1 460 ? 5.187 -10.596 -12.591 1.00 93.62 460 LEU A C 1
ATOM 3708 O O . LEU A 1 460 ? 4.158 -11.063 -12.101 1.00 93.62 460 LEU A O 1
ATOM 3712 N N . PRO A 1 461 ? 5.398 -9.269 -12.664 1.00 95.06 461 PRO A N 1
ATOM 3713 C CA . PRO A 1 461 ? 4.400 -8.299 -12.221 1.00 95.06 461 PRO A CA 1
ATOM 3714 C C . PRO A 1 461 ? 3.165 -8.303 -13.125 1.00 95.06 461 PRO A C 1
ATOM 3716 O O . PRO A 1 461 ? 3.262 -8.483 -14.343 1.00 95.06 461 PRO A O 1
ATOM 3719 N N . ASN A 1 462 ? 1.992 -8.029 -12.564 1.00 94.62 462 ASN A N 1
ATOM 3720 C CA . ASN A 1 462 ? 0.816 -7.719 -13.370 1.00 94.62 462 ASN A CA 1
ATOM 3721 C C . ASN A 1 462 ? 1.073 -6.442 -14.209 1.00 94.62 462 ASN A C 1
ATOM 3723 O O . ASN A 1 462 ? 1.662 -5.496 -13.686 1.00 94.62 462 ASN A O 1
ATOM 3727 N N . PRO A 1 463 ? 0.639 -6.340 -15.481 1.00 94.25 463 PRO A N 1
ATOM 3728 C CA . PRO A 1 463 ? 0.763 -5.098 -16.252 1.00 94.25 463 PRO A CA 1
ATOM 3729 C C . PRO A 1 463 ? 0.201 -3.868 -15.523 1.00 94.25 463 PRO A C 1
ATOM 3731 O O . PRO A 1 463 ? 0.825 -2.805 -15.551 1.00 94.25 463 PRO A O 1
ATOM 3734 N N . SER A 1 464 ? -0.907 -4.030 -14.791 1.00 92.81 464 SER A N 1
ATOM 3735 C CA . SER A 1 464 ? -1.492 -2.973 -13.962 1.00 92.81 464 SER A CA 1
ATOM 3736 C C . SER A 1 464 ? -0.506 -2.432 -12.931 1.00 92.81 464 SER A C 1
ATOM 3738 O O . SER A 1 464 ? -0.522 -1.239 -12.670 1.00 92.81 464 SER A O 1
ATOM 3740 N N . PHE A 1 465 ? 0.393 -3.263 -12.392 1.00 93.12 465 PHE A N 1
ATOM 3741 C CA . PHE A 1 465 ? 1.416 -2.831 -11.438 1.00 93.12 465 PHE A CA 1
ATOM 3742 C C . PHE A 1 465 ? 2.352 -1.786 -12.060 1.00 93.12 465 PHE A C 1
ATOM 3744 O O . PHE A 1 465 ? 2.540 -0.704 -11.506 1.00 93.12 465 PHE A O 1
ATOM 3751 N N . LEU A 1 466 ? 2.894 -2.072 -13.249 1.00 91.50 466 LEU A N 1
ATOM 3752 C CA . LEU A 1 466 ? 3.793 -1.147 -13.945 1.00 91.50 466 LEU A CA 1
ATOM 3753 C C . LEU A 1 466 ? 3.068 0.142 -14.339 1.00 91.50 466 LEU A C 1
ATOM 3755 O O . LEU A 1 466 ? 3.597 1.234 -14.143 1.00 91.50 466 LEU A O 1
ATOM 3759 N N . TYR A 1 467 ? 1.849 0.017 -14.864 1.00 91.50 467 TYR A N 1
ATOM 3760 C CA . TYR A 1 467 ? 1.026 1.167 -15.226 1.00 91.50 467 TYR A CA 1
ATOM 3761 C C . TYR A 1 467 ? 0.745 2.064 -14.019 1.00 91.50 467 TYR A C 1
ATOM 3763 O O . TYR A 1 467 ? 0.932 3.278 -14.082 1.00 91.50 467 TYR A O 1
ATOM 3771 N N . PHE A 1 468 ? 0.368 1.456 -12.897 1.00 89.88 468 PHE A N 1
ATOM 3772 C CA . PHE A 1 468 ? -0.016 2.159 -11.684 1.00 89.88 468 PHE A CA 1
ATOM 3773 C C . PHE A 1 468 ? 1.145 2.956 -11.071 1.00 89.88 468 PHE A C 1
ATOM 3775 O O . PHE A 1 468 ? 0.964 4.116 -10.720 1.00 89.88 468 PHE A O 1
ATOM 3782 N N . TYR A 1 469 ? 2.354 2.390 -11.001 1.00 88.88 469 TYR A N 1
ATOM 3783 C CA . TYR A 1 469 ? 3.504 3.077 -10.392 1.00 88.88 469 TYR A CA 1
ATOM 3784 C C . TYR A 1 469 ? 4.234 4.062 -11.316 1.00 88.88 469 TYR A C 1
ATOM 3786 O O . TYR A 1 469 ? 4.851 5.003 -10.817 1.00 88.88 469 TYR A O 1
ATOM 3794 N N . PHE A 1 470 ? 4.204 3.857 -12.638 1.00 90.25 470 PHE A N 1
ATOM 3795 C CA . PHE A 1 470 ? 5.030 4.636 -13.574 1.00 90.25 470 PHE A CA 1
ATOM 3796 C C . PHE A 1 470 ? 4.249 5.544 -14.528 1.00 90.25 470 PHE A C 1
ATOM 3798 O O . PHE A 1 470 ? 4.872 6.371 -15.196 1.00 90.25 470 PHE A O 1
ATOM 3805 N N . HIS A 1 471 ? 2.918 5.433 -14.587 1.00 90.12 471 HIS A N 1
ATOM 3806 C CA . HIS A 1 471 ? 2.102 6.219 -15.521 1.00 90.12 471 HIS A CA 1
ATOM 3807 C C . HIS A 1 471 ? 0.734 6.662 -14.975 1.00 90.12 471 HIS A C 1
ATOM 3809 O O . HIS A 1 471 ? 0.035 7.428 -15.629 1.00 90.12 471 HIS A O 1
ATOM 3815 N N . HIS A 1 472 ? 0.328 6.212 -13.784 1.00 89.06 472 HIS A N 1
ATOM 3816 C CA . HIS A 1 472 ? -0.940 6.614 -13.166 1.00 89.06 472 HIS A CA 1
ATOM 3817 C C . HIS A 1 472 ? -0.736 7.764 -12.160 1.00 89.06 472 HIS A C 1
ATOM 3819 O O . HIS A 1 472 ? 0.351 7.915 -11.611 1.00 89.06 472 HIS A O 1
ATOM 3825 N N . TRP A 1 473 ? -1.763 8.595 -11.938 1.00 90.75 473 TRP A N 1
ATOM 3826 C CA . TRP A 1 473 ? -1.808 9.634 -10.904 1.00 90.75 473 TRP A CA 1
ATOM 3827 C C . TRP A 1 473 ? -2.729 9.178 -9.791 1.00 90.75 473 TRP A C 1
ATOM 3829 O O . TRP A 1 473 ? -3.945 9.082 -9.979 1.00 90.75 473 TRP A O 1
ATOM 3839 N N . THR A 1 474 ? -2.139 8.915 -8.634 1.00 88.25 474 THR A N 1
ATOM 3840 C CA . THR A 1 474 ? -2.854 8.430 -7.464 1.00 88.25 474 THR A CA 1
ATOM 3841 C C . THR A 1 474 ? -2.509 9.293 -6.255 1.00 88.25 474 THR A C 1
ATOM 3843 O O . THR A 1 474 ? -1.430 9.176 -5.668 1.00 88.25 474 THR A O 1
ATOM 3846 N N . PHE A 1 475 ? -3.455 10.159 -5.887 1.00 89.62 475 PHE A N 1
ATOM 3847 C CA . PHE A 1 475 ? -3.396 11.014 -4.705 1.00 89.62 475 PHE A CA 1
ATOM 3848 C C . PHE A 1 475 ? -4.664 10.874 -3.892 1.00 89.62 475 PHE A C 1
ATOM 3850 O O . PHE A 1 475 ? -5.767 10.801 -4.437 1.00 89.62 475 PHE A O 1
ATOM 3857 N N . PHE A 1 476 ? -4.510 10.947 -2.581 1.00 88.00 476 PHE A N 1
ATOM 3858 C CA . PHE A 1 476 ? -5.610 10.700 -1.676 1.00 88.00 476 PHE A CA 1
ATOM 3859 C C . PHE A 1 476 ? -5.880 11.885 -0.761 1.00 88.00 476 PHE A C 1
ATOM 3861 O O . PHE A 1 476 ? -4.983 12.665 -0.432 1.00 88.00 476 PHE A O 1
ATOM 3868 N N . ASN A 1 477 ? -7.138 12.019 -0.353 1.00 89.12 477 ASN A N 1
ATOM 3869 C CA . ASN A 1 477 ? -7.546 13.018 0.617 1.00 89.12 477 ASN A CA 1
ATOM 3870 C C . ASN A 1 477 ? -7.341 12.472 2.042 1.00 89.12 477 ASN A C 1
ATOM 3872 O O . ASN A 1 477 ? -7.877 11.422 2.376 1.00 89.12 477 ASN A O 1
ATOM 3876 N N . SER A 1 478 ? -6.568 13.178 2.869 1.00 87.06 478 SER A N 1
ATOM 3877 C CA . SER A 1 478 ? -6.330 12.847 4.282 1.00 87.06 478 SER A CA 1
ATOM 3878 C C . SER A 1 478 ? -6.962 13.830 5.262 1.00 87.06 478 SER A C 1
ATOM 3880 O O . SER A 1 478 ? -6.738 13.734 6.465 1.00 87.06 478 SER A O 1
ATOM 3882 N N . THR A 1 479 ? -7.797 14.759 4.791 1.00 90.06 479 THR A N 1
ATOM 3883 C CA . THR A 1 479 ? -8.470 15.738 5.654 1.00 90.06 479 THR A CA 1
ATOM 3884 C C . THR A 1 479 ? -9.232 15.059 6.792 1.00 90.06 479 THR A C 1
ATOM 3886 O O . THR A 1 479 ? -9.167 15.517 7.929 1.00 90.06 479 THR A O 1
ATOM 3889 N N . LYS A 1 480 ? -9.886 13.921 6.529 1.00 90.62 480 LYS A N 1
ATOM 3890 C CA . LYS A 1 480 ? -10.617 13.178 7.560 1.00 90.62 480 LYS A CA 1
ATOM 3891 C C . LYS A 1 480 ? -9.701 12.639 8.660 1.00 90.62 480 LYS A C 1
ATOM 3893 O O . LYS A 1 480 ? -10.021 12.785 9.837 1.00 90.62 480 LYS A O 1
ATOM 3898 N N . SER A 1 481 ? -8.571 12.026 8.303 1.00 90.44 481 SER A N 1
ATOM 3899 C CA . SER A 1 481 ? -7.634 11.485 9.294 1.00 90.44 481 SER A CA 1
ATOM 3900 C C . SER A 1 481 ? -6.944 12.593 10.089 1.00 90.44 481 SER A C 1
ATOM 3902 O O . SER A 1 481 ? -6.813 12.459 11.303 1.00 90.44 481 SER A O 1
ATOM 3904 N N . LEU A 1 482 ? -6.594 13.713 9.450 1.00 88.88 482 LEU A N 1
ATOM 3905 C CA . LEU A 1 482 ? -6.052 14.895 10.128 1.00 88.88 482 LEU A CA 1
ATOM 3906 C C . LEU A 1 482 ? -7.033 15.444 11.180 1.00 88.88 482 LEU A C 1
ATOM 3908 O O . LEU A 1 482 ? -6.657 15.624 12.335 1.00 88.88 482 LEU A O 1
ATOM 3912 N N . LEU A 1 483 ? -8.297 15.660 10.797 1.00 90.06 483 LEU A N 1
ATOM 3913 C CA . LEU A 1 483 ? -9.303 16.279 11.667 1.00 90.06 483 LEU A CA 1
ATOM 3914 C C . LEU A 1 483 ? -9.799 15.336 12.769 1.00 90.06 483 LEU A C 1
ATOM 3916 O O . LEU A 1 483 ? -9.852 15.719 13.932 1.00 90.06 483 LEU A O 1
ATOM 3920 N N . MET A 1 484 ? -10.154 14.094 12.431 1.00 90.38 484 MET A N 1
ATOM 3921 C CA . MET A 1 484 ? -10.817 13.194 13.384 1.00 90.38 484 MET A CA 1
ATOM 3922 C C . MET A 1 484 ? -9.847 12.448 14.301 1.00 90.38 484 MET A C 1
ATOM 3924 O O . MET A 1 484 ? -10.207 12.118 15.433 1.00 90.38 484 MET A O 1
ATOM 3928 N N . LEU A 1 485 ? -8.633 12.151 13.822 1.00 89.44 485 LEU A N 1
ATOM 3929 C CA . LEU A 1 485 ? -7.615 11.482 14.635 1.00 89.44 485 LEU A CA 1
ATOM 3930 C C . LEU A 1 485 ? -6.697 12.479 15.351 1.00 89.44 485 LEU A C 1
ATOM 3932 O O . LEU A 1 485 ? -5.877 12.051 16.161 1.00 89.44 485 LEU A O 1
ATOM 3936 N N . GLY A 1 486 ? -6.773 13.776 15.021 1.00 83.19 486 GLY A N 1
ATOM 3937 C CA . GLY A 1 486 ? -5.764 14.758 15.431 1.00 83.19 486 GLY A CA 1
ATOM 3938 C C . GLY A 1 486 ? -4.362 14.364 14.953 1.00 83.19 486 GLY A C 1
ATOM 3939 O O . GLY A 1 486 ? -3.359 14.680 15.594 1.00 83.19 486 GLY A O 1
ATOM 3940 N N . TYR A 1 487 ? -4.284 13.579 13.875 1.00 82.50 487 TYR A N 1
ATOM 3941 C CA . TYR A 1 487 ? -3.018 13.118 13.336 1.00 82.50 487 TYR A CA 1
ATOM 3942 C C . TYR A 1 487 ? -2.331 14.292 12.649 1.00 82.50 487 TYR A C 1
ATOM 3944 O O . TYR A 1 487 ? -2.902 14.928 11.771 1.00 82.50 487 TYR A O 1
ATOM 3952 N N . LYS A 1 488 ? -1.082 14.546 13.026 1.00 83.50 488 LYS A N 1
ATOM 3953 C CA . LYS A 1 488 ? -0.163 15.393 12.276 1.00 83.50 488 LYS A CA 1
ATOM 3954 C C . LYS A 1 488 ? 1.070 14.549 11.954 1.00 83.50 488 LYS A C 1
ATOM 3956 O O . LYS A 1 488 ? 1.575 13.902 12.878 1.00 83.50 488 LYS A O 1
ATOM 3961 N N . PRO A 1 489 ? 1.548 14.518 10.695 1.00 85.69 489 PRO A N 1
ATOM 3962 C CA . PRO A 1 489 ? 2.801 13.852 10.360 1.00 85.69 489 PRO A CA 1
ATOM 3963 C C . PRO A 1 489 ? 3.898 14.306 11.326 1.00 85.69 489 PRO A C 1
ATOM 3965 O O . PRO A 1 489 ? 4.101 15.504 11.527 1.00 85.69 489 PRO A O 1
ATOM 3968 N N . GLY A 1 490 ? 4.545 13.345 11.987 1.00 86.06 490 GLY A N 1
ATOM 3969 C CA . GLY A 1 490 ? 5.557 13.633 13.004 1.00 86.06 490 GLY A CA 1
ATOM 3970 C C . GLY A 1 490 ? 6.887 14.084 12.405 1.00 86.06 490 GLY A C 1
ATOM 3971 O O . GLY A 1 490 ? 7.678 14.710 13.103 1.00 86.06 490 GLY A O 1
ATOM 3972 N N . PHE A 1 491 ? 7.113 13.761 11.132 1.00 92.69 491 PHE A N 1
ATOM 3973 C CA . PHE A 1 491 ? 8.328 14.058 10.389 1.00 92.69 491 PHE A CA 1
ATOM 3974 C C . PHE A 1 491 ? 7.980 14.771 9.089 1.00 92.69 491 PHE A C 1
ATOM 3976 O O . PHE A 1 491 ? 7.093 14.321 8.351 1.00 92.69 491 PHE A O 1
ATOM 3983 N N . ASP A 1 492 ? 8.717 15.836 8.785 1.00 94.00 492 ASP A N 1
ATOM 3984 C CA . ASP A 1 492 ? 8.632 16.472 7.473 1.00 94.00 492 ASP A CA 1
ATOM 3985 C C . ASP A 1 492 ? 9.259 15.578 6.386 1.00 94.00 492 ASP A C 1
ATOM 3987 O O . ASP A 1 492 ? 9.939 14.583 6.665 1.00 94.00 492 ASP A O 1
ATOM 3991 N N . PHE A 1 493 ? 9.041 15.910 5.113 1.00 92.94 493 PHE A N 1
ATOM 3992 C CA . PHE A 1 493 ? 9.563 15.086 4.023 1.00 92.94 493 PHE A CA 1
ATOM 3993 C C . PHE A 1 493 ? 11.102 14.968 4.028 1.00 92.94 493 PHE A C 1
ATOM 3995 O O . PHE A 1 493 ? 11.641 13.900 3.724 1.00 92.94 493 PHE A O 1
ATOM 4002 N N . ASN A 1 494 ? 11.828 16.026 4.399 1.00 93.31 494 ASN A N 1
ATOM 4003 C CA . ASN A 1 494 ? 13.293 16.021 4.410 1.00 93.31 494 ASN A CA 1
ATOM 4004 C C . ASN A 1 494 ? 13.846 15.127 5.529 1.00 93.31 494 ASN A C 1
ATOM 4006 O O . ASN A 1 494 ? 14.822 14.398 5.324 1.00 93.31 494 ASN A O 1
ATOM 4010 N N . GLU A 1 495 ? 13.213 15.145 6.696 1.00 93.88 495 GLU A N 1
ATOM 4011 C CA . GLU A 1 495 ? 13.489 14.263 7.823 1.00 93.88 495 GLU A CA 1
ATOM 4012 C C . GLU A 1 495 ? 13.177 12.812 7.461 1.00 93.88 495 GLU A C 1
ATOM 4014 O O . GLU A 1 495 ? 14.024 11.941 7.663 1.00 93.88 495 GLU A O 1
ATOM 4019 N N . CYS A 1 496 ? 12.019 12.550 6.841 1.00 94.44 496 CYS A N 1
ATOM 4020 C CA . CYS A 1 496 ? 11.645 11.220 6.354 1.00 94.44 496 CYS A CA 1
ATOM 4021 C C . CYS A 1 496 ? 12.712 10.650 5.411 1.00 94.44 496 CYS A C 1
ATOM 4023 O O . CYS A 1 496 ? 13.143 9.502 5.560 1.00 94.44 496 CYS A O 1
ATOM 4025 N N . VAL A 1 497 ? 13.166 11.459 4.447 1.00 93.25 497 VAL A N 1
ATOM 4026 C CA . VAL A 1 497 ? 14.240 11.086 3.520 1.00 93.25 497 VAL A CA 1
ATOM 4027 C C . VAL A 1 497 ? 15.547 10.849 4.272 1.00 93.25 497 VAL A C 1
ATOM 4029 O O . VAL A 1 497 ? 16.210 9.846 4.020 1.00 93.25 497 VAL A O 1
ATOM 4032 N N . THR A 1 498 ? 15.913 11.724 5.208 1.00 92.88 498 THR A N 1
ATOM 4033 C CA . THR A 1 498 ? 17.156 11.617 5.988 1.00 92.88 498 THR A CA 1
ATOM 4034 C C . THR A 1 498 ? 17.204 10.334 6.814 1.00 92.88 498 THR A C 1
ATOM 4036 O O . THR A 1 498 ? 18.212 9.625 6.778 1.00 92.88 498 THR A O 1
ATOM 4039 N N . ASN A 1 499 ? 16.110 9.994 7.495 1.00 92.75 499 ASN A N 1
ATOM 4040 C CA . ASN A 1 499 ? 16.003 8.782 8.305 1.00 92.75 499 ASN A CA 1
ATOM 4041 C C . ASN A 1 499 ? 16.087 7.525 7.416 1.00 92.75 499 ASN A C 1
ATOM 4043 O O . ASN A 1 499 ? 16.931 6.645 7.624 1.00 92.75 499 ASN A O 1
ATOM 4047 N N . SER A 1 500 ? 15.342 7.532 6.307 1.00 94.38 500 SER A N 1
ATOM 4048 C CA . SER A 1 500 ? 15.304 6.440 5.327 1.00 94.38 500 SER A CA 1
ATOM 4049 C C . SER A 1 500 ? 16.628 6.239 4.578 1.00 94.38 500 SER A C 1
ATOM 4051 O O . SER A 1 500 ? 16.928 5.151 4.075 1.00 94.38 500 SER A O 1
ATOM 4053 N N . MET A 1 501 ? 17.439 7.290 4.460 1.00 91.31 501 MET A N 1
ATOM 4054 C CA . MET A 1 501 ? 18.623 7.328 3.605 1.00 91.31 501 MET A CA 1
ATOM 4055 C C . MET A 1 501 ? 19.638 6.242 3.961 1.00 91.31 501 MET A C 1
ATOM 4057 O O . MET A 1 501 ? 20.204 5.606 3.068 1.00 91.31 501 MET A O 1
ATOM 4061 N N . MET A 1 502 ? 19.880 6.014 5.253 1.00 87.25 502 MET A N 1
ATOM 4062 C CA . MET A 1 502 ? 20.856 5.015 5.698 1.00 87.25 502 MET A CA 1
ATOM 4063 C C . MET A 1 502 ? 20.436 3.601 5.294 1.00 87.25 502 MET A C 1
ATOM 4065 O O . MET A 1 502 ? 21.275 2.813 4.857 1.00 87.25 502 MET A O 1
ATOM 4069 N N . HIS A 1 503 ? 19.139 3.309 5.362 1.00 91.06 503 HIS A N 1
ATOM 4070 C CA . HIS A 1 503 ? 18.576 2.016 4.989 1.00 91.06 503 HIS A CA 1
ATOM 4071 C C . HIS A 1 503 ? 18.768 1.718 3.491 1.00 91.06 503 HIS A C 1
ATOM 4073 O O . HIS A 1 503 ? 19.472 0.772 3.123 1.00 91.06 503 HIS A O 1
ATOM 4079 N N . TYR A 1 504 ? 18.261 2.581 2.604 1.00 91.12 504 TYR A N 1
ATOM 4080 C CA . TYR A 1 504 ? 18.311 2.340 1.152 1.00 91.12 504 TYR A CA 1
ATOM 4081 C C . TYR A 1 504 ? 19.717 2.436 0.544 1.00 91.12 504 TYR A C 1
ATOM 4083 O O . TYR A 1 504 ? 20.036 1.744 -0.432 1.00 91.12 504 TYR A O 1
ATOM 4091 N N . ARG A 1 505 ? 20.604 3.262 1.119 1.00 86.69 505 ARG A N 1
ATOM 4092 C CA . ARG A 1 505 ? 21.992 3.379 0.638 1.00 86.69 505 ARG A CA 1
ATOM 4093 C C . ARG A 1 505 ? 22.846 2.158 0.963 1.00 86.69 505 ARG A C 1
ATOM 4095 O O . ARG A 1 505 ? 23.820 1.902 0.248 1.00 86.69 505 ARG A O 1
ATOM 4102 N N . LEU A 1 506 ? 22.522 1.439 2.037 1.00 86.94 506 LEU A N 1
ATOM 4103 C CA . LEU A 1 506 ? 23.230 0.224 2.445 1.00 86.94 506 LEU A CA 1
ATOM 4104 C C . LEU A 1 506 ? 22.657 -1.039 1.798 1.00 86.94 506 LEU A C 1
ATOM 4106 O O . LEU A 1 506 ? 23.389 -2.020 1.659 1.00 86.94 506 LEU A O 1
ATOM 4110 N N . MET A 1 507 ? 21.396 -0.999 1.365 1.00 88.38 507 MET A N 1
ATOM 4111 C CA . MET A 1 507 ? 20.732 -2.096 0.668 1.00 88.38 507 MET A CA 1
ATOM 4112 C C . MET A 1 507 ? 21.474 -2.465 -0.618 1.00 88.38 507 MET A C 1
ATOM 4114 O O . MET A 1 507 ? 21.823 -1.592 -1.405 1.00 88.38 507 MET A O 1
ATOM 4118 N N . ARG A 1 508 ? 21.719 -3.751 -0.864 1.00 85.88 508 ARG A N 1
ATOM 4119 C CA . ARG A 1 508 ? 22.294 -4.308 -2.103 1.00 85.88 508 ARG A CA 1
ATOM 4120 C C . ARG A 1 508 ? 21.272 -5.221 -2.774 1.00 85.88 508 ARG A C 1
ATOM 4122 O O . ARG A 1 508 ? 20.307 -5.626 -2.142 1.00 85.88 508 ARG A O 1
ATOM 4129 N N . LYS A 1 509 ? 21.533 -5.638 -4.019 1.00 87.06 509 LYS A N 1
ATOM 4130 C CA . LYS A 1 509 ? 20.653 -6.571 -4.751 1.00 87.06 509 LYS A CA 1
ATOM 4131 C C . LYS A 1 509 ? 20.307 -7.830 -3.957 1.00 87.06 509 LYS A C 1
ATOM 4133 O O . LYS A 1 509 ? 19.155 -8.217 -3.906 1.00 87.06 509 LYS A O 1
ATOM 4138 N N . LYS A 1 510 ? 21.301 -8.426 -3.293 1.00 86.38 510 LYS A N 1
ATOM 4139 C CA . LYS A 1 510 ? 21.126 -9.628 -2.459 1.00 86.38 510 LYS A CA 1
ATOM 4140 C C . LYS A 1 510 ? 20.314 -9.404 -1.179 1.00 86.38 510 LYS A C 1
ATOM 4142 O O . LYS A 1 510 ? 19.961 -10.368 -0.515 1.00 86.38 510 LYS A O 1
ATOM 4147 N N . ASP A 1 511 ? 20.128 -8.146 -0.786 1.00 86.25 511 ASP A N 1
ATOM 4148 C CA . ASP A 1 511 ? 19.352 -7.795 0.399 1.00 86.25 511 ASP A CA 1
ATOM 4149 C C . ASP A 1 511 ? 17.849 -7.674 0.039 1.00 86.25 511 ASP A C 1
ATOM 4151 O O . ASP A 1 511 ? 17.009 -7.772 0.931 1.00 86.25 511 ASP A O 1
ATOM 4155 N N . VAL A 1 512 ? 17.506 -7.545 -1.256 1.00 86.19 512 VAL A N 1
ATOM 4156 C CA . VAL A 1 512 ? 16.129 -7.609 -1.777 1.00 86.19 512 VAL A CA 1
ATOM 4157 C C . VAL A 1 512 ? 15.727 -9.076 -1.899 1.00 86.19 512 VAL A C 1
ATOM 4159 O O . VAL A 1 512 ? 16.272 -9.811 -2.722 1.00 86.19 512 VAL A O 1
ATOM 4162 N N . ARG A 1 513 ? 14.817 -9.517 -1.027 1.00 83.06 513 ARG A N 1
ATOM 4163 C CA . ARG A 1 513 ? 14.405 -10.929 -0.939 1.00 83.06 513 ARG A CA 1
ATOM 4164 C C . ARG A 1 513 ? 13.216 -11.255 -1.829 1.00 83.06 513 ARG A C 1
ATOM 4166 O O . ARG A 1 513 ? 13.152 -12.346 -2.379 1.00 83.06 513 ARG A O 1
ATOM 4173 N N . VAL A 1 514 ? 12.275 -10.323 -1.911 1.00 89.69 514 VAL A N 1
ATOM 4174 C CA . VAL A 1 514 ? 10.983 -10.481 -2.574 1.00 89.69 514 VAL A CA 1
ATOM 4175 C C . VAL A 1 514 ? 10.687 -9.162 -3.272 1.00 89.69 514 VAL A C 1
ATOM 4177 O O . VAL A 1 514 ? 10.911 -8.104 -2.685 1.00 89.69 514 VAL A O 1
ATOM 4180 N N . PHE A 1 515 ? 10.231 -9.221 -4.519 1.00 93.00 515 PHE A N 1
ATOM 4181 C CA . PHE A 1 515 ? 9.818 -8.019 -5.240 1.00 93.00 515 PHE A CA 1
ATOM 4182 C C . PHE A 1 515 ? 8.481 -7.497 -4.717 1.00 93.00 515 PHE A C 1
ATOM 4184 O O . PHE A 1 515 ? 7.651 -8.278 -4.258 1.00 93.00 515 PHE A O 1
ATOM 4191 N N . SER A 1 516 ? 8.219 -6.198 -4.845 1.00 93.00 516 SER A N 1
ATOM 4192 C CA . SER A 1 516 ? 7.008 -5.596 -4.261 1.00 93.00 516 SER A CA 1
ATOM 4193 C C . SER A 1 516 ? 5.681 -6.093 -4.842 1.00 93.00 516 SER A C 1
ATOM 4195 O O . SER A 1 516 ? 4.637 -5.975 -4.202 1.00 93.00 516 SER A O 1
ATOM 4197 N N . TRP A 1 517 ? 5.703 -6.687 -6.037 1.00 94.19 517 TRP A N 1
ATOM 4198 C CA . TRP A 1 517 ? 4.537 -7.337 -6.638 1.00 94.19 517 TRP A CA 1
ATOM 4199 C C . TRP A 1 517 ? 4.413 -8.822 -6.299 1.00 94.19 517 TRP A C 1
ATOM 4201 O O . TRP A 1 517 ? 3.406 -9.435 -6.635 1.00 94.19 517 TRP A O 1
ATOM 4211 N N . GLN A 1 518 ? 5.432 -9.433 -5.703 1.00 92.44 518 GLN A N 1
ATOM 4212 C CA . GLN A 1 518 ? 5.394 -10.846 -5.357 1.00 92.44 518 GLN A CA 1
ATOM 4213 C C . GLN A 1 518 ? 4.659 -11.074 -4.041 1.00 92.44 518 GLN A C 1
ATOM 4215 O O . GLN A 1 518 ? 4.420 -10.164 -3.247 1.00 92.44 518 GLN A O 1
ATOM 4220 N N . ASN A 1 519 ? 4.329 -12.341 -3.816 1.00 87.06 519 ASN A N 1
ATOM 4221 C CA . ASN A 1 519 ? 3.684 -12.786 -2.602 1.00 87.06 519 ASN A CA 1
ATOM 4222 C C . ASN A 1 519 ? 4.527 -12.467 -1.352 1.00 87.06 519 ASN A C 1
ATOM 4224 O O . ASN A 1 519 ? 5.613 -13.022 -1.175 1.00 87.06 519 ASN A O 1
ATOM 4228 N N . SER A 1 520 ? 4.020 -11.617 -0.456 1.00 84.88 520 SER A N 1
ATOM 4229 C CA . SER A 1 520 ? 4.759 -11.217 0.755 1.00 84.88 520 SER A CA 1
ATOM 4230 C C . SER A 1 520 ? 4.912 -12.333 1.794 1.00 84.88 520 SER A C 1
ATOM 4232 O O . SER A 1 520 ? 5.771 -12.246 2.672 1.00 84.88 520 SER A O 1
ATOM 4234 N N . MET A 1 521 ? 4.107 -13.393 1.695 1.00 83.31 521 MET A N 1
ATOM 4235 C CA . MET A 1 521 ? 4.150 -14.569 2.567 1.00 83.31 521 MET A CA 1
ATOM 4236 C C . MET A 1 521 ? 4.978 -15.712 1.963 1.00 83.31 521 MET A C 1
ATOM 4238 O O . MET A 1 521 ? 4.935 -16.830 2.482 1.00 83.31 521 MET A O 1
ATOM 4242 N N . PHE A 1 522 ? 5.722 -15.462 0.877 1.00 71.88 522 PHE A N 1
ATOM 4243 C CA . PHE A 1 522 ? 6.572 -16.476 0.262 1.00 71.88 522 PHE A CA 1
ATOM 4244 C C . PHE A 1 522 ? 7.657 -16.929 1.245 1.00 71.88 522 PHE A C 1
ATOM 4246 O O . PHE A 1 522 ? 8.510 -16.158 1.690 1.00 71.88 522 PHE A O 1
ATOM 4253 N N . ASP A 1 523 ? 7.594 -18.203 1.615 1.00 57.12 523 ASP A N 1
ATOM 4254 C CA . ASP A 1 523 ? 8.422 -18.770 2.664 1.00 57.12 523 ASP A CA 1
ATOM 4255 C C . ASP A 1 523 ? 9.823 -19.050 2.098 1.00 57.12 523 ASP A C 1
ATOM 4257 O O . ASP A 1 523 ? 10.041 -20.016 1.368 1.00 57.12 523 ASP A O 1
ATOM 4261 N N . THR A 1 524 ? 10.811 -18.219 2.446 1.00 49.69 524 THR A N 1
ATOM 4262 C CA . THR A 1 524 ? 12.227 -18.411 2.058 1.00 49.69 524 THR A CA 1
ATOM 4263 C C . THR A 1 524 ? 12.865 -19.655 2.696 1.00 49.69 524 THR A C 1
ATOM 4265 O O . THR A 1 524 ? 14.076 -19.850 2.622 1.00 49.69 524 THR A O 1
ATOM 4268 N N . SER A 1 525 ? 12.083 -20.514 3.355 1.00 45.97 525 SER A N 1
ATOM 4269 C CA . SER A 1 525 ? 12.546 -21.764 3.962 1.00 45.97 525 SER A CA 1
ATOM 4270 C C . SER A 1 525 ? 13.137 -22.747 2.936 1.00 45.97 525 SER A C 1
ATOM 4272 O O . SER A 1 525 ? 13.838 -23.682 3.319 1.00 45.97 525 SER A O 1
ATOM 4274 N N . THR A 1 526 ? 12.951 -22.500 1.635 1.00 46.41 526 THR A N 1
ATOM 4275 C CA . THR A 1 526 ? 13.567 -23.268 0.541 1.00 46.41 526 THR A CA 1
ATOM 4276 C C . THR A 1 526 ? 14.998 -22.843 0.176 1.00 46.41 526 THR A C 1
ATOM 4278 O O . THR A 1 526 ? 15.707 -23.631 -0.450 1.00 46.41 526 THR A O 1
ATOM 4281 N N . ASP A 1 527 ? 15.502 -21.695 0.647 1.00 42.03 527 ASP A N 1
ATOM 4282 C CA . ASP A 1 527 ? 16.877 -21.238 0.351 1.00 42.03 527 ASP A CA 1
ATOM 4283 C C . ASP A 1 527 ? 17.981 -21.996 1.119 1.00 42.03 527 ASP A C 1
ATOM 4285 O O . ASP A 1 527 ? 19.170 -21.754 0.911 1.00 42.03 527 ASP A O 1
ATOM 4289 N N . GLN A 1 528 ? 17.631 -22.966 1.974 1.00 38.09 528 GLN A N 1
ATOM 4290 C CA . GLN A 1 528 ? 18.616 -23.886 2.561 1.00 38.09 528 GLN A CA 1
ATOM 4291 C C . GLN A 1 528 ? 18.908 -25.133 1.707 1.00 38.09 528 GLN A C 1
ATOM 4293 O O . GLN A 1 528 ? 19.785 -25.906 2.087 1.00 38.09 528 GLN A O 1
ATOM 4298 N N . MET A 1 529 ? 18.243 -25.345 0.561 1.00 36.25 529 MET A N 1
ATOM 4299 C CA . MET A 1 529 ? 18.443 -26.563 -0.248 1.00 36.25 529 MET A CA 1
ATOM 4300 C C . MET A 1 529 ? 19.187 -26.394 -1.580 1.00 36.25 529 MET A C 1
ATOM 4302 O O . MET A 1 529 ? 19.503 -27.404 -2.204 1.00 36.25 529 MET A O 1
ATOM 4306 N N . THR A 1 530 ? 19.560 -25.185 -2.006 1.00 39.06 530 THR A N 1
ATOM 4307 C CA . THR A 1 530 ? 20.179 -24.997 -3.336 1.00 39.06 530 THR A CA 1
ATOM 4308 C C . THR A 1 530 ? 21.304 -23.962 -3.354 1.00 39.06 530 THR A C 1
ATOM 4310 O O . THR A 1 530 ? 21.243 -22.970 -4.067 1.00 39.06 530 THR A O 1
ATOM 4313 N N . ILE A 1 531 ? 22.390 -24.229 -2.619 1.00 34.66 531 ILE A N 1
ATOM 4314 C CA . ILE A 1 531 ? 23.743 -23.791 -3.018 1.00 34.66 531 ILE A CA 1
ATOM 4315 C C . ILE A 1 531 ? 24.705 -24.970 -2.822 1.00 34.66 531 ILE A C 1
ATOM 4317 O O . ILE A 1 531 ? 25.565 -24.983 -1.948 1.00 34.66 531 ILE A O 1
ATOM 4321 N N . THR A 1 532 ? 24.528 -25.990 -3.654 1.00 36.31 532 THR A N 1
ATOM 4322 C CA . THR A 1 532 ? 25.595 -26.914 -4.048 1.00 36.31 532 THR A CA 1
ATOM 4323 C C . THR A 1 532 ? 25.434 -27.167 -5.538 1.00 36.31 532 THR A C 1
ATOM 4325 O O . THR A 1 532 ? 24.752 -28.111 -5.927 1.00 36.31 532 THR A O 1
ATOM 4328 N N . HIS A 1 533 ? 26.014 -26.291 -6.355 1.00 35.31 533 HIS A N 1
ATOM 4329 C CA . HIS A 1 533 ? 26.427 -26.594 -7.721 1.00 35.31 533 HIS A CA 1
ATOM 4330 C C . HIS A 1 533 ? 27.684 -25.806 -8.061 1.00 35.31 533 HIS A C 1
ATOM 4332 O O . HIS A 1 533 ? 27.697 -24.583 -7.787 1.00 35.31 533 HIS A O 1
#

Foldseek 3Di:
DDDDDDDDDDDDDDDDDDDDDDDDDDDDDDDDDDDDDDDDDDDDDDDDDDDDDDDDDPVPPPPPPPPDVVVVVVVVVVVVVVVVVVVVVVVVPPPPPDDDDLVCLLVVQVPDQEEEDPFAKFFQFLDGPLVVLQVGLPVVLVSNLVRHQHEYEYEAACLLQDFLDDAAAADADDDSVVRQVGRLRNSNSVSRNNSLVSVVPGPHQYEYEHAFAEAFPPDQADPLNVQQLPADQAERAAEFPQAAWGFHAYPLLVVLLVVLVVVLSSCLVVPPPPVVVVVVVLVVVVVVVVVVVVVVVVCVVPDDPDDDDDDDDDPPPPVVVVVVVVVVPPDPDDDDDDDDDDDDDDDDDDDDDDDDDDDDDDDDDDDDDDDDDDDDDDPPDPPVPPPPVSPRHYYYAYDGAPQDRTAPCVSLVLQNDDPRYDYDPDHDYNVVVLVVVVVVSVVVVVVCVVPNDDPCSLQHGHSSVSCNRHNYRHDHHRPCSCSSSVRDRPDDSVRSSVNRNVVSVPDHSVSNDGYNNHTPPPDCPCVVPDDDD